Protein AF-A0A8J6HQR5-F1 (afdb_monomer)

Organism: Tenebrio molitor (NCBI:txid7067)

Structure (mmCIF, N/CA/C/O backbone):
data_AF-A0A8J6HQR5-F1
#
_entry.id   AF-A0A8J6HQR5-F1
#
loop_
_atom_site.group_PDB
_atom_site.id
_atom_site.type_symbol
_atom_site.label_atom_id
_atom_site.label_alt_id
_atom_site.label_comp_id
_atom_site.label_asym_id
_atom_site.label_entity_id
_atom_site.label_seq_id
_atom_site.pdbx_PDB_ins_code
_atom_site.Cartn_x
_atom_site.Cartn_y
_atom_site.Cartn_z
_atom_site.occupancy
_atom_site.B_iso_or_equiv
_atom_site.auth_seq_id
_atom_site.auth_comp_id
_atom_site.auth_asym_id
_atom_site.auth_atom_id
_atom_site.pdbx_PDB_model_num
ATOM 1 N N . MET A 1 1 ? -15.797 6.034 18.925 1.00 88.31 1 MET A N 1
ATOM 2 C CA . MET A 1 1 ? -16.412 5.538 17.682 1.00 88.31 1 MET A CA 1
ATOM 3 C C . MET A 1 1 ? -15.690 6.169 16.516 1.00 88.31 1 MET A C 1
ATOM 5 O O . MET A 1 1 ? -15.633 7.389 16.439 1.00 88.31 1 MET A O 1
ATOM 9 N N . CYS A 1 2 ? -15.102 5.346 15.660 1.00 91.94 2 CYS A N 1
ATOM 10 C CA . CYS A 1 2 ? -14.376 5.788 14.474 1.00 91.94 2 CYS A CA 1
ATOM 11 C C . CYS A 1 2 ? -14.936 5.054 13.259 1.00 91.94 2 CYS A C 1
ATOM 13 O O . CYS A 1 2 ? -15.599 4.018 13.400 1.00 91.94 2 CYS A O 1
ATOM 15 N N . ILE A 1 3 ? -14.714 5.616 12.079 1.00 92.88 3 ILE A N 1
ATOM 16 C CA . ILE A 1 3 ? -15.160 5.006 10.833 1.00 92.88 3 ILE A CA 1
ATOM 17 C C . ILE A 1 3 ? -14.017 4.165 10.272 1.00 92.88 3 ILE A C 1
ATOM 19 O O . ILE A 1 3 ? -12.861 4.576 10.282 1.00 92.88 3 ILE A O 1
ATOM 23 N N . VAL A 1 4 ? -14.356 2.969 9.809 1.00 95.12 4 VAL A N 1
ATOM 24 C CA . VAL A 1 4 ? -13.486 2.104 9.027 1.00 95.12 4 VAL A CA 1
ATOM 25 C C . VAL A 1 4 ? -13.939 2.124 7.574 1.00 95.12 4 VAL A C 1
ATOM 27 O O . VAL A 1 4 ? -15.129 2.009 7.265 1.00 95.12 4 VAL A O 1
ATOM 30 N N . VAL A 1 5 ? -12.966 2.266 6.691 1.00 95.50 5 VAL A N 1
ATOM 31 C CA . VAL A 1 5 ? -13.107 2.289 5.239 1.00 95.50 5 VAL A CA 1
ATOM 32 C C . VAL A 1 5 ? -12.277 1.152 4.639 1.00 95.50 5 VAL A C 1
ATOM 34 O O . VAL A 1 5 ? -11.384 0.612 5.308 1.00 95.50 5 VAL A O 1
ATOM 37 N N . PRO A 1 6 ? -12.557 0.733 3.394 1.00 94.56 6 PRO A N 1
ATOM 38 C CA . PRO A 1 6 ? -11.637 -0.147 2.684 1.00 94.56 6 PRO A CA 1
ATOM 39 C C . PRO A 1 6 ? -10.250 0.496 2.608 1.00 94.56 6 PRO A C 1
ATOM 41 O O . PRO A 1 6 ? -10.143 1.682 2.295 1.00 94.56 6 PRO A O 1
ATOM 44 N N . LYS A 1 7 ? -9.186 -0.289 2.822 1.00 92.88 7 LYS A N 1
ATOM 45 C CA . LYS A 1 7 ? -7.819 0.182 2.555 1.00 92.88 7 LYS A CA 1
ATOM 46 C C . LYS A 1 7 ? -7.710 0.629 1.096 1.00 92.88 7 LYS A C 1
ATOM 48 O O . LYS A 1 7 ? -8.357 0.035 0.220 1.00 92.88 7 LYS A O 1
ATOM 53 N N . ALA A 1 8 ? -6.909 1.654 0.814 1.00 91.19 8 ALA A N 1
ATOM 54 C CA . ALA A 1 8 ? -6.643 2.090 -0.548 1.00 91.19 8 ALA A CA 1
ATOM 55 C C . ALA A 1 8 ? -6.171 0.930 -1.442 1.00 91.19 8 ALA A C 1
ATOM 57 O O . ALA A 1 8 ? -5.593 -0.059 -0.988 1.00 91.19 8 ALA A O 1
ATOM 58 N N . ALA A 1 9 ? -6.461 1.007 -2.746 1.00 86.56 9 ALA A N 1
ATOM 59 C CA . ALA A 1 9 ? -6.028 -0.044 -3.666 1.00 86.56 9 ALA A CA 1
ATOM 60 C C . ALA A 1 9 ? -4.493 -0.044 -3.801 1.00 86.56 9 ALA A C 1
ATOM 62 O O . ALA A 1 9 ? -3.847 0.995 -3.653 1.00 86.56 9 ALA A O 1
ATOM 63 N N . LYS A 1 10 ? -3.908 -1.205 -4.112 1.00 84.25 10 LYS A N 1
ATOM 64 C CA . LYS A 1 10 ? -2.493 -1.286 -4.493 1.00 84.25 10 LYS A CA 1
ATOM 65 C C . LYS A 1 10 ? -2.299 -0.526 -5.811 1.00 84.25 10 LYS A C 1
ATOM 67 O O . LYS A 1 10 ? -3.091 -0.697 -6.743 1.00 84.25 10 LYS A O 1
ATOM 72 N N . LEU A 1 11 ? -1.269 0.312 -5.885 1.00 81.25 11 LEU A N 1
ATOM 73 C CA . LEU A 1 11 ? -0.872 0.953 -7.136 1.00 81.25 11 LEU A CA 1
ATOM 74 C C . LEU A 1 11 ? -0.393 -0.130 -8.112 1.00 81.25 11 LEU A C 1
ATOM 76 O O . LEU A 1 11 ? 0.377 -1.009 -7.720 1.00 81.25 11 LEU A O 1
ATOM 80 N N . PRO A 1 12 ? -0.814 -0.097 -9.387 1.00 78.19 12 PRO A N 1
ATOM 81 C CA . PRO A 1 12 ? -0.262 -1.009 -10.375 1.00 78.19 12 PRO A CA 1
ATOM 82 C C . PRO A 1 12 ? 1.232 -0.718 -10.573 1.00 78.19 12 PRO A C 1
ATOM 84 O O . PRO A 1 12 ? 1.649 0.441 -10.657 1.00 78.19 12 PRO A O 1
ATOM 87 N N . ASN A 1 13 ? 2.034 -1.779 -10.689 1.00 74.44 13 ASN A N 1
ATOM 88 C CA . ASN A 1 13 ? 3.500 -1.696 -10.686 1.00 74.44 13 ASN A CA 1
ATOM 89 C C . ASN A 1 13 ? 4.050 -0.729 -11.750 1.00 74.44 13 ASN A C 1
ATOM 91 O O . ASN A 1 13 ? 4.946 0.063 -11.462 1.00 74.44 13 ASN A O 1
ATOM 95 N N . TRP A 1 14 ? 3.456 -0.699 -12.948 1.00 71.12 14 TRP A N 1
ATOM 96 C CA . TRP A 1 14 ? 3.870 0.213 -14.021 1.00 71.12 14 TRP A CA 1
ATOM 97 C C . TRP A 1 14 ? 3.642 1.698 -13.680 1.00 71.12 14 TRP A C 1
ATOM 99 O O . TRP A 1 14 ? 4.472 2.543 -14.021 1.00 71.12 14 TRP A O 1
ATOM 109 N N . VAL A 1 15 ? 2.551 2.031 -12.973 1.00 76.19 15 VAL A N 1
ATOM 110 C CA . VAL A 1 15 ? 2.303 3.404 -12.496 1.00 76.19 15 VAL A CA 1
ATOM 111 C C . VAL A 1 15 ? 3.300 3.741 -11.404 1.00 76.19 15 VAL A C 1
ATOM 113 O O . VAL A 1 15 ? 3.817 4.853 -11.396 1.00 76.19 15 VAL A O 1
ATOM 116 N N . SER A 1 16 ? 3.621 2.787 -10.526 1.00 72.19 16 SER A N 1
ATOM 117 C CA . SER A 1 16 ? 4.627 2.988 -9.481 1.00 72.19 16 SER A CA 1
ATOM 118 C C . SER A 1 16 ? 5.998 3.318 -10.077 1.00 72.19 16 SER A C 1
ATOM 120 O O . SER A 1 16 ? 6.653 4.240 -9.602 1.00 72.19 16 SER A O 1
ATOM 122 N N . VAL A 1 17 ? 6.403 2.650 -11.168 1.00 73.50 17 VAL A N 1
ATOM 123 C CA . VAL A 1 17 ? 7.645 2.966 -11.898 1.00 73.50 17 VAL A CA 1
ATOM 124 C C . VAL A 1 17 ? 7.640 4.407 -12.399 1.00 73.50 17 VAL A C 1
ATOM 126 O O . VAL A 1 17 ? 8.610 5.133 -12.180 1.00 73.50 17 VAL A O 1
ATOM 129 N N . MET A 1 18 ? 6.545 4.859 -13.009 1.00 72.12 18 MET A N 1
ATOM 130 C CA . MET A 1 18 ? 6.444 6.247 -13.461 1.00 72.12 18 MET A CA 1
ATOM 131 C C . MET A 1 18 ? 6.409 7.216 -12.279 1.00 72.12 18 MET A C 1
ATOM 133 O O . MET A 1 18 ? 7.022 8.276 -12.353 1.00 72.12 18 MET A O 1
ATOM 137 N N . ASN A 1 19 ? 5.773 6.839 -11.168 1.00 74.06 19 ASN A N 1
ATOM 138 C CA . ASN A 1 19 ? 5.670 7.637 -9.949 1.00 74.06 19 ASN A CA 1
ATOM 139 C C . ASN A 1 19 ? 6.932 7.620 -9.066 1.00 74.06 19 ASN A C 1
ATOM 141 O O . ASN A 1 19 ? 6.960 8.293 -8.041 1.00 74.06 19 ASN A O 1
ATOM 145 N N . SER A 1 20 ? 7.995 6.921 -9.487 1.00 74.69 20 SER A N 1
ATOM 146 C CA . SER A 1 20 ? 9.307 6.888 -8.814 1.00 74.69 20 SER A CA 1
ATOM 147 C C . SER A 1 20 ? 9.925 8.276 -8.616 1.00 74.69 20 SER A C 1
ATOM 149 O O . SER A 1 20 ? 10.725 8.472 -7.703 1.00 74.69 20 SER A O 1
ATOM 151 N N . PHE A 1 21 ? 9.564 9.227 -9.480 1.00 79.62 21 PHE A N 1
ATOM 152 C CA . PHE A 1 21 ? 9.995 10.619 -9.422 1.00 79.62 21 PHE A CA 1
ATOM 153 C C . PHE A 1 21 ? 8.790 11.538 -9.257 1.00 79.62 21 PHE A C 1
ATOM 155 O O . PHE A 1 21 ? 7.800 11.408 -9.984 1.00 79.62 21 PHE A O 1
ATOM 162 N N . THR A 1 22 ? 8.892 12.509 -8.353 1.00 83.00 22 THR A N 1
ATOM 163 C CA . THR A 1 22 ? 7.920 13.603 -8.236 1.00 83.00 22 THR A CA 1
ATOM 164 C C . THR A 1 22 ? 7.860 14.417 -9.531 1.00 83.00 22 THR A C 1
ATOM 166 O O . THR A 1 22 ? 8.840 14.500 -10.271 1.00 83.00 22 THR A O 1
ATOM 169 N N . GLY A 1 23 ? 6.729 15.068 -9.815 1.00 84.38 23 GLY A N 1
ATOM 170 C CA . GLY A 1 23 ? 6.601 15.908 -11.017 1.00 84.38 23 GLY A CA 1
ATOM 171 C C . GLY A 1 23 ? 7.712 16.963 -11.132 1.00 84.38 23 GLY A C 1
ATOM 172 O O . GLY A 1 23 ? 8.258 17.177 -12.211 1.00 84.38 23 GLY A O 1
ATOM 173 N N . ILE A 1 24 ? 8.124 17.527 -9.993 1.00 88.25 24 ILE A N 1
ATOM 174 C CA . ILE A 1 24 ? 9.214 18.506 -9.898 1.00 88.25 24 ILE A CA 1
ATOM 175 C C . ILE A 1 24 ? 10.557 17.891 -10.311 1.00 88.25 24 ILE A C 1
ATOM 177 O O . ILE A 1 24 ? 11.265 18.463 -11.133 1.00 88.25 24 ILE A O 1
ATOM 181 N N . THR A 1 25 ? 10.910 16.710 -9.794 1.00 87.75 25 THR A N 1
ATOM 182 C CA . THR A 1 25 ? 12.194 16.066 -10.133 1.00 87.75 25 THR A CA 1
ATOM 183 C C . THR A 1 25 ? 12.263 15.678 -11.607 1.00 87.75 25 THR A C 1
ATOM 185 O O . THR A 1 25 ? 13.296 15.889 -12.241 1.00 87.75 25 THR A O 1
ATOM 188 N N . ARG A 1 26 ? 11.153 15.215 -12.198 1.00 87.81 26 ARG A N 1
ATOM 189 C CA . ARG A 1 26 ? 11.074 14.963 -13.649 1.00 87.81 26 ARG A CA 1
ATOM 190 C C . ARG A 1 26 ? 11.310 16.236 -14.457 1.00 87.81 26 ARG A C 1
ATOM 192 O O . ARG A 1 26 ? 12.062 16.210 -15.427 1.00 87.81 26 ARG A O 1
ATOM 199 N N . PHE A 1 27 ? 10.699 17.344 -14.043 1.00 90.50 27 PHE A N 1
ATOM 200 C CA . PHE A 1 27 ? 10.877 18.635 -14.701 1.00 90.50 27 PHE A CA 1
ATOM 201 C C . PHE A 1 27 ? 12.331 19.119 -14.629 1.00 90.50 27 PHE A C 1
ATOM 203 O O . PHE A 1 27 ? 12.886 19.531 -15.644 1.00 90.50 27 PHE A O 1
ATOM 210 N N . VAL A 1 28 ? 12.978 18.992 -13.466 1.00 90.50 28 VAL A N 1
ATOM 211 C CA . VAL A 1 28 ? 14.394 19.352 -13.287 1.00 90.50 28 VAL A CA 1
ATOM 212 C C . VAL A 1 28 ? 15.300 18.500 -14.177 1.00 90.50 28 VAL A C 1
ATOM 214 O O . VAL A 1 28 ? 16.145 19.053 -14.872 1.00 90.50 28 VAL A O 1
ATOM 217 N N . ILE A 1 29 ? 15.098 17.178 -14.233 1.00 89.12 29 ILE A N 1
ATOM 218 C CA . ILE A 1 29 ? 15.901 16.283 -15.086 1.00 89.12 29 ILE A CA 1
ATOM 219 C C . ILE A 1 29 ? 15.758 16.654 -16.570 1.00 89.12 29 ILE A C 1
ATOM 221 O O . ILE A 1 29 ? 16.760 16.725 -17.287 1.00 89.12 29 ILE A O 1
ATOM 225 N N . LEU A 1 30 ? 14.532 16.928 -17.033 1.00 90.31 30 LEU A N 1
ATOM 226 C CA . LEU A 1 30 ? 14.284 17.370 -18.408 1.00 90.31 30 LEU A CA 1
ATOM 227 C C . LEU A 1 30 ? 14.959 18.713 -18.698 1.00 90.31 30 LEU A C 1
ATOM 229 O O . LEU A 1 30 ? 15.624 18.857 -19.723 1.00 90.31 30 LEU A O 1
ATOM 233 N N . LEU A 1 31 ? 14.844 19.675 -17.784 1.00 92.62 31 LEU A N 1
ATOM 234 C CA . LEU A 1 31 ? 15.462 20.988 -17.929 1.00 92.62 31 LEU A CA 1
ATOM 235 C C . LEU A 1 31 ? 16.993 20.884 -17.989 1.00 92.62 31 LEU A C 1
ATOM 237 O O . LEU A 1 31 ? 17.610 21.448 -18.892 1.00 92.62 31 LEU A O 1
ATOM 241 N N . THR A 1 32 ? 17.611 20.114 -17.089 1.00 90.75 32 THR A N 1
ATOM 242 C CA . THR A 1 32 ? 19.060 19.869 -17.093 1.00 90.75 32 THR A CA 1
ATOM 243 C C . THR A 1 32 ? 19.506 19.183 -18.386 1.00 90.75 32 THR A C 1
ATOM 245 O O . THR A 1 32 ? 20.499 19.594 -18.980 1.00 90.75 32 THR A O 1
ATOM 248 N N . SER A 1 33 ? 18.749 18.199 -18.885 1.00 89.00 33 SER A N 1
ATOM 249 C CA . SER A 1 33 ? 19.026 17.537 -20.169 1.00 89.00 33 SER A CA 1
ATOM 250 C C . SER A 1 33 ? 19.016 18.516 -21.352 1.00 89.00 33 SER A C 1
ATOM 252 O O . SER A 1 33 ? 19.916 18.476 -22.202 1.00 89.00 33 SER A O 1
ATOM 254 N N . ILE A 1 34 ? 18.042 19.431 -21.389 1.00 90.88 34 ILE A N 1
ATOM 255 C CA . ILE A 1 34 ? 17.939 20.465 -22.426 1.00 90.88 34 ILE A CA 1
ATOM 256 C C . ILE A 1 34 ? 19.135 21.418 -22.344 1.00 90.88 34 ILE A C 1
ATOM 258 O O . ILE A 1 34 ? 19.785 21.662 -23.362 1.00 90.88 34 ILE A O 1
ATOM 262 N N . ILE A 1 35 ? 19.472 21.904 -21.145 1.00 91.31 35 ILE A N 1
ATOM 263 C CA . ILE A 1 35 ? 20.610 22.810 -20.925 1.00 91.31 35 ILE A CA 1
ATOM 264 C C . ILE A 1 35 ? 21.920 22.147 -21.366 1.00 91.31 35 ILE A C 1
ATOM 266 O O . ILE A 1 35 ? 22.687 22.745 -22.122 1.00 91.31 35 ILE A O 1
ATOM 270 N N . CYS A 1 36 ? 22.156 20.893 -20.971 1.00 89.62 36 CYS A N 1
ATOM 271 C CA . CYS A 1 36 ? 23.346 20.152 -21.377 1.00 89.62 36 CYS A CA 1
ATOM 272 C C . CYS A 1 36 ? 23.424 19.965 -22.900 1.00 89.62 36 CYS A C 1
ATOM 274 O O . CYS A 1 36 ? 24.500 20.084 -23.484 1.00 89.62 36 CYS A O 1
ATOM 276 N N . THR A 1 37 ? 22.289 19.718 -23.560 1.00 88.00 37 THR A N 1
ATOM 277 C CA . THR A 1 37 ? 22.234 19.562 -25.021 1.00 88.00 37 THR A CA 1
ATOM 278 C C . THR A 1 37 ? 22.515 20.879 -25.744 1.00 88.00 37 THR A C 1
ATOM 280 O O . THR A 1 37 ? 23.255 20.888 -26.728 1.00 88.00 37 THR A O 1
ATOM 283 N N . MET A 1 38 ? 21.975 21.996 -25.248 1.00 88.06 38 MET A N 1
ATOM 284 C CA . MET A 1 38 ? 22.228 23.329 -25.805 1.00 88.06 38 MET A CA 1
ATOM 285 C C . MET A 1 38 ? 23.695 23.731 -25.651 1.00 88.06 38 MET A C 1
ATOM 287 O O . MET A 1 38 ? 24.324 24.158 -26.619 1.00 88.06 38 MET A O 1
ATOM 291 N N . PHE A 1 39 ? 24.269 23.507 -24.469 1.00 88.94 39 PHE A N 1
ATOM 292 C CA . PHE A 1 39 ? 25.681 23.773 -24.205 1.00 88.94 39 PHE A CA 1
ATOM 293 C C . PHE A 1 39 ? 26.599 22.921 -25.096 1.00 88.94 39 PHE A C 1
ATOM 295 O O . PHE A 1 39 ? 27.554 23.425 -25.690 1.00 88.94 39 PHE A O 1
ATOM 302 N N . TRP A 1 40 ? 26.267 21.638 -25.278 1.00 87.19 40 TRP A N 1
ATOM 303 C CA . TRP A 1 40 ? 27.001 20.751 -26.180 1.00 87.19 40 TRP A CA 1
ATOM 304 C C . TRP A 1 40 ? 26.881 21.162 -27.654 1.00 87.19 40 TRP A C 1
ATOM 306 O O . TRP A 1 40 ? 27.862 21.095 -28.396 1.00 87.19 40 TRP A O 1
ATOM 316 N N . TYR A 1 41 ? 25.704 21.620 -28.088 1.00 86.75 41 TYR A N 1
ATOM 317 C CA . TYR A 1 41 ? 25.492 22.138 -29.440 1.00 86.75 41 TYR A CA 1
ATOM 318 C C . TYR A 1 41 ? 26.375 23.363 -29.718 1.00 86.75 41 TYR A C 1
ATOM 320 O O . TYR A 1 41 ? 27.062 23.397 -30.742 1.00 86.75 41 TYR A O 1
ATOM 328 N N . TRP A 1 42 ? 26.432 24.308 -28.774 1.00 85.50 42 TRP A N 1
ATOM 329 C CA . TRP A 1 42 ? 27.248 25.522 -28.889 1.00 85.50 42 TRP A CA 1
ATOM 330 C C . TRP A 1 42 ? 28.739 25.201 -29.007 1.00 85.50 42 TRP A C 1
ATOM 332 O O . TRP A 1 42 ? 29.442 25.792 -29.822 1.00 85.50 42 TRP A O 1
ATOM 342 N N . ILE A 1 43 ? 29.216 24.221 -28.239 1.00 83.56 43 ILE A N 1
ATOM 343 C CA . ILE A 1 43 ? 30.635 23.856 -28.189 1.00 83.56 43 ILE A CA 1
ATOM 344 C C . ILE A 1 43 ? 31.057 22.935 -29.340 1.00 83.56 43 ILE A C 1
ATOM 346 O O . ILE A 1 43 ? 32.214 22.956 -29.769 1.00 83.56 43 ILE A O 1
ATOM 350 N N . SER A 1 44 ? 30.162 22.066 -29.812 1.00 75.50 44 SER A N 1
ATOM 351 C CA . SER A 1 44 ? 30.509 21.059 -30.815 1.00 75.50 44 SER A CA 1
ATOM 352 C C . SER A 1 44 ? 30.356 21.568 -32.251 1.00 75.50 44 SER A C 1
ATOM 354 O O . SER A 1 44 ? 30.960 20.964 -33.139 1.00 75.50 44 SER A O 1
ATOM 356 N N . SER A 1 45 ? 29.555 22.619 -32.486 1.00 74.38 45 SER A N 1
ATOM 357 C CA . SER A 1 45 ? 29.209 23.165 -33.817 1.00 74.38 45 SER A CA 1
ATOM 358 C C . SER A 1 45 ? 28.751 22.098 -34.830 1.00 74.38 45 SER A C 1
ATOM 360 O O . SER A 1 45 ? 28.852 22.273 -36.042 1.00 74.38 45 SER A O 1
ATOM 362 N N . LYS A 1 46 ? 28.267 20.954 -34.332 1.00 77.62 46 LYS A N 1
ATOM 363 C CA . LYS A 1 46 ? 27.731 19.841 -35.123 1.00 77.62 46 LYS A CA 1
ATOM 364 C C . LYS A 1 46 ? 26.237 20.052 -35.367 1.00 77.62 46 LYS A C 1
ATOM 366 O O . LYS A 1 46 ? 25.586 20.710 -34.557 1.00 77.62 46 LYS A O 1
ATOM 371 N N . PRO A 1 47 ? 25.661 19.438 -36.417 1.00 84.44 47 PRO A N 1
ATOM 372 C CA . PRO A 1 47 ? 24.220 19.484 -36.635 1.00 84.44 47 PRO A CA 1
ATOM 373 C C . PRO A 1 47 ? 23.464 19.009 -35.387 1.00 84.44 47 PRO A C 1
ATOM 375 O O . PRO A 1 47 ? 23.829 17.995 -34.778 1.00 84.44 47 PRO A O 1
ATOM 378 N N . PHE A 1 48 ? 22.402 19.740 -35.033 1.00 82.81 48 PHE A N 1
ATOM 379 C CA . PHE A 1 48 ? 21.637 19.574 -33.792 1.00 82.81 48 PHE A CA 1
ATOM 380 C C . PHE A 1 48 ? 21.221 18.120 -33.531 1.00 82.81 48 PHE A C 1
ATOM 382 O O . PHE A 1 48 ? 21.408 17.620 -32.427 1.00 82.81 48 PHE A O 1
ATOM 389 N N . ALA A 1 49 ? 20.763 17.398 -34.558 1.00 82.75 49 ALA A N 1
ATOM 390 C CA . ALA A 1 49 ? 20.348 15.999 -34.430 1.00 82.75 49 ALA A CA 1
ATOM 391 C C . ALA A 1 49 ? 21.478 15.078 -33.930 1.00 82.75 49 ALA A C 1
ATOM 393 O O . ALA A 1 49 ? 21.270 14.239 -33.055 1.00 82.75 49 ALA A O 1
ATOM 394 N N . LYS A 1 50 ? 22.704 15.262 -34.436 1.00 84.06 50 LYS A N 1
ATOM 395 C CA . LYS A 1 50 ? 23.860 14.451 -34.032 1.00 84.06 50 LYS A CA 1
ATOM 396 C C . LYS A 1 50 ? 24.353 14.843 -32.639 1.00 84.06 50 LYS A C 1
ATOM 398 O O . LYS A 1 50 ? 24.752 13.972 -31.868 1.00 84.06 50 LYS A O 1
ATOM 403 N N . ALA A 1 51 ? 24.312 16.135 -32.311 1.00 83.75 51 ALA A N 1
ATOM 404 C CA . ALA A 1 51 ? 24.656 16.641 -30.984 1.00 83.75 51 ALA A CA 1
ATOM 405 C C . ALA A 1 51 ? 23.671 16.136 -29.914 1.00 83.75 51 ALA A C 1
ATOM 407 O O . ALA A 1 51 ? 24.104 15.595 -28.899 1.00 83.75 51 ALA A O 1
ATOM 408 N N . SER A 1 52 ? 22.367 16.222 -30.191 1.00 85.00 52 SER A N 1
ATOM 409 C CA . SER A 1 52 ? 21.293 15.738 -29.321 1.00 85.00 52 SER A CA 1
ATOM 410 C C . SER A 1 52 ? 21.377 14.230 -29.099 1.00 85.00 52 SER A C 1
ATOM 412 O O . SER A 1 52 ? 21.374 13.790 -27.953 1.00 85.00 52 SER A O 1
ATOM 414 N N . TRP A 1 53 ? 21.575 13.437 -30.158 1.00 86.81 53 TRP A N 1
ATOM 415 C CA . TRP A 1 53 ? 21.734 11.987 -30.020 1.00 86.81 53 TRP A CA 1
ATOM 416 C C . TRP A 1 53 ? 22.951 11.600 -29.175 1.00 86.81 53 TRP A C 1
ATOM 418 O O . TRP A 1 53 ? 22.872 10.699 -28.342 1.00 86.81 53 TRP A O 1
ATOM 428 N N . THR A 1 54 ? 24.073 12.302 -29.360 1.00 85.25 54 THR A N 1
ATOM 429 C CA . THR A 1 54 ? 25.293 12.053 -28.579 1.00 85.25 54 THR A CA 1
ATOM 430 C C . THR A 1 54 ? 25.055 12.355 -27.099 1.00 85.25 54 THR A C 1
ATOM 432 O O . THR A 1 54 ? 25.396 11.540 -26.249 1.00 85.25 54 THR A O 1
ATOM 435 N N . MET A 1 55 ? 24.416 13.488 -26.788 1.00 87.06 55 MET A N 1
ATOM 436 C CA . MET A 1 55 ? 24.125 13.877 -25.406 1.00 87.06 55 MET A CA 1
ATOM 437 C C . MET A 1 55 ? 23.112 12.936 -24.746 1.00 87.06 55 MET A C 1
ATOM 439 O O . MET A 1 55 ? 23.320 12.501 -23.618 1.00 87.06 55 MET A O 1
ATOM 443 N N . PHE A 1 56 ? 22.052 12.564 -25.464 1.00 88.38 56 PHE A N 1
ATOM 444 C CA . PHE A 1 56 ? 21.071 11.583 -25.006 1.00 88.38 56 PHE A CA 1
ATOM 445 C C . PHE A 1 56 ? 21.725 10.233 -24.690 1.00 88.38 56 PHE A C 1
ATOM 447 O O . PHE A 1 56 ? 21.484 9.659 -23.633 1.00 88.38 56 PHE A O 1
ATOM 454 N N . SER A 1 57 ? 22.617 9.769 -25.566 1.00 86.88 57 SER A N 1
ATOM 455 C CA . SER A 1 57 ? 23.359 8.521 -25.383 1.00 86.88 57 SER A CA 1
ATOM 456 C C . SER A 1 57 ? 24.239 8.553 -24.126 1.00 86.88 57 SER A C 1
ATOM 458 O O . SER A 1 57 ? 24.250 7.587 -23.364 1.00 86.88 57 SER A O 1
ATOM 460 N N . ILE A 1 58 ? 24.927 9.672 -23.871 1.00 87.44 58 ILE A N 1
ATOM 461 C CA . ILE A 1 58 ? 25.762 9.858 -22.674 1.00 87.44 58 ILE A CA 1
ATOM 462 C C . ILE A 1 58 ? 24.904 9.922 -21.407 1.00 87.44 58 ILE A C 1
ATOM 464 O O . ILE A 1 58 ? 25.249 9.280 -20.419 1.00 87.44 58 ILE A O 1
ATOM 468 N N . LEU A 1 59 ? 23.774 10.637 -21.445 1.00 86.50 59 LEU A N 1
ATOM 469 C CA . LEU A 1 59 ? 22.826 10.720 -20.326 1.00 86.50 59 LEU A CA 1
ATOM 470 C C . LEU A 1 59 ? 22.214 9.358 -19.975 1.00 86.50 59 LEU A C 1
ATOM 472 O O . LEU A 1 59 ? 21.974 9.069 -18.806 1.00 86.50 59 LEU A O 1
ATOM 476 N N . LEU A 1 60 ? 22.007 8.501 -20.977 1.00 85.69 60 LEU A N 1
ATOM 477 C CA . LEU A 1 60 ? 21.591 7.112 -20.786 1.00 85.69 60 LEU A CA 1
ATOM 478 C C . LEU A 1 60 ? 22.730 6.177 -20.344 1.00 85.69 60 LEU A C 1
ATOM 480 O O . LEU A 1 60 ? 22.489 4.992 -20.129 1.00 85.69 60 LEU A O 1
ATOM 484 N N . GLY A 1 61 ? 23.965 6.670 -20.225 1.00 84.12 61 GLY A N 1
ATOM 485 C CA . GLY A 1 61 ? 25.129 5.858 -19.869 1.00 84.12 61 GLY A CA 1
ATOM 486 C C . GLY A 1 61 ? 25.604 4.922 -20.985 1.00 84.12 61 GLY A C 1
ATOM 487 O O . GLY A 1 61 ? 26.392 4.013 -20.731 1.00 84.12 61 GLY A O 1
ATOM 488 N N . THR A 1 62 ? 25.146 5.119 -22.226 1.00 84.94 62 THR A N 1
ATOM 489 C CA . THR A 1 62 ? 25.604 4.312 -23.364 1.00 84.94 62 THR A CA 1
ATOM 490 C C . THR A 1 62 ? 26.967 4.807 -23.865 1.00 84.94 62 THR A C 1
ATOM 492 O O . THR A 1 62 ? 27.181 6.016 -24.010 1.00 84.94 62 THR A O 1
ATOM 495 N N . PRO A 1 63 ? 27.921 3.901 -24.143 1.00 81.12 63 PRO A N 1
ATOM 496 C CA . PRO A 1 63 ? 29.259 4.291 -24.563 1.00 81.12 63 PRO A CA 1
ATOM 497 C C . PRO A 1 63 ? 29.237 4.854 -25.989 1.00 81.12 63 PRO A C 1
ATOM 499 O O . PRO A 1 63 ? 28.947 4.148 -26.955 1.00 81.12 63 PRO A O 1
ATOM 502 N N . THR A 1 64 ? 29.598 6.129 -26.141 1.00 82.50 64 THR A N 1
ATOM 503 C CA . THR A 1 64 ? 29.730 6.784 -27.451 1.00 82.50 64 THR A CA 1
ATOM 504 C C . THR A 1 64 ? 31.174 7.142 -27.763 1.00 82.50 64 THR A C 1
ATOM 506 O O . THR A 1 64 ? 31.896 7.650 -26.906 1.00 82.50 64 THR A O 1
ATOM 509 N N . LYS A 1 65 ? 31.585 6.961 -29.021 1.00 76.12 65 LYS A N 1
ATOM 510 C CA . LYS A 1 65 ? 32.905 7.385 -29.504 1.00 7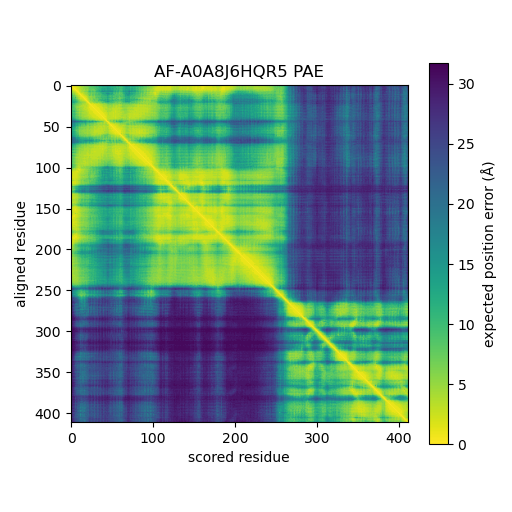6.12 65 LYS A CA 1
ATOM 511 C C . LYS A 1 65 ? 32.924 8.901 -29.715 1.00 76.12 65 LYS A C 1
ATOM 513 O O . LYS A 1 65 ? 32.523 9.395 -30.769 1.00 76.12 65 LYS A O 1
ATOM 518 N N . VAL A 1 66 ? 33.393 9.635 -28.710 1.00 78.44 66 VAL A N 1
ATOM 519 C CA . VAL A 1 66 ? 33.628 11.083 -28.772 1.00 78.44 66 VAL A CA 1
ATOM 520 C C . VAL A 1 66 ? 35.099 11.335 -28.463 1.00 78.44 66 VAL A C 1
ATOM 522 O O . VAL A 1 66 ? 35.611 10.822 -27.477 1.00 78.44 66 VAL A O 1
ATOM 525 N N . VAL A 1 67 ? 35.775 12.114 -29.309 1.00 78.31 67 VAL A N 1
ATOM 526 C CA . VAL A 1 67 ? 37.144 12.590 -29.063 1.00 78.31 67 VAL A CA 1
ATOM 527 C C . VAL A 1 67 ? 37.033 14.037 -28.569 1.00 78.31 67 VAL A C 1
ATOM 529 O O . VAL A 1 67 ? 36.810 14.928 -29.395 1.00 78.31 67 VAL A O 1
ATOM 532 N N . PRO A 1 68 ? 37.067 14.285 -27.246 1.00 74.62 68 PRO A N 1
ATOM 533 C CA . PRO A 1 68 ? 36.886 15.624 -26.700 1.00 74.62 68 PRO A CA 1
ATOM 534 C C . PRO A 1 68 ? 38.144 16.482 -26.883 1.00 74.62 68 PRO A C 1
ATOM 536 O O . PRO A 1 68 ? 39.268 16.004 -26.750 1.00 74.62 68 PRO A O 1
ATOM 539 N N . ARG A 1 69 ? 37.953 17.780 -27.140 1.00 79.44 69 ARG A N 1
ATOM 540 C CA . ARG A 1 69 ? 39.002 18.806 -26.967 1.00 79.44 69 ARG A CA 1
ATOM 541 C C . ARG A 1 69 ? 39.177 19.134 -25.474 1.00 79.44 69 ARG A C 1
ATOM 543 O O . ARG A 1 69 ? 38.258 18.904 -24.691 1.00 79.44 69 ARG A O 1
ATOM 550 N N . THR A 1 70 ? 40.299 19.733 -25.069 1.00 74.88 70 THR A N 1
ATOM 551 C CA . THR A 1 70 ? 40.661 19.974 -23.651 1.00 74.88 70 THR A CA 1
ATOM 552 C C . THR A 1 70 ? 39.562 20.682 -22.836 1.00 74.88 70 THR A C 1
ATOM 554 O O . THR A 1 70 ? 39.300 20.294 -21.703 1.00 74.88 70 THR A O 1
ATOM 557 N N . GLY A 1 71 ? 38.838 21.645 -23.425 1.00 74.19 71 GLY A N 1
ATOM 558 C CA . GLY A 1 71 ? 37.705 22.327 -22.769 1.00 74.19 71 GLY A CA 1
ATOM 559 C C . GLY A 1 71 ? 36.380 21.544 -22.749 1.00 74.19 71 GLY A C 1
ATOM 560 O O . GLY A 1 71 ? 35.526 21.794 -21.906 1.00 74.19 71 GLY A O 1
ATOM 561 N N . GLN A 1 72 ? 36.204 20.565 -23.641 1.00 83.25 72 GLN A N 1
ATOM 562 C CA . GLN A 1 72 ? 35.025 19.683 -23.676 1.00 83.25 72 GLN A CA 1
ATOM 563 C C . GLN A 1 72 ? 35.117 18.561 -22.640 1.00 83.25 72 GLN A C 1
ATOM 565 O O . GLN A 1 72 ? 34.091 18.032 -22.218 1.00 83.25 72 GLN A O 1
ATOM 570 N N . TYR A 1 73 ? 36.337 18.200 -22.235 1.00 85.19 73 TYR A N 1
ATOM 571 C CA . TYR A 1 73 ? 36.595 17.090 -21.324 1.00 85.19 73 TYR A CA 1
ATOM 572 C C . TYR A 1 73 ? 35.955 17.303 -19.947 1.00 85.19 73 TYR A C 1
ATOM 574 O O . TYR A 1 73 ? 35.258 16.420 -19.454 1.00 85.19 73 TYR A O 1
ATOM 582 N N . LEU A 1 74 ? 36.127 18.493 -19.359 1.00 85.88 74 LEU A N 1
ATOM 583 C CA . LEU A 1 74 ? 35.586 18.815 -18.035 1.00 85.88 74 LEU A CA 1
ATOM 584 C C . LEU A 1 74 ? 34.051 18.753 -18.013 1.00 85.88 74 LEU A C 1
ATOM 586 O O . LEU A 1 74 ? 33.463 18.174 -17.102 1.00 85.88 74 LEU A O 1
ATOM 590 N N . PHE A 1 75 ? 33.403 19.293 -19.050 1.00 87.38 75 PHE A N 1
ATOM 591 C CA . PHE A 1 75 ? 31.948 19.232 -19.196 1.00 87.38 75 PHE A CA 1
ATOM 592 C C . PHE A 1 75 ? 31.450 17.793 -19.372 1.00 87.38 75 PHE A C 1
ATOM 594 O O . PHE A 1 75 ? 30.486 17.387 -18.724 1.00 87.38 75 PHE A O 1
ATOM 601 N N . LEU A 1 76 ? 32.124 17.004 -20.214 1.00 87.12 76 LEU A N 1
ATOM 602 C CA . LEU A 1 76 ? 31.769 15.607 -20.457 1.00 87.12 76 LEU A CA 1
ATOM 603 C C . LEU A 1 76 ? 31.893 14.764 -19.181 1.00 87.12 76 LEU A C 1
ATOM 605 O O . LEU A 1 76 ? 30.993 13.985 -18.876 1.00 87.12 76 LEU A O 1
ATOM 609 N N . ALA A 1 77 ? 32.972 14.959 -18.418 1.00 87.81 77 ALA A N 1
ATOM 610 C CA . ALA A 1 77 ? 33.195 14.285 -17.144 1.00 87.81 77 ALA A CA 1
ATOM 611 C C . ALA A 1 77 ? 32.092 14.625 -16.129 1.00 87.81 77 ALA A C 1
ATOM 613 O O . ALA A 1 77 ? 31.522 13.721 -15.519 1.00 87.81 77 ALA A O 1
ATOM 614 N N . ALA A 1 78 ? 31.721 15.905 -16.008 1.00 89.19 78 ALA A N 1
ATOM 615 C CA . ALA A 1 78 ? 30.614 16.327 -15.151 1.00 89.19 78 ALA A CA 1
ATOM 616 C C . ALA A 1 78 ? 29.276 15.693 -15.578 1.00 89.19 78 ALA A C 1
ATOM 618 O O . ALA A 1 78 ? 28.527 15.197 -14.737 1.00 89.19 78 ALA A O 1
ATOM 619 N N . CYS A 1 79 ? 29.000 15.636 -16.885 1.00 88.25 79 CYS A N 1
ATOM 620 C CA . CYS A 1 79 ? 27.793 14.999 -17.416 1.00 88.25 79 CYS A CA 1
ATOM 621 C C . CYS A 1 79 ? 27.767 13.489 -17.157 1.00 88.25 79 CYS A C 1
ATOM 623 O O . CYS A 1 79 ? 26.712 12.947 -16.836 1.00 88.25 79 CYS A O 1
ATOM 625 N N . MET A 1 80 ? 28.908 12.802 -17.254 1.00 89.75 80 MET A N 1
ATOM 626 C CA . MET A 1 80 ? 29.004 11.376 -16.927 1.00 89.75 80 MET A CA 1
ATOM 627 C C . MET A 1 80 ? 28.739 11.117 -15.444 1.00 89.75 80 MET A C 1
ATOM 629 O O . MET A 1 80 ? 27.935 10.247 -15.121 1.00 89.75 80 MET A O 1
ATOM 633 N N . VAL A 1 81 ? 29.347 11.901 -14.547 1.00 91.31 81 VAL A N 1
ATOM 634 C CA . VAL A 1 81 ? 29.101 11.788 -13.099 1.00 91.31 81 VAL A CA 1
ATOM 635 C C . VAL A 1 81 ? 27.623 12.021 -12.785 1.00 91.31 81 VAL A C 1
ATOM 637 O O . VAL A 1 81 ? 27.013 11.218 -12.084 1.00 91.31 81 VAL A O 1
ATOM 640 N N . PHE A 1 82 ? 27.018 13.062 -13.362 1.00 90.69 82 PHE A N 1
ATOM 641 C CA . PHE A 1 82 ? 25.585 13.321 -13.220 1.00 90.69 82 PHE A CA 1
ATOM 642 C C . PHE A 1 82 ? 24.729 12.143 -13.709 1.00 90.69 82 PHE A C 1
ATOM 644 O O . PHE A 1 82 ? 23.806 11.720 -13.016 1.00 90.69 82 PHE A O 1
ATOM 651 N N . SER A 1 83 ? 25.063 11.572 -14.868 1.00 90.38 83 SER A N 1
ATOM 652 C CA . SER A 1 83 ? 24.331 10.438 -15.448 1.00 90.38 83 SER A CA 1
ATOM 653 C C . SER A 1 83 ? 24.408 9.200 -14.555 1.00 90.38 83 SER A C 1
ATOM 655 O O . SER A 1 83 ? 23.391 8.555 -14.319 1.00 90.38 83 SER A O 1
ATOM 657 N N . ILE A 1 84 ? 25.584 8.905 -13.990 1.00 91.94 84 ILE A N 1
ATOM 658 C CA . ILE A 1 84 ? 25.771 7.803 -13.033 1.00 91.94 84 ILE A CA 1
ATOM 659 C C . ILE A 1 84 ? 24.903 8.014 -11.789 1.00 91.94 84 ILE A C 1
ATOM 661 O O . ILE A 1 84 ? 24.234 7.080 -11.349 1.00 91.94 84 ILE A O 1
ATOM 665 N N . ILE A 1 85 ? 24.866 9.235 -11.245 1.00 91.75 85 ILE A N 1
ATOM 666 C CA . ILE A 1 85 ? 24.044 9.558 -10.071 1.00 91.75 85 ILE A CA 1
ATOM 667 C C . ILE A 1 85 ? 22.556 9.365 -10.386 1.00 91.75 85 ILE A C 1
ATOM 669 O O . ILE A 1 85 ? 21.858 8.683 -9.637 1.00 91.75 85 ILE A O 1
ATOM 673 N N . ILE A 1 86 ? 22.062 9.914 -11.500 1.00 89.25 86 ILE A N 1
ATOM 674 C CA . ILE A 1 86 ? 20.647 9.800 -11.883 1.00 89.25 86 ILE A CA 1
ATOM 675 C C . ILE A 1 86 ? 20.253 8.346 -12.157 1.00 89.25 86 ILE A C 1
ATOM 677 O O . ILE A 1 86 ? 19.209 7.903 -11.676 1.00 89.25 86 ILE A O 1
ATOM 681 N N . LEU A 1 87 ? 21.084 7.586 -12.876 1.00 89.44 87 LEU A N 1
ATOM 682 C CA . LEU A 1 87 ? 20.842 6.164 -13.127 1.00 89.44 87 LEU A CA 1
ATOM 683 C C . LEU A 1 87 ? 20.846 5.357 -11.824 1.00 89.44 87 LEU A C 1
ATOM 685 O O . LEU A 1 87 ? 19.968 4.517 -11.639 1.00 89.44 87 LEU A O 1
ATOM 689 N N . GLY A 1 88 ? 21.767 5.644 -10.900 1.00 90.25 88 GLY A N 1
ATOM 690 C CA . GLY A 1 88 ? 21.815 4.999 -9.587 1.00 90.25 88 GLY A CA 1
ATOM 691 C C . GLY A 1 88 ? 20.571 5.286 -8.743 1.00 90.25 88 GLY A C 1
ATOM 692 O O . GLY A 1 88 ? 19.966 4.364 -8.195 1.00 90.25 88 GLY A O 1
ATOM 693 N N . VAL A 1 89 ? 20.124 6.545 -8.693 1.00 89.56 89 VAL A N 1
ATOM 694 C CA . VAL A 1 89 ? 18.884 6.932 -7.996 1.00 89.56 89 VAL A CA 1
ATOM 695 C C . VAL A 1 89 ? 17.664 6.272 -8.639 1.00 89.56 89 VAL A C 1
ATOM 697 O O . VAL A 1 89 ? 16.794 5.767 -7.930 1.00 89.56 89 VAL A O 1
ATOM 700 N N . PHE A 1 90 ? 17.600 6.232 -9.972 1.00 86.44 90 PHE A N 1
ATOM 701 C CA . PHE A 1 90 ? 16.513 5.573 -10.689 1.00 86.44 90 PHE A CA 1
ATOM 702 C C . PHE A 1 90 ? 16.457 4.074 -10.386 1.00 86.44 90 PHE A C 1
ATOM 704 O O . PHE A 1 90 ? 15.399 3.568 -10.018 1.00 86.44 90 PHE A O 1
ATOM 711 N N . GLN A 1 91 ? 17.592 3.375 -10.473 1.00 87.06 91 GLN A N 1
ATOM 712 C CA . GLN A 1 91 ? 17.693 1.951 -10.143 1.00 87.06 91 GLN A CA 1
ATOM 713 C C . GLN A 1 91 ? 17.308 1.675 -8.684 1.00 87.06 91 GLN A C 1
ATOM 715 O O . GLN A 1 91 ? 16.557 0.737 -8.418 1.00 87.06 91 GLN A O 1
ATOM 720 N N . GLY A 1 92 ? 17.753 2.514 -7.743 1.00 87.62 92 GLY A N 1
ATOM 721 C CA . GLY A 1 92 ? 17.378 2.400 -6.332 1.00 87.62 92 GLY A CA 1
ATOM 722 C C . GLY A 1 92 ? 15.878 2.601 -6.097 1.00 87.62 92 GLY A C 1
ATOM 723 O O . GLY A 1 92 ? 15.256 1.835 -5.361 1.00 87.62 92 GLY A O 1
ATOM 724 N N . SER A 1 93 ? 15.272 3.587 -6.762 1.00 85.19 93 SER A N 1
ATOM 725 C CA . SER A 1 93 ? 13.830 3.845 -6.670 1.00 85.19 93 SER A CA 1
ATOM 726 C C . SER A 1 93 ? 13.005 2.713 -7.290 1.00 85.19 93 SER A C 1
ATOM 728 O O . SER A 1 93 ? 12.036 2.253 -6.687 1.00 85.19 93 SER A O 1
ATOM 730 N N . LEU A 1 94 ? 13.438 2.177 -8.437 1.00 82.69 94 LEU A N 1
ATOM 731 C CA . LEU A 1 94 ? 12.848 0.979 -9.036 1.00 82.69 94 LEU A CA 1
ATOM 732 C C . LEU A 1 94 ? 12.901 -0.209 -8.076 1.00 82.69 94 LEU A C 1
ATOM 734 O O . LEU A 1 94 ? 11.879 -0.849 -7.837 1.00 82.69 94 LEU A O 1
ATOM 738 N N . PHE A 1 95 ? 14.068 -0.488 -7.492 1.00 84.12 95 PHE A N 1
ATOM 739 C CA . PHE A 1 95 ? 14.223 -1.585 -6.541 1.00 84.12 95 PHE A CA 1
ATOM 740 C C . PHE A 1 95 ? 13.300 -1.418 -5.329 1.00 84.12 95 PHE A C 1
ATOM 742 O O . PHE A 1 95 ? 12.622 -2.364 -4.925 1.00 84.12 95 PHE A O 1
ATOM 749 N N . LYS A 1 96 ? 13.197 -0.199 -4.788 1.00 82.88 96 LYS A N 1
ATOM 750 C CA . LYS A 1 96 ? 12.263 0.114 -3.702 1.00 82.88 96 LYS A CA 1
ATOM 751 C C . LYS A 1 96 ? 10.814 -0.139 -4.118 1.00 82.88 96 LYS A C 1
ATOM 753 O O . LYS A 1 96 ? 10.082 -0.788 -3.380 1.00 82.88 96 LYS A O 1
ATOM 758 N N . ASN A 1 97 ? 10.403 0.315 -5.296 1.00 79.75 97 ASN A N 1
ATOM 759 C CA . ASN A 1 97 ? 9.031 0.150 -5.779 1.00 79.75 97 ASN A CA 1
ATOM 760 C C . ASN A 1 97 ? 8.660 -1.308 -6.068 1.00 79.75 97 ASN A C 1
ATOM 762 O O . ASN A 1 97 ? 7.501 -1.679 -5.930 1.00 79.75 97 ASN A O 1
ATOM 766 N N . TYR A 1 98 ? 9.625 -2.147 -6.440 1.00 76.12 98 TYR A N 1
ATOM 767 C CA . TYR A 1 98 ? 9.377 -3.577 -6.613 1.00 76.12 98 TYR A CA 1
ATOM 768 C C . TYR A 1 98 ? 9.373 -4.363 -5.302 1.00 76.12 98 TYR A C 1
ATOM 770 O O . TYR A 1 98 ? 8.676 -5.369 -5.187 1.00 76.12 98 TYR A O 1
ATOM 778 N N . THR A 1 99 ? 10.157 -3.929 -4.317 1.00 77.25 99 THR A N 1
ATOM 779 C CA . THR A 1 99 ? 10.239 -4.597 -3.009 1.00 77.25 99 THR A CA 1
ATOM 780 C C . THR A 1 99 ? 9.142 -4.148 -2.049 1.00 77.25 99 THR A C 1
ATOM 782 O O . THR A 1 99 ? 8.727 -4.924 -1.191 1.00 77.25 99 THR A O 1
ATOM 785 N N . THR A 1 100 ? 8.648 -2.917 -2.196 1.00 76.69 100 THR A N 1
ATOM 786 C CA . THR A 1 100 ? 7.607 -2.333 -1.345 1.00 76.69 100 THR A CA 1
ATOM 787 C C . THR A 1 100 ? 6.320 -2.104 -2.130 1.00 76.69 100 THR A C 1
ATOM 789 O O . THR A 1 100 ? 6.305 -1.447 -3.165 1.00 76.69 100 THR A O 1
ATOM 792 N N . THR A 1 101 ? 5.213 -2.641 -1.621 1.00 73.44 101 THR A N 1
ATOM 793 C CA . THR A 1 101 ? 3.877 -2.405 -2.175 1.00 73.44 101 THR A CA 1
ATOM 794 C C . THR A 1 101 ? 3.429 -0.984 -1.869 1.00 73.44 101 THR A C 1
ATOM 796 O O . THR A 1 101 ? 3.242 -0.630 -0.703 1.00 73.44 101 THR A O 1
ATOM 799 N N . THR A 1 102 ? 3.226 -0.182 -2.905 1.00 79.19 102 THR A N 1
ATOM 800 C CA . THR A 1 102 ? 2.680 1.168 -2.783 1.00 79.19 102 THR A CA 1
ATOM 801 C C . THR A 1 102 ? 1.154 1.138 -2.907 1.00 79.19 102 THR A C 1
ATOM 803 O O . THR A 1 102 ? 0.583 0.348 -3.663 1.00 79.19 102 THR A O 1
ATOM 806 N N . TYR A 1 103 ? 0.478 1.989 -2.139 1.00 84.25 103 TYR A N 1
ATOM 807 C CA . TYR A 1 103 ? -0.981 2.113 -2.118 1.00 84.25 103 TYR A CA 1
ATOM 808 C C . TYR A 1 103 ? -1.385 3.519 -2.574 1.00 84.25 103 TYR A C 1
ATOM 810 O O . TYR A 1 103 ? -0.582 4.451 -2.490 1.00 84.25 103 TYR A O 1
ATOM 818 N N . TYR A 1 104 ? -2.611 3.673 -3.078 1.00 87.12 104 TYR A N 1
ATOM 819 C CA . TYR A 1 104 ? -3.196 5.007 -3.248 1.00 87.12 104 TYR A CA 1
ATOM 820 C C . TYR A 1 104 ? -3.357 5.705 -1.888 1.00 87.12 104 TYR A C 1
ATOM 822 O O . TYR A 1 104 ? -3.231 5.066 -0.845 1.00 87.12 104 TYR A O 1
ATOM 830 N N . ALA A 1 105 ? -3.619 7.014 -1.909 1.00 88.31 105 ALA A N 1
ATOM 831 C CA . ALA A 1 105 ? -3.957 7.742 -0.692 1.00 88.31 105 ALA A CA 1
ATOM 832 C C . ALA A 1 105 ? -5.191 7.107 -0.033 1.00 88.31 105 ALA A C 1
ATOM 834 O O . ALA A 1 105 ? -6.160 6.765 -0.721 1.00 88.31 105 ALA A O 1
ATOM 835 N N . ASP A 1 106 ? -5.108 6.904 1.277 1.00 92.31 106 ASP A N 1
ATOM 836 C CA . ASP A 1 106 ? -6.237 6.457 2.077 1.00 92.31 106 ASP A CA 1
ATOM 837 C C . ASP A 1 106 ? -7.200 7.624 2.340 1.00 92.31 106 ASP A C 1
ATOM 839 O O . ASP A 1 106 ? -6.885 8.781 2.074 1.00 92.31 106 ASP A O 1
ATOM 843 N N . ILE A 1 107 ? -8.403 7.296 2.812 1.00 93.62 107 ILE A N 1
ATOM 844 C CA . ILE A 1 107 ? -9.389 8.286 3.254 1.00 93.62 107 ILE A CA 1
ATOM 845 C C . ILE A 1 107 ? -9.116 8.539 4.737 1.00 93.62 107 ILE A C 1
ATOM 847 O O . ILE A 1 107 ? -9.469 7.701 5.572 1.00 93.62 107 ILE A O 1
ATOM 851 N N . ASP A 1 108 ? -8.485 9.667 5.051 1.00 93.25 108 ASP A N 1
ATOM 852 C CA . ASP A 1 108 ? -8.021 9.979 6.408 1.00 93.25 108 ASP A CA 1
ATOM 853 C C . ASP A 1 108 ? -8.956 10.954 7.133 1.00 93.25 108 ASP A C 1
ATOM 855 O O . ASP A 1 108 ? -9.033 10.937 8.365 1.00 93.25 108 ASP A O 1
ATOM 859 N N . THR A 1 109 ? -9.735 11.743 6.386 1.00 93.50 109 THR A N 1
ATOM 860 C CA . THR A 1 109 ? -10.663 12.743 6.946 1.00 93.50 109 THR A CA 1
ATOM 861 C C . THR A 1 109 ? -12.135 12.400 6.707 1.00 93.50 109 THR A C 1
ATOM 863 O O . THR A 1 109 ? -12.501 11.682 5.770 1.00 93.50 109 THR A O 1
ATOM 866 N N . LEU A 1 110 ? -13.025 12.942 7.547 1.00 92.06 110 LEU A N 1
ATOM 867 C CA . LEU A 1 110 ? -14.474 12.787 7.365 1.00 92.06 110 LEU A CA 1
ATOM 868 C C . LEU A 1 110 ? -14.986 13.522 6.115 1.00 92.06 110 LEU A C 1
ATOM 870 O O . LEU A 1 110 ? -15.981 13.101 5.521 1.00 92.06 110 LEU A O 1
ATOM 874 N N . GLU A 1 111 ? -14.308 14.593 5.700 1.00 92.62 111 GLU A N 1
ATOM 875 C CA . GLU A 1 111 ? -14.629 15.342 4.479 1.00 92.62 111 GLU A CA 1
ATOM 876 C C . GLU A 1 111 ? -14.326 14.502 3.227 1.00 92.62 111 GLU A C 1
ATOM 878 O O . GLU A 1 111 ? -15.173 14.375 2.341 1.00 92.62 111 GLU A O 1
ATOM 883 N N . GLU A 1 112 ? -13.160 13.848 3.179 1.00 93.88 112 GLU A N 1
ATOM 884 C CA . GLU A 1 112 ? -12.805 12.909 2.106 1.00 93.88 112 GLU A CA 1
ATOM 885 C C . GLU A 1 112 ? -13.768 11.719 2.055 1.00 93.88 112 GLU A C 1
ATOM 887 O O . GLU A 1 112 ? -14.145 11.264 0.972 1.00 93.88 112 GLU A O 1
ATOM 892 N N . LEU A 1 113 ? -14.226 11.235 3.215 1.00 93.75 113 LEU A N 1
ATOM 893 C CA . LEU A 1 113 ? -15.237 10.184 3.274 1.00 93.75 113 LEU A CA 1
ATOM 894 C C . LEU A 1 113 ? -16.560 10.640 2.647 1.00 93.75 113 LEU A C 1
ATOM 896 O O . LEU A 1 113 ? -17.151 9.896 1.861 1.00 93.75 113 LEU A O 1
ATOM 900 N N . ASP A 1 114 ? -17.024 11.851 2.948 1.00 93.12 114 ASP A N 1
ATOM 901 C CA . ASP A 1 114 ? -18.248 12.394 2.354 1.00 93.12 114 ASP A CA 1
ATOM 902 C C . ASP A 1 114 ? -18.123 12.533 0.825 1.00 93.12 114 ASP A C 1
ATOM 904 O O . ASP A 1 114 ? -19.052 12.169 0.091 1.00 93.12 114 ASP A O 1
ATOM 908 N N . GLN A 1 115 ? -16.954 12.974 0.344 1.00 93.44 115 GLN A N 1
ATOM 909 C CA . GLN A 1 115 ? -16.622 13.093 -1.081 1.00 93.44 115 GLN A CA 1
ATOM 910 C C . GLN A 1 115 ? -16.504 11.737 -1.787 1.00 93.44 115 GLN A C 1
ATOM 912 O O . GLN A 1 115 ? -16.888 11.620 -2.950 1.00 93.44 115 GLN A O 1
ATOM 917 N N . SER A 1 116 ? -16.039 10.697 -1.087 1.00 91.38 116 SER A N 1
ATOM 918 C CA . SER A 1 116 ? -15.939 9.336 -1.633 1.00 91.38 116 SER A CA 1
ATOM 919 C C . SER A 1 116 ? -17.300 8.734 -2.008 1.00 91.38 116 SER A C 1
ATOM 921 O O . SER A 1 116 ? -17.369 7.797 -2.802 1.00 91.38 116 SER A O 1
ATOM 923 N N . GLY A 1 117 ? -18.390 9.258 -1.433 1.00 91.56 117 GLY A N 1
ATOM 924 C CA . GLY A 1 117 ? -19.751 8.780 -1.677 1.00 91.56 117 GLY A CA 1
ATOM 925 C C . GLY A 1 117 ? -20.070 7.425 -1.039 1.00 91.56 117 GLY A C 1
ATOM 926 O O . GLY A 1 117 ? -21.138 6.875 -1.304 1.00 91.56 117 GLY A O 1
ATOM 927 N N . LEU A 1 118 ? -19.182 6.887 -0.196 1.00 93.06 118 LEU A N 1
ATOM 928 C CA . LEU A 1 118 ? -19.406 5.618 0.489 1.00 93.06 118 LEU A CA 1
ATOM 929 C C . LEU A 1 118 ? -20.519 5.754 1.544 1.00 93.06 118 LEU A C 1
ATOM 931 O O . LEU A 1 118 ? -20.425 6.609 2.430 1.00 93.06 118 LEU A O 1
ATOM 935 N N . PRO A 1 119 ? -21.561 4.904 1.510 1.00 93.19 119 PRO A N 1
ATOM 936 C CA . PRO A 1 119 ? -22.562 4.884 2.563 1.00 93.19 119 PRO A CA 1
ATOM 937 C C . PRO A 1 119 ? -21.966 4.326 3.861 1.00 93.19 119 PRO A C 1
ATOM 939 O O . PRO A 1 119 ? -21.209 3.352 3.847 1.00 93.19 119 PRO A O 1
ATOM 942 N N . VAL A 1 120 ? -22.330 4.923 4.997 1.00 93.44 120 VAL A N 1
ATOM 943 C CA . VAL A 1 120 ? -21.790 4.548 6.313 1.00 93.44 120 VAL A CA 1
ATOM 944 C C . VAL A 1 120 ? -22.757 3.606 7.025 1.00 93.44 120 VAL A C 1
ATOM 946 O O . VAL A 1 120 ? -23.879 3.976 7.358 1.00 93.44 120 VAL A O 1
ATOM 949 N N . ALA A 1 121 ? -22.331 2.377 7.298 1.00 92.25 121 ALA A N 1
ATOM 950 C CA . ALA A 1 121 ? -23.080 1.407 8.080 1.00 92.25 121 ALA A CA 1
ATOM 951 C C . ALA A 1 121 ? -22.952 1.693 9.580 1.00 92.25 121 ALA A C 1
ATOM 953 O O . ALA A 1 121 ? -21.889 1.503 10.181 1.00 92.25 121 ALA A O 1
ATOM 954 N N . MET A 1 122 ? -24.054 2.111 10.204 1.00 87.94 122 MET A N 1
ATOM 955 C CA . MET A 1 122 ? -24.102 2.400 11.637 1.00 87.94 122 MET A CA 1
ATOM 956 C C . MET A 1 122 ? -25.475 2.057 12.238 1.00 87.94 122 MET A C 1
ATOM 958 O O . MET A 1 122 ? -26.511 2.204 11.598 1.00 87.94 122 MET A O 1
ATOM 962 N N . THR A 1 123 ? -25.494 1.607 13.497 1.00 81.19 123 THR A N 1
ATOM 963 C CA . THR A 1 123 ? -26.739 1.366 14.260 1.00 81.19 123 THR A CA 1
ATOM 964 C C . THR A 1 123 ? -27.155 2.570 15.116 1.00 81.19 123 THR A C 1
ATOM 966 O O . THR A 1 123 ? -28.334 2.763 15.391 1.00 81.19 123 THR A O 1
ATOM 969 N N . VAL A 1 124 ? -26.192 3.378 15.563 1.00 76.19 124 VAL A N 1
ATOM 970 C CA . VAL A 1 124 ? -26.329 4.265 16.735 1.00 76.19 124 VAL A CA 1
ATOM 971 C C . VAL A 1 124 ? -26.377 5.750 16.344 1.00 76.19 124 VAL A C 1
ATOM 973 O O . VAL A 1 124 ? -26.225 6.622 17.192 1.00 76.19 124 VAL A O 1
ATOM 976 N N . TRP A 1 125 ? -26.637 6.066 15.070 1.00 74.94 125 TRP A N 1
ATOM 977 C CA . TRP A 1 125 ? -26.585 7.451 14.586 1.00 74.94 125 TRP A CA 1
ATOM 978 C C . TRP A 1 125 ? -27.507 8.397 15.365 1.00 74.94 125 TRP A C 1
ATOM 980 O O . TRP A 1 125 ? -27.166 9.542 15.634 1.00 74.94 125 TRP A O 1
ATOM 990 N N . ARG A 1 126 ? -28.657 7.880 15.812 1.00 68.25 126 ARG A N 1
ATOM 991 C CA . ARG A 1 126 ? -29.668 8.612 16.587 1.00 68.25 126 ARG A CA 1
ATOM 992 C C . ARG A 1 126 ? -29.158 9.167 17.929 1.00 68.25 126 ARG A C 1
ATOM 994 O O . ARG A 1 126 ? -29.803 10.045 18.488 1.00 68.25 126 ARG A O 1
ATOM 1001 N N . PHE A 1 127 ? -28.035 8.667 18.443 1.00 68.25 127 PHE A N 1
ATOM 1002 C CA . PHE A 1 127 ? -27.430 9.146 19.689 1.00 68.25 127 PHE A CA 1
ATOM 1003 C C . PHE A 1 127 ? -26.299 10.157 19.465 1.00 68.25 127 PHE A C 1
ATOM 1005 O O . PHE A 1 127 ? -25.783 10.708 20.434 1.00 68.25 127 PHE A O 1
ATOM 1012 N N . MET A 1 128 ? -25.910 10.412 18.212 1.00 74.19 128 MET A N 1
ATOM 1013 C CA . MET A 1 128 ? -24.917 11.430 17.884 1.00 74.19 128 MET A CA 1
ATOM 1014 C C . MET A 1 128 ? -25.614 12.749 17.557 1.00 74.19 128 MET A C 1
ATOM 1016 O O . MET A 1 128 ? -26.578 12.780 16.790 1.00 74.19 128 MET A O 1
ATOM 1020 N N . LYS A 1 129 ? -25.128 13.850 18.134 1.00 70.31 129 LYS A N 1
ATOM 1021 C CA . LYS A 1 129 ? -25.587 15.185 17.749 1.00 70.31 129 LYS A CA 1
ATOM 1022 C C . LYS A 1 129 ? -24.972 15.558 16.403 1.00 70.31 129 LYS A C 1
ATOM 1024 O O . LYS A 1 129 ? -23.762 15.461 16.218 1.00 70.31 129 LYS A O 1
ATOM 1029 N N . ALA A 1 130 ? -25.813 15.963 15.457 1.00 70.75 130 ALA A N 1
ATOM 1030 C CA . ALA A 1 130 ? -25.376 16.455 14.157 1.00 70.75 130 ALA A CA 1
ATOM 1031 C C . ALA A 1 130 ? -25.072 17.957 14.256 1.00 70.75 130 ALA A C 1
ATOM 1033 O O . ALA A 1 130 ? -25.836 18.783 13.764 1.00 70.75 130 ALA A O 1
ATOM 1034 N N . ASP A 1 131 ? -23.981 18.294 14.946 1.00 75.69 131 ASP A N 1
ATOM 1035 C CA . ASP A 1 131 ? -23.618 19.688 15.237 1.00 75.69 131 ASP A CA 1
ATOM 1036 C C . ASP A 1 131 ? -22.990 20.409 14.025 1.00 75.69 131 ASP A C 1
ATOM 1038 O O . ASP A 1 131 ? -22.926 21.635 14.008 1.00 75.69 131 ASP A O 1
ATOM 1042 N N . SER A 1 132 ? -22.565 19.675 12.987 1.00 84.12 132 SER A N 1
ATOM 1043 C CA . SER A 1 132 ? -21.988 20.232 11.755 1.00 84.12 132 SER A CA 1
ATOM 1044 C C . SER A 1 132 ? -22.747 19.808 10.494 1.00 84.12 132 SER A C 1
ATOM 1046 O O . SER A 1 132 ? -23.352 18.731 10.432 1.00 84.12 132 SER A O 1
ATOM 1048 N N . ASP A 1 133 ? -22.676 20.634 9.446 1.00 89.19 133 ASP A N 1
ATOM 1049 C CA . ASP A 1 133 ? -23.283 20.319 8.146 1.00 89.19 133 ASP A CA 1
ATOM 1050 C C . ASP A 1 133 ? -22.694 19.047 7.526 1.00 89.19 133 ASP A C 1
ATOM 1052 O O . ASP A 1 133 ? -23.434 18.248 6.950 1.00 89.19 133 ASP A O 1
ATOM 1056 N N . LEU A 1 134 ? -21.390 18.809 7.708 1.00 88.38 134 LEU A N 1
ATOM 1057 C CA . LEU A 1 134 ? -20.727 17.564 7.309 1.00 88.38 134 LEU A CA 1
ATOM 1058 C C . LEU A 1 134 ? -21.389 16.351 7.974 1.00 88.38 134 LEU A C 1
ATOM 1060 O O . LEU A 1 134 ? -21.737 15.380 7.301 1.00 88.38 134 LEU A O 1
ATOM 1064 N N . MET A 1 135 ? -21.655 16.430 9.281 1.00 86.88 135 MET A N 1
ATOM 1065 C CA . MET A 1 135 ? -22.317 15.345 9.997 1.00 86.88 135 MET A CA 1
ATOM 1066 C C . MET A 1 135 ? -23.744 15.100 9.500 1.00 86.88 135 MET A C 1
ATOM 1068 O O . MET A 1 135 ? -24.162 13.948 9.401 1.00 86.88 135 MET A O 1
ATOM 1072 N N . ARG A 1 136 ? -24.483 16.148 9.116 1.00 87.69 136 ARG A N 1
ATOM 1073 C CA . ARG A 1 136 ? -25.818 16.000 8.506 1.00 87.69 136 ARG A CA 1
ATOM 1074 C C . ARG A 1 136 ? -25.749 15.332 7.130 1.00 87.69 136 ARG A C 1
ATOM 1076 O O . ARG A 1 136 ? -26.601 14.501 6.817 1.00 87.69 136 ARG A O 1
ATOM 1083 N N . ARG A 1 137 ? -24.734 15.640 6.314 1.00 89.62 137 ARG A N 1
ATOM 1084 C CA . ARG A 1 137 ? -24.528 14.979 5.010 1.00 89.62 137 ARG A CA 1
ATOM 1085 C C . ARG A 1 137 ? -24.190 13.497 5.172 1.00 89.62 137 ARG A C 1
ATOM 1087 O O . ARG A 1 137 ? -24.815 12.662 4.518 1.00 89.62 137 ARG A O 1
ATOM 1094 N N . LEU A 1 138 ? -23.298 13.162 6.103 1.00 88.44 138 LEU A N 1
ATOM 1095 C CA . LEU A 1 138 ? -22.957 11.773 6.427 1.00 88.44 138 LEU A CA 1
ATOM 1096 C C . LEU A 1 138 ? -24.160 11.001 6.998 1.00 88.44 138 LEU A C 1
ATOM 1098 O O . LEU A 1 138 ? -24.386 9.844 6.640 1.00 88.44 138 LEU A O 1
ATOM 1102 N N . GLN A 1 139 ? -24.993 11.658 7.810 1.00 87.19 139 GLN A N 1
ATOM 1103 C CA . GLN A 1 139 ? -26.235 11.080 8.329 1.00 87.19 139 GLN A CA 1
ATOM 1104 C C . GLN A 1 139 ? -27.185 10.657 7.209 1.00 87.19 139 GLN A C 1
ATOM 1106 O O . GLN A 1 139 ? -27.737 9.558 7.242 1.00 87.19 139 GLN A O 1
ATOM 1111 N N . ASN A 1 140 ? -27.348 11.508 6.197 1.00 87.62 140 ASN A N 1
ATOM 1112 C CA . ASN A 1 140 ? -28.220 11.223 5.059 1.00 87.62 140 ASN A CA 1
ATOM 1113 C C . ASN A 1 140 ? -27.705 10.054 4.201 1.00 87.62 140 ASN A C 1
ATOM 1115 O O . ASN A 1 140 ? -28.492 9.410 3.515 1.00 87.62 140 ASN A O 1
ATOM 1119 N N . LYS A 1 141 ? -26.403 9.749 4.267 1.00 88.06 141 LYS A N 1
ATOM 1120 C CA . LYS A 1 141 ? -25.752 8.620 3.581 1.00 88.06 141 LYS A CA 1
ATOM 1121 C C . LYS A 1 141 ? -25.622 7.367 4.465 1.00 88.06 141 LYS A C 1
ATOM 1123 O O . LYS A 1 141 ? -24.896 6.435 4.120 1.00 88.06 141 LYS A O 1
ATOM 1128 N N . THR A 1 142 ? -26.287 7.327 5.621 1.00 89.06 142 THR A N 1
ATOM 1129 C CA . THR A 1 142 ? -26.157 6.215 6.573 1.00 89.06 142 THR A CA 1
ATOM 1130 C C . THR A 1 142 ? -27.070 5.048 6.194 1.00 89.06 142 THR A C 1
ATOM 1132 O O . THR A 1 142 ? -28.240 5.228 5.863 1.00 89.06 142 THR A O 1
ATOM 1135 N N . ILE A 1 143 ? -26.548 3.827 6.307 1.00 90.44 143 ILE A N 1
ATOM 1136 C CA . ILE A 1 143 ? -27.296 2.575 6.157 1.00 90.44 143 ILE A CA 1
ATOM 1137 C C . ILE A 1 143 ? -27.304 1.807 7.479 1.00 90.44 143 ILE A C 1
ATOM 1139 O O . ILE A 1 143 ? -26.405 1.936 8.314 1.00 90.44 143 ILE A O 1
ATOM 1143 N N . ARG A 1 144 ? -28.322 0.967 7.684 1.00 88.38 144 ARG A N 1
ATOM 1144 C CA . ARG A 1 144 ? -28.399 0.124 8.880 1.00 88.38 144 ARG A CA 1
ATOM 1145 C C . ARG A 1 144 ? -27.286 -0.924 8.847 1.00 88.38 144 ARG A C 1
ATOM 1147 O O . ARG A 1 144 ? -27.155 -1.670 7.879 1.00 88.38 144 ARG A O 1
ATOM 1154 N N . LYS A 1 145 ? -26.514 -1.012 9.932 1.00 87.38 145 LYS A N 1
ATOM 1155 C CA . LYS A 1 145 ? -25.494 -2.055 10.107 1.00 87.38 145 LYS A CA 1
ATOM 1156 C C . LYS A 1 145 ? -26.130 -3.456 10.095 1.00 87.38 145 LYS A C 1
ATOM 1158 O O . LYS A 1 145 ? -27.164 -3.671 10.728 1.00 87.38 145 LYS A O 1
ATOM 1163 N N . TYR A 1 146 ? -25.485 -4.402 9.414 1.00 88.94 146 TYR A N 1
ATOM 1164 C CA . TYR A 1 146 ? -25.872 -5.817 9.324 1.00 88.94 146 TYR A CA 1
ATOM 1165 C C . TYR A 1 146 ? -24.712 -6.739 9.743 1.00 88.94 146 TYR A C 1
ATOM 1167 O O . TYR A 1 146 ? -23.575 -6.283 9.861 1.00 88.94 146 TYR A O 1
ATOM 1175 N N . GLN A 1 147 ? -24.996 -8.028 9.977 1.00 80.75 147 GLN A N 1
ATOM 1176 C CA . GLN A 1 147 ? -24.091 -8.992 10.639 1.00 80.75 147 GLN A CA 1
ATOM 1177 C C . GLN A 1 147 ? -22.677 -9.078 10.013 1.00 80.75 147 GLN A C 1
ATOM 1179 O O . GLN A 1 147 ? -21.709 -9.261 10.742 1.00 80.75 147 GLN A O 1
ATOM 1184 N N . ASN A 1 148 ? -22.550 -8.862 8.695 1.00 86.38 148 ASN A N 1
ATOM 1185 C CA . ASN A 1 148 ? -21.295 -8.974 7.930 1.00 86.38 148 ASN A CA 1
ATOM 1186 C C . ASN A 1 148 ? -20.888 -7.654 7.248 1.00 86.38 148 ASN A C 1
ATOM 1188 O O . ASN A 1 148 ? -20.267 -7.651 6.181 1.00 86.38 148 ASN A O 1
ATOM 1192 N N . SER A 1 149 ? -21.255 -6.508 7.829 1.00 89.06 149 SER A N 1
ATOM 1193 C CA . SER A 1 149 ? -20.919 -5.201 7.250 1.00 89.06 149 SER A CA 1
ATOM 1194 C C . SER A 1 149 ? -19.409 -5.021 7.086 1.00 89.06 149 SER A C 1
ATOM 1196 O O . SER A 1 149 ? -18.955 -4.536 6.059 1.00 89.06 149 SER A O 1
ATOM 1198 N N . ILE A 1 150 ? -18.610 -5.494 8.041 1.00 91.50 150 ILE A N 1
ATOM 1199 C CA . ILE A 1 150 ? -17.150 -5.365 7.985 1.00 91.50 150 ILE A CA 1
ATOM 1200 C C . ILE A 1 150 ? -16.500 -6.210 6.876 1.00 91.50 150 ILE A C 1
ATOM 1202 O O . ILE A 1 150 ? -15.550 -5.750 6.248 1.00 91.50 150 ILE A O 1
ATOM 1206 N N . ASP A 1 151 ? -17.055 -7.384 6.558 1.00 92.50 151 ASP A N 1
ATOM 1207 C CA . ASP A 1 151 ? -16.601 -8.187 5.414 1.00 92.50 151 ASP A CA 1
ATOM 1208 C C . ASP A 1 151 ? -16.910 -7.453 4.098 1.00 92.50 151 ASP A C 1
ATOM 1210 O O . ASP A 1 151 ? -16.155 -7.531 3.131 1.00 92.50 151 ASP A O 1
ATOM 1214 N N . SER A 1 152 ? -18.002 -6.684 4.067 1.00 92.88 152 SER A N 1
ATOM 1215 C CA . SER A 1 152 ? -18.358 -5.869 2.902 1.00 92.88 152 SER A CA 1
ATOM 1216 C C . SER A 1 152 ? -17.415 -4.673 2.751 1.00 92.88 152 SER A C 1
ATOM 1218 O O . SER A 1 152 ? -16.971 -4.400 1.640 1.00 92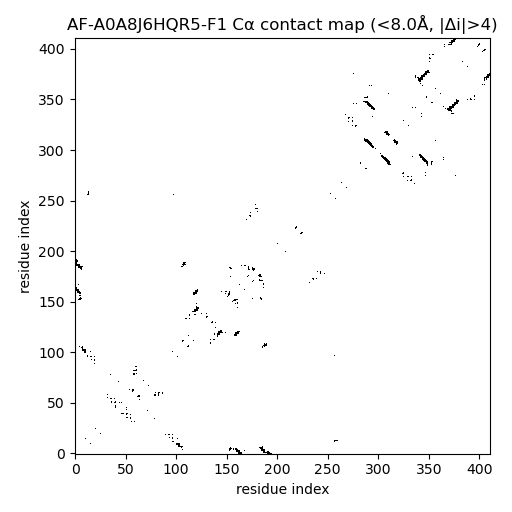.88 152 SER A O 1
ATOM 1220 N N . VAL A 1 153 ? -16.996 -4.035 3.852 1.00 94.19 153 VAL A N 1
ATOM 1221 C CA . VAL A 1 153 ? -15.928 -3.016 3.824 1.00 94.19 153 VAL A CA 1
ATOM 1222 C C . VAL A 1 153 ? -14.626 -3.620 3.277 1.00 94.19 153 VAL A C 1
ATOM 1224 O O . VAL A 1 153 ? -14.033 -3.055 2.363 1.00 94.19 153 VAL A O 1
ATOM 1227 N N . ALA A 1 154 ? -14.202 -4.783 3.785 1.00 92.81 154 ALA A N 1
ATOM 1228 C CA . ALA A 1 154 ? -12.922 -5.394 3.421 1.00 92.81 154 ALA A CA 1
ATOM 1229 C C . ALA A 1 154 ? -12.880 -5.917 1.973 1.00 92.81 154 ALA A C 1
ATOM 1231 O O . ALA A 1 154 ? -11.919 -5.660 1.250 1.00 92.81 154 ALA A O 1
ATOM 1232 N N . TYR A 1 155 ? -13.905 -6.662 1.546 1.00 91.25 155 TYR A N 1
ATOM 1233 C CA . TYR A 1 155 ? -13.877 -7.405 0.280 1.00 91.25 155 TYR A CA 1
ATOM 1234 C C . TYR A 1 155 ? -14.715 -6.764 -0.826 1.00 91.25 155 TYR A C 1
ATOM 1236 O O . TYR A 1 155 ? -14.295 -6.756 -1.980 1.00 91.25 155 TYR A O 1
ATOM 1244 N N . GLN A 1 156 ? -15.892 -6.222 -0.496 1.00 91.12 156 GLN A N 1
ATOM 1245 C CA . GLN A 1 156 ? -16.775 -5.589 -1.487 1.00 91.12 156 GLN A CA 1
ATOM 1246 C C . GLN A 1 156 ? -16.416 -4.116 -1.719 1.00 91.12 156 GLN A C 1
ATOM 1248 O O . GLN A 1 156 ? -16.676 -3.594 -2.801 1.00 91.12 156 GLN A O 1
ATOM 1253 N N . ARG A 1 157 ? -15.793 -3.462 -0.726 1.00 92.12 157 ARG A N 1
ATOM 1254 C CA . ARG A 1 157 ? -15.294 -2.076 -0.777 1.00 92.12 157 ARG A CA 1
ATOM 1255 C C . ARG A 1 157 ? -16.372 -1.058 -1.177 1.00 92.12 157 ARG A C 1
ATOM 1257 O O . ARG A 1 157 ? -16.066 -0.030 -1.770 1.00 92.12 157 ARG A O 1
ATOM 1264 N N . ASN A 1 158 ? -17.631 -1.364 -0.871 1.00 92.56 158 ASN A N 1
ATOM 1265 C CA . ASN A 1 158 ? -18.814 -0.605 -1.287 1.00 92.56 158 ASN A CA 1
ATOM 1266 C C . ASN A 1 158 ? -19.440 0.220 -0.159 1.00 92.56 158 ASN A C 1
ATOM 1268 O O . ASN A 1 158 ? -20.315 1.038 -0.424 1.00 92.56 158 ASN A O 1
ATOM 1272 N N . ILE A 1 159 ? -19.027 -0.010 1.086 1.00 94.75 159 ILE A N 1
ATOM 1273 C CA . ILE A 1 159 ? -19.554 0.670 2.265 1.00 94.75 159 ILE A CA 1
ATOM 1274 C C . ILE A 1 159 ? -18.407 1.063 3.198 1.00 94.75 159 ILE A C 1
ATOM 1276 O O . ILE A 1 159 ? -17.346 0.437 3.195 1.00 94.75 159 ILE A O 1
ATOM 1280 N N . ALA A 1 160 ? -18.651 2.068 4.030 1.00 94.56 160 ALA A N 1
ATOM 1281 C CA . ALA A 1 160 ? -17.888 2.332 5.241 1.00 94.56 160 ALA A CA 1
ATOM 1282 C C . ALA A 1 160 ? -18.669 1.799 6.450 1.00 94.56 160 ALA A C 1
ATOM 1284 O O . ALA A 1 160 ? -19.874 1.567 6.371 1.00 94.56 160 ALA A O 1
ATOM 1285 N N . MET A 1 161 ? -18.019 1.595 7.590 1.00 94.12 161 MET A N 1
ATOM 1286 C CA . MET A 1 161 ? -18.683 1.140 8.817 1.00 94.12 161 MET A CA 1
ATOM 1287 C C . MET A 1 161 ? -18.180 1.938 10.009 1.00 94.12 161 MET A C 1
ATOM 1289 O O . MET A 1 161 ? -17.022 2.325 10.042 1.00 94.12 161 MET A O 1
ATOM 1293 N N . CYS A 1 162 ? -19.017 2.146 11.023 1.00 91.25 162 CYS A N 1
ATOM 1294 C CA . CYS A 1 162 ? -18.550 2.700 12.289 1.00 91.25 162 CYS A CA 1
ATOM 1295 C C . CYS A 1 162 ? -18.490 1.649 13.398 1.00 91.25 162 CYS A C 1
ATOM 1297 O O . CYS A 1 162 ? -19.405 0.837 13.546 1.00 91.25 162 CYS A O 1
ATOM 1299 N N . GLU A 1 163 ? -17.412 1.695 14.181 1.00 91.00 163 GLU A N 1
ATOM 1300 C CA . GLU A 1 163 ? -17.219 0.855 15.357 1.00 91.00 163 GLU A CA 1
ATOM 1301 C C . GLU A 1 163 ? -16.226 1.491 16.346 1.00 91.00 163 GLU A C 1
ATOM 1303 O O . GLU A 1 163 ? -15.699 2.592 16.141 1.00 91.00 163 GLU A O 1
ATOM 1308 N N . THR A 1 164 ? -15.970 0.817 17.461 1.00 90.12 164 THR A N 1
ATOM 1309 C CA . THR A 1 164 ? -14.966 1.249 18.438 1.00 90.12 164 THR A CA 1
ATOM 1310 C C . THR A 1 164 ? -13.544 1.085 17.888 1.00 90.12 164 THR A C 1
ATOM 1312 O O . THR A 1 164 ? -13.209 0.053 17.308 1.00 90.12 164 THR A O 1
ATOM 1315 N N . LYS A 1 165 ? -12.683 2.094 18.103 1.00 90.69 165 LYS A N 1
ATOM 1316 C CA . LYS A 1 165 ? -11.305 2.134 17.576 1.00 90.69 165 LYS A CA 1
ATOM 1317 C C . LYS A 1 165 ? -10.484 0.904 17.970 1.00 90.69 165 LYS A C 1
ATOM 1319 O O . LYS A 1 165 ? -9.849 0.313 17.106 1.00 90.69 165 LYS A O 1
ATOM 1324 N N . SER A 1 166 ? -10.543 0.503 19.240 1.00 88.00 166 SER A N 1
ATOM 1325 C CA . SER A 1 166 ? -9.823 -0.666 19.762 1.00 88.00 166 SER A CA 1
ATOM 1326 C C . SER A 1 166 ? -10.223 -1.954 19.039 1.00 88.00 166 SER A C 1
ATOM 1328 O O . SER A 1 166 ? -9.366 -2.698 18.571 1.00 88.00 166 SER A O 1
ATOM 1330 N N . TYR A 1 167 ? -11.525 -2.173 18.847 1.00 89.56 167 TYR A N 1
ATOM 1331 C CA . TYR A 1 167 ? -12.034 -3.341 18.129 1.00 89.56 167 TYR A CA 1
ATOM 1332 C C . TYR A 1 167 ? -11.607 -3.356 16.654 1.00 89.56 167 TYR A C 1
ATOM 1334 O O . TYR A 1 167 ? -11.203 -4.395 16.135 1.00 89.56 167 TYR A O 1
ATOM 1342 N N . LEU A 1 168 ? -11.636 -2.200 15.980 1.00 91.75 168 LEU A N 1
ATOM 1343 C CA . LEU A 1 168 ? -11.166 -2.078 14.596 1.00 91.75 168 LEU A CA 1
ATOM 1344 C C . LEU A 1 168 ? -9.667 -2.370 14.475 1.00 91.75 168 LEU A C 1
ATOM 1346 O O . LEU A 1 168 ? -9.264 -3.145 13.610 1.00 91.75 168 LEU A O 1
ATOM 1350 N N . GLN A 1 169 ? -8.851 -1.811 15.371 1.00 90.56 169 GLN A N 1
ATOM 1351 C CA . GLN A 1 169 ? -7.407 -2.052 15.408 1.00 90.56 169 GLN A CA 1
ATOM 1352 C C . GLN A 1 169 ? -7.079 -3.530 15.649 1.00 90.56 169 GLN A C 1
ATOM 1354 O O . GLN A 1 169 ? -6.202 -4.079 14.982 1.00 90.56 169 GLN A O 1
ATOM 1359 N N . PHE A 1 170 ? -7.808 -4.190 16.549 1.00 90.19 170 PHE A N 1
ATOM 1360 C CA . PHE A 1 170 ? -7.678 -5.626 16.780 1.00 90.19 170 PHE A CA 1
ATOM 1361 C C . PHE A 1 170 ? -8.004 -6.441 15.520 1.00 90.19 170 PHE A C 1
ATOM 1363 O O . PHE A 1 170 ? -7.220 -7.294 15.096 1.00 90.19 170 PHE A O 1
ATOM 1370 N N . LEU A 1 171 ? -9.137 -6.157 14.873 1.00 90.94 171 LEU A N 1
ATOM 1371 C CA . LEU A 1 171 ? -9.576 -6.880 13.680 1.00 90.94 171 LEU A CA 1
ATOM 1372 C C . LEU A 1 171 ? -8.648 -6.685 12.477 1.00 90.94 171 LEU A C 1
ATOM 1374 O O . LEU A 1 171 ? -8.445 -7.625 11.706 1.00 90.94 171 LEU A O 1
ATOM 1378 N N . MET A 1 172 ? -8.072 -5.491 12.328 1.00 91.44 172 MET A N 1
ATOM 1379 C CA . MET A 1 172 ? -7.0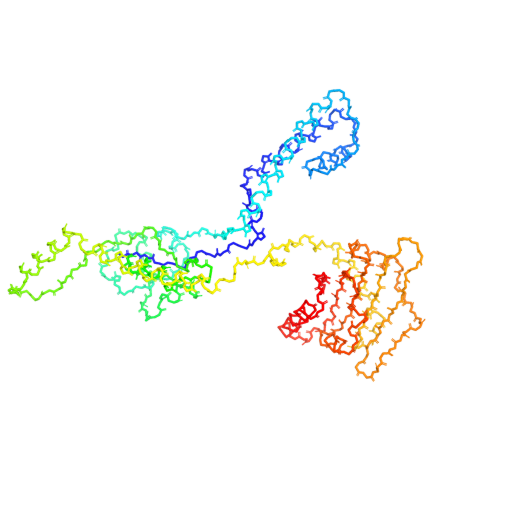79 -5.180 11.298 1.00 91.44 172 MET A CA 1
ATOM 1380 C C . MET A 1 172 ? -5.792 -5.987 11.443 1.00 91.44 172 MET A C 1
ATOM 1382 O O . MET A 1 172 ? -5.168 -6.294 10.435 1.00 91.44 172 MET A O 1
ATOM 1386 N N . LYS A 1 173 ? -5.391 -6.326 12.673 1.00 87.75 173 LYS A N 1
ATOM 1387 C CA . LYS A 1 173 ? -4.168 -7.097 12.947 1.00 87.75 173 LYS A CA 1
ATOM 1388 C C . LYS A 1 173 ? -4.374 -8.612 12.875 1.00 87.75 173 LYS A C 1
ATOM 1390 O O . LYS A 1 173 ? -3.421 -9.343 12.628 1.00 87.75 173 LYS A O 1
ATOM 1395 N N . THR A 1 174 ? -5.600 -9.089 13.088 1.00 87.31 174 THR A N 1
ATOM 1396 C CA . THR A 1 174 ? -5.881 -10.524 13.272 1.00 87.31 174 THR A CA 1
ATOM 1397 C C . THR A 1 174 ? -6.683 -11.143 12.128 1.00 87.31 174 THR A C 1
ATOM 1399 O O . THR A 1 174 ? -6.284 -12.169 11.571 1.00 87.31 174 THR A O 1
ATOM 1402 N N . LYS A 1 175 ? -7.817 -10.538 11.750 1.00 88.19 175 LYS A N 1
ATOM 1403 C CA . LYS A 1 175 ? -8.779 -11.135 10.811 1.00 88.19 175 LYS A CA 1
ATOM 1404 C C . LYS A 1 175 ? -8.632 -10.593 9.392 1.00 88.19 175 LYS A C 1
ATOM 1406 O O . LYS A 1 175 ? -8.543 -11.383 8.456 1.00 88.19 175 LYS A O 1
ATOM 1411 N N . TYR A 1 176 ? -8.588 -9.272 9.224 1.00 89.69 176 TYR A N 1
ATOM 1412 C CA . TYR A 1 176 ? -8.615 -8.616 7.908 1.00 89.69 176 TYR A CA 1
ATOM 1413 C C . TYR A 1 176 ? -7.217 -8.267 7.415 1.00 89.69 176 TYR A C 1
ATOM 1415 O O . TYR A 1 176 ? -6.902 -7.108 7.143 1.00 89.69 176 TYR A O 1
ATOM 1423 N N . VAL A 1 177 ? -6.390 -9.301 7.311 1.00 86.56 177 VAL A N 1
ATOM 1424 C CA . VAL A 1 177 ? -5.017 -9.221 6.825 1.00 86.56 177 VAL A CA 1
ATOM 1425 C C . VAL A 1 177 ? -4.936 -9.979 5.505 1.00 86.56 177 VAL A C 1
ATOM 1427 O O . VAL A 1 177 ? -5.384 -11.122 5.415 1.00 86.56 177 VAL A O 1
ATOM 1430 N N . ASP A 1 178 ? -4.389 -9.330 4.483 1.00 83.31 178 ASP A N 1
ATOM 1431 C CA . ASP A 1 178 ? -4.098 -9.924 3.182 1.00 83.31 178 ASP A CA 1
ATOM 1432 C C . ASP A 1 178 ? -3.000 -10.998 3.304 1.00 83.31 178 ASP A C 1
ATOM 1434 O O . ASP A 1 178 ? -2.254 -11.044 4.284 1.00 83.31 178 ASP A O 1
ATOM 1438 N N . ASN A 1 179 ? -2.831 -11.832 2.280 1.00 79.00 179 ASN A N 1
ATOM 1439 C CA . ASN A 1 179 ? -1.776 -12.854 2.238 1.00 79.00 179 ASN A CA 1
ATOM 1440 C C . ASN A 1 179 ? -0.365 -12.256 2.398 1.00 79.00 179 ASN A C 1
ATOM 1442 O O . ASN A 1 179 ? 0.548 -12.909 2.900 1.00 79.00 179 ASN A O 1
ATOM 1446 N N . ASP A 1 180 ? -0.197 -10.988 2.014 1.00 73.12 180 ASP A N 1
ATOM 1447 C CA . ASP A 1 180 ? 1.049 -10.237 2.156 1.00 73.12 180 ASP A CA 1
ATOM 1448 C C . ASP A 1 180 ? 1.283 -9.687 3.580 1.00 73.12 180 ASP A C 1
ATOM 1450 O O . ASP A 1 180 ? 2.298 -9.030 3.827 1.00 73.12 180 ASP A O 1
ATOM 1454 N N . GLY A 1 181 ? 0.363 -9.907 4.523 1.00 76.94 181 GLY A N 1
ATOM 1455 C CA . GLY A 1 181 ? 0.423 -9.316 5.863 1.00 76.94 181 GLY A CA 1
ATOM 1456 C C . GLY A 1 181 ? -0.075 -7.866 5.934 1.00 76.94 181 GLY A C 1
ATOM 1457 O O . GLY A 1 181 ? 0.008 -7.246 6.989 1.00 76.94 181 GLY A O 1
ATOM 1458 N N . SER A 1 182 ? -0.581 -7.309 4.829 1.00 83.88 182 SER A N 1
ATOM 1459 C CA . SER A 1 182 ? -1.107 -5.936 4.780 1.00 83.88 182 SER A CA 1
ATOM 1460 C C . SER A 1 182 ? -2.573 -5.883 5.228 1.00 83.88 182 SER A C 1
ATOM 1462 O O . SER A 1 182 ? -3.331 -6.786 4.877 1.00 83.88 182 SER A O 1
ATOM 1464 N N . PRO A 1 183 ? -3.015 -4.852 5.965 1.00 89.56 183 PRO A N 1
ATOM 1465 C CA . PRO A 1 183 ? -4.409 -4.746 6.389 1.00 89.56 183 PRO A CA 1
ATOM 1466 C C . PRO A 1 183 ? -5.332 -4.428 5.202 1.00 89.56 183 PRO A C 1
ATOM 1468 O O . PRO A 1 183 ? -5.002 -3.606 4.350 1.00 89.56 183 PRO A O 1
ATOM 1471 N N . LEU A 1 184 ? -6.513 -5.052 5.163 1.00 91.50 184 LEU A N 1
ATOM 1472 C CA . LEU A 1 184 ? -7.554 -4.800 4.148 1.00 91.50 184 LEU A CA 1
ATOM 1473 C C . LEU A 1 184 ? -8.460 -3.609 4.494 1.00 91.50 184 LEU A C 1
ATOM 1475 O O . LEU A 1 184 ? -9.255 -3.151 3.673 1.00 91.50 184 LEU A O 1
ATOM 1479 N N . LEU A 1 185 ? -8.352 -3.121 5.723 1.00 94.50 185 LEU A N 1
ATOM 1480 C CA . LEU A 1 185 ? -9.163 -2.049 6.279 1.00 94.50 185 LEU A CA 1
ATOM 1481 C C . LEU A 1 185 ? -8.270 -0.870 6.663 1.00 94.50 185 LEU A C 1
ATOM 1483 O O . LEU A 1 185 ? -7.086 -1.046 6.952 1.00 94.50 185 LEU A O 1
ATOM 1487 N N . HIS A 1 186 ? -8.859 0.317 6.702 1.00 94.94 186 HIS A N 1
ATOM 1488 C CA . HIS A 1 186 ? -8.227 1.538 7.185 1.00 94.94 186 HIS A CA 1
ATOM 1489 C C . HIS A 1 186 ? -9.183 2.278 8.113 1.00 94.94 186 HIS A C 1
ATOM 1491 O O . HIS A 1 186 ? -10.379 2.347 7.837 1.00 94.94 186 HIS A O 1
ATOM 1497 N N . VAL A 1 187 ? -8.679 2.786 9.235 1.00 95.06 187 VAL A N 1
ATOM 1498 C CA . VAL A 1 187 ? -9.481 3.589 10.166 1.00 95.06 187 VAL A CA 1
ATOM 1499 C C . VAL A 1 187 ? -9.210 5.047 9.849 1.00 95.06 187 VAL A C 1
ATOM 1501 O O . VAL A 1 187 ? -8.057 5.455 9.889 1.00 95.06 187 VAL A O 1
ATOM 1504 N N . VAL A 1 188 ? -10.272 5.799 9.571 1.00 94.56 188 VAL A N 1
ATOM 1505 C CA . VAL A 1 188 ? -10.219 7.252 9.366 1.00 94.56 188 VAL A CA 1
ATOM 1506 C C . VAL A 1 188 ? -9.639 7.901 10.628 1.00 94.56 188 VAL A C 1
ATOM 1508 O O . VAL A 1 188 ? -10.058 7.554 11.742 1.00 94.56 188 VAL A O 1
ATOM 1511 N N . ASP A 1 189 ? -8.687 8.820 10.473 1.00 92.19 189 ASP A N 1
ATOM 1512 C CA . ASP A 1 189 ? -7.988 9.450 11.600 1.00 92.19 189 ASP A CA 1
ATOM 1513 C C . ASP A 1 189 ? -8.946 10.296 12.451 1.00 92.19 189 ASP A C 1
ATOM 1515 O O . ASP A 1 189 ? -8.878 10.298 13.688 1.00 92.19 189 ASP A O 1
ATOM 1519 N N . GLU A 1 190 ? -9.900 10.949 11.789 1.00 90.00 190 GLU A N 1
ATOM 1520 C CA . GLU A 1 190 ? -10.984 11.693 12.419 1.00 90.00 190 GLU A CA 1
ATOM 1521 C C . GLU A 1 190 ? -12.100 10.761 12.921 1.00 90.00 190 GLU A C 1
ATOM 1523 O O . GLU A 1 190 ? -12.901 10.194 12.171 1.00 90.00 190 GLU A O 1
ATOM 1528 N N . CYS A 1 191 ? -12.183 10.616 14.244 1.00 89.44 191 CYS A N 1
ATOM 1529 C CA . CYS A 1 191 ? -13.237 9.849 14.896 1.00 89.44 191 CYS A CA 1
ATOM 1530 C C . CYS A 1 191 ? -14.475 10.709 15.169 1.00 89.44 191 CYS A C 1
ATOM 1532 O O . CYS A 1 191 ? -14.378 11.852 15.604 1.00 89.44 191 CYS A O 1
ATOM 1534 N N . LEU A 1 192 ? -15.652 10.104 15.015 1.00 87.06 192 LEU A N 1
ATOM 1535 C CA . LEU A 1 192 ? -16.940 10.774 15.195 1.00 87.06 192 LEU A CA 1
ATOM 1536 C C . LEU A 1 192 ? -17.161 11.278 16.624 1.00 87.06 192 LEU A C 1
ATOM 1538 O O . LEU A 1 192 ? -17.708 12.352 16.836 1.00 87.06 192 LEU A O 1
ATOM 1542 N N . THR A 1 193 ? -16.794 10.464 17.613 1.00 85.56 193 THR A N 1
ATOM 1543 C CA . THR A 1 193 ? -16.975 10.797 19.030 1.00 85.56 193 THR A CA 1
ATOM 1544 C C . THR A 1 193 ? -16.226 9.809 19.922 1.00 85.56 193 THR A C 1
ATOM 1546 O O . THR A 1 193 ? -15.898 8.689 19.506 1.00 85.56 193 THR A O 1
ATOM 1549 N N . THR A 1 194 ? -15.972 10.189 21.167 1.00 84.56 194 THR A N 1
ATOM 1550 C CA . THR A 1 194 ? -15.393 9.338 22.206 1.00 84.56 194 THR A CA 1
ATOM 1551 C C . THR A 1 194 ? -16.472 8.962 23.218 1.00 84.56 194 THR A C 1
ATOM 1553 O O . THR A 1 194 ? -17.227 9.802 23.693 1.00 84.56 194 THR A O 1
ATOM 1556 N N . PHE A 1 195 ? -16.553 7.674 23.552 1.00 81.38 195 PHE A N 1
ATOM 1557 C CA . PHE A 1 195 ? -17.434 7.181 24.609 1.00 81.38 195 PHE A CA 1
ATOM 1558 C C . PHE A 1 195 ? -16.610 6.411 25.627 1.00 81.38 195 PHE A C 1
ATOM 1560 O O . PHE A 1 195 ? -15.659 5.716 25.265 1.00 81.38 195 PHE A O 1
ATOM 1567 N N . LEU A 1 196 ? -17.015 6.515 26.887 1.00 81.75 196 LEU A N 1
ATOM 1568 C CA . LEU A 1 196 ? -16.504 5.674 27.956 1.00 81.75 196 LEU A CA 1
ATOM 1569 C C . LEU A 1 196 ? -17.343 4.402 28.009 1.00 81.75 196 LEU A C 1
ATOM 1571 O O . LEU A 1 196 ? -18.572 4.458 28.068 1.00 81.75 196 LEU A O 1
ATOM 1575 N N . MET A 1 197 ? -16.673 3.255 27.973 1.00 80.81 197 MET A N 1
ATOM 1576 C CA . MET A 1 197 ? -17.331 1.970 28.156 1.00 80.81 197 MET A CA 1
ATOM 1577 C C . MET A 1 197 ? -17.421 1.691 29.654 1.00 80.81 197 MET A C 1
ATOM 1579 O O . MET A 1 197 ? -16.411 1.692 30.353 1.00 80.81 197 MET A O 1
ATOM 1583 N N . GLY A 1 198 ? -18.641 1.504 30.149 1.00 85.06 198 GLY A N 1
ATOM 1584 C CA . GLY A 1 198 ? -18.915 1.271 31.561 1.00 85.06 198 GLY A CA 1
ATOM 1585 C C . GLY A 1 198 ? -19.836 0.077 31.748 1.00 85.06 198 GLY A C 1
ATOM 1586 O O . GLY A 1 198 ? -20.677 -0.215 30.896 1.00 85.06 198 GLY A O 1
ATOM 1587 N N . ASN A 1 199 ? -19.682 -0.606 32.878 1.00 87.56 199 ASN A N 1
ATOM 1588 C CA . ASN A 1 199 ? -20.593 -1.673 33.263 1.00 87.56 199 ASN A CA 1
ATOM 1589 C C . ASN A 1 199 ? -21.896 -1.067 33.785 1.00 87.56 199 ASN A C 1
ATOM 1591 O O . ASN A 1 199 ? -21.889 -0.188 34.647 1.00 87.56 199 ASN A O 1
ATOM 1595 N N . LEU A 1 200 ? -23.021 -1.540 33.255 1.00 90.06 200 LEU A N 1
ATOM 1596 C CA . LEU A 1 200 ? -24.340 -1.102 33.692 1.00 90.06 200 LEU A CA 1
ATOM 1597 C C . LEU A 1 200 ? -24.739 -1.865 34.956 1.00 90.06 200 LEU A C 1
ATOM 1599 O O . LEU A 1 200 ? -24.648 -3.090 35.005 1.00 90.06 200 LEU A O 1
ATOM 1603 N N . MET A 1 201 ? -25.220 -1.137 35.963 1.00 89.06 201 MET A N 1
ATOM 1604 C CA . MET A 1 201 ? -25.778 -1.714 37.183 1.00 89.06 201 MET A CA 1
ATOM 1605 C C . MET A 1 201 ? -27.162 -1.138 37.487 1.00 89.06 201 MET A C 1
ATOM 1607 O O . MET A 1 201 ? -27.405 0.041 37.211 1.00 89.06 201 MET A O 1
ATOM 1611 N N . PRO A 1 202 ? -28.067 -1.931 38.093 1.00 93.12 202 PRO A N 1
ATOM 1612 C CA . PRO A 1 202 ? -29.338 -1.422 38.583 1.00 93.12 202 PRO A CA 1
ATOM 1613 C C . PRO A 1 202 ? -29.132 -0.288 39.588 1.00 93.12 202 PRO A C 1
ATOM 1615 O O . PRO A 1 202 ? -28.261 -0.348 40.463 1.00 93.12 202 PRO A O 1
ATOM 1618 N N . LYS A 1 203 ? -29.969 0.745 39.481 1.00 92.31 203 LYS A N 1
ATOM 1619 C CA . LYS A 1 203 ? -29.959 1.866 40.420 1.00 92.31 203 LYS A CA 1
ATOM 1620 C C . LYS A 1 203 ? -30.236 1.349 41.838 1.00 92.31 203 LYS A C 1
ATOM 1622 O O . LYS A 1 203 ? -31.197 0.618 42.045 1.00 92.31 203 LYS A O 1
ATOM 1627 N N . GLY A 1 204 ? -29.401 1.743 42.800 1.00 92.62 204 GLY A N 1
ATOM 1628 C CA . GLY A 1 204 ? -29.508 1.297 44.196 1.00 92.62 204 GLY A CA 1
ATOM 1629 C C . GLY A 1 204 ? -28.847 -0.053 44.495 1.00 92.62 204 GLY A C 1
ATOM 1630 O O . GLY A 1 204 ? -28.965 -0.541 45.614 1.00 92.62 204 GLY A O 1
ATOM 1631 N N . SER A 1 205 ? -28.134 -0.655 43.536 1.00 93.62 205 SER A N 1
ATOM 1632 C CA . SER A 1 205 ? -27.353 -1.868 43.788 1.00 93.62 205 SER A CA 1
ATOM 1633 C C . SER A 1 205 ? -26.295 -1.630 44.872 1.00 93.62 205 SER A C 1
ATOM 1635 O O . SER A 1 205 ? -25.418 -0.777 44.713 1.00 93.62 205 SER A O 1
ATOM 1637 N N . ALA A 1 206 ? -26.325 -2.438 45.936 1.00 93.19 206 ALA A N 1
ATOM 1638 C CA . ALA A 1 206 ? -25.307 -2.431 46.992 1.00 93.19 206 ALA A CA 1
ATOM 1639 C C . ALA A 1 206 ? -23.901 -2.777 46.463 1.00 93.19 206 ALA A C 1
ATOM 1641 O O . ALA A 1 206 ? -22.895 -2.435 47.080 1.00 93.19 206 ALA A O 1
ATOM 1642 N N . PHE A 1 207 ? -23.824 -3.423 45.297 1.00 92.69 207 PHE A N 1
ATOM 1643 C CA . PHE A 1 207 ? -22.567 -3.817 44.672 1.00 92.69 207 PHE A CA 1
ATOM 1644 C C . PHE A 1 207 ? -21.864 -2.674 43.932 1.00 92.69 207 PHE A C 1
ATOM 1646 O O . PHE A 1 207 ? -20.678 -2.795 43.643 1.00 92.69 207 PHE A O 1
ATOM 1653 N N . LEU A 1 208 ? -22.543 -1.558 43.644 1.00 93.69 208 LEU A N 1
ATOM 1654 C CA . LEU A 1 208 ? -21.976 -0.480 42.826 1.00 93.69 208 LEU A CA 1
ATOM 1655 C C . LEU A 1 208 ? -20.659 0.064 43.402 1.00 93.69 208 LEU A C 1
ATOM 1657 O O . LEU A 1 208 ? -19.688 0.250 42.673 1.00 93.69 208 LEU A O 1
ATOM 1661 N N . THR A 1 209 ? -20.612 0.288 44.715 1.00 92.50 209 THR A N 1
ATOM 1662 C CA . THR A 1 209 ? -19.422 0.806 45.407 1.00 92.50 209 THR A CA 1
ATOM 1663 C C . THR A 1 209 ? -18.276 -0.198 45.388 1.00 92.50 209 THR A C 1
ATOM 1665 O O . THR A 1 209 ? -17.131 0.174 45.132 1.00 92.50 209 THR A O 1
ATOM 1668 N N . VAL A 1 210 ? -18.588 -1.478 45.604 1.00 94.06 210 VAL A N 1
ATOM 1669 C CA . VAL A 1 210 ? -17.611 -2.570 45.590 1.00 94.06 210 VAL A CA 1
ATOM 1670 C C . VAL A 1 210 ? -17.004 -2.722 44.196 1.00 94.06 210 VAL A C 1
ATOM 1672 O O . VAL A 1 210 ? -15.782 -2.712 44.064 1.00 94.06 210 VAL A O 1
ATOM 1675 N N . PHE A 1 211 ? -17.833 -2.791 43.151 1.00 93.38 211 PHE A N 1
ATOM 1676 C CA . PHE A 1 211 ? -17.353 -2.923 41.774 1.00 93.38 211 PHE A CA 1
ATOM 1677 C C . PHE A 1 211 ? -16.568 -1.701 41.317 1.00 93.38 211 PHE A C 1
ATOM 1679 O O . PHE A 1 211 ? -15.505 -1.880 40.732 1.00 93.38 211 PHE A O 1
ATOM 1686 N N . ASN A 1 212 ? -17.026 -0.482 41.616 1.00 92.94 212 ASN A N 1
ATOM 1687 C CA . ASN A 1 212 ? -16.262 0.719 41.278 1.00 92.94 212 ASN A CA 1
ATOM 1688 C C . ASN A 1 212 ? -14.881 0.698 41.938 1.00 92.94 212 ASN A C 1
ATOM 1690 O O . ASN A 1 212 ? -13.892 0.922 41.256 1.00 92.94 212 ASN A O 1
ATOM 1694 N N . ASN A 1 213 ? -14.786 0.346 43.224 1.00 95.44 213 ASN A N 1
ATOM 1695 C CA . ASN A 1 213 ? -13.497 0.269 43.916 1.00 95.44 213 ASN A CA 1
ATOM 1696 C C . ASN A 1 213 ? -12.563 -0.784 43.292 1.00 95.44 213 ASN A C 1
ATOM 1698 O O . ASN A 1 213 ? -11.377 -0.528 43.096 1.00 95.44 213 ASN A O 1
ATOM 1702 N N . VAL A 1 214 ? -13.091 -1.962 42.943 1.00 95.25 214 VAL A N 1
ATOM 1703 C CA . VAL A 1 214 ? -12.305 -3.013 42.277 1.00 95.25 214 VAL A CA 1
ATOM 1704 C C . VAL A 1 214 ? -11.853 -2.562 40.889 1.00 95.25 214 VAL A C 1
ATOM 1706 O O . VAL A 1 214 ? -10.667 -2.649 40.587 1.00 95.25 214 VAL A O 1
ATOM 1709 N N . ILE A 1 215 ? -12.764 -2.048 40.059 1.00 93.81 215 ILE A N 1
ATOM 1710 C CA . ILE A 1 215 ? -12.454 -1.581 38.701 1.00 93.81 215 ILE A CA 1
ATOM 1711 C C . ILE A 1 215 ? -11.414 -0.461 38.749 1.00 93.81 215 ILE A C 1
ATOM 1713 O O . ILE A 1 215 ? -10.454 -0.507 37.980 1.00 93.81 215 ILE A O 1
ATOM 1717 N N . THR A 1 216 ? -11.557 0.498 39.668 1.00 93.94 216 THR A N 1
ATOM 1718 C CA . THR A 1 216 ? -10.583 1.575 39.870 1.00 93.94 216 THR A CA 1
ATOM 1719 C C . THR A 1 216 ? -9.215 1.004 40.213 1.00 93.94 216 THR A C 1
ATOM 1721 O O . THR A 1 216 ? -8.270 1.272 39.484 1.00 93.94 216 THR A O 1
ATOM 1724 N N . LYS A 1 217 ? -9.104 0.129 41.222 1.00 96.50 217 LYS A N 1
ATOM 1725 C CA . LYS A 1 217 ? -7.816 -0.480 41.598 1.00 96.50 217 LYS A CA 1
ATOM 1726 C C . LYS A 1 217 ? -7.173 -1.270 40.459 1.00 96.50 217 LYS A C 1
ATOM 1728 O O . LYS A 1 217 ? -5.974 -1.158 40.239 1.00 96.50 217 LYS A O 1
ATOM 1733 N N . VAL A 1 218 ? -7.956 -2.066 39.728 1.00 95.62 218 VAL A N 1
ATOM 1734 C CA . VAL A 1 218 ? -7.461 -2.872 38.596 1.00 95.62 218 VAL A CA 1
ATOM 1735 C C . VAL A 1 218 ? -6.996 -1.972 37.443 1.00 95.62 218 VAL A C 1
ATOM 1737 O O . VAL A 1 218 ? -5.990 -2.269 36.799 1.00 95.62 218 VAL A O 1
ATOM 1740 N N . THR A 1 219 ? -7.697 -0.862 37.202 1.00 94.00 219 THR A N 1
ATOM 1741 C CA . THR A 1 219 ? -7.354 0.108 36.152 1.00 94.00 219 THR A CA 1
ATOM 1742 C C . THR A 1 219 ? -6.138 0.950 36.538 1.00 94.00 219 THR A C 1
ATOM 1744 O O . THR A 1 219 ? -5.222 1.083 35.732 1.00 94.00 219 THR A O 1
ATOM 1747 N N . GLU A 1 220 ? -6.081 1.464 37.769 1.00 95.50 220 GLU A N 1
ATOM 1748 C CA . GLU A 1 220 ? -4.955 2.249 38.302 1.00 95.50 220 GLU A CA 1
ATOM 1749 C C . GLU A 1 220 ? -3.670 1.424 38.395 1.00 95.50 220 GLU A C 1
ATOM 1751 O O . GLU A 1 220 ? -2.587 1.930 38.120 1.00 95.50 220 GLU A O 1
ATOM 1756 N N . ALA A 1 221 ? -3.782 0.131 38.708 1.00 96.75 221 ALA A N 1
ATOM 1757 C CA . ALA A 1 221 ? -2.654 -0.792 38.668 1.00 96.75 221 ALA A CA 1
ATOM 1758 C C . ALA A 1 221 ? -2.250 -1.203 37.232 1.00 96.75 221 ALA A C 1
ATOM 1760 O O . ALA A 1 221 ? -1.298 -1.961 37.056 1.00 96.75 221 ALA A O 1
ATOM 1761 N N . GLY A 1 222 ? -2.967 -0.738 36.201 1.00 95.62 222 GLY A N 1
ATOM 1762 C CA . GLY A 1 222 ? -2.653 -0.984 34.791 1.00 95.62 222 GLY A CA 1
ATOM 1763 C C . GLY A 1 222 ? -2.937 -2.407 34.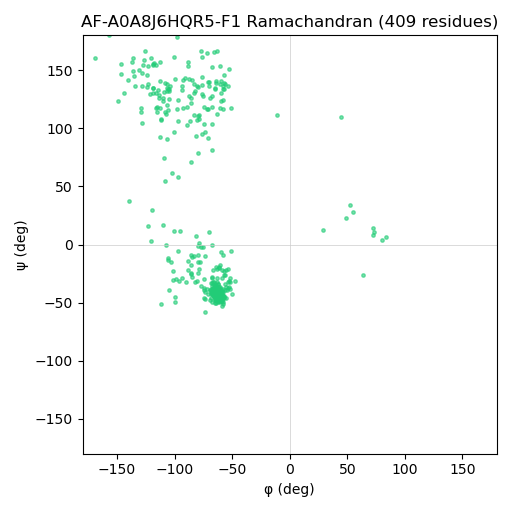301 1.00 95.62 222 GLY A C 1
ATOM 1764 O O . GLY A 1 222 ? -2.535 -2.757 33.189 1.00 95.62 222 GLY A O 1
ATOM 1765 N N . LEU A 1 223 ? -3.635 -3.240 35.086 1.00 95.69 223 LEU A N 1
ATOM 1766 C CA . LEU A 1 223 ? -3.896 -4.636 34.716 1.00 95.69 223 LEU A CA 1
ATOM 1767 C C . LEU A 1 223 ? -4.781 -4.745 33.471 1.00 95.69 223 LEU A C 1
ATOM 1769 O O . LEU A 1 223 ? -4.590 -5.664 32.683 1.00 95.69 223 LEU A O 1
ATOM 1773 N N . THR A 1 224 ? -5.725 -3.820 33.276 1.00 91.50 224 THR A N 1
ATOM 1774 C CA . THR A 1 224 ? -6.596 -3.808 32.089 1.00 91.50 224 THR A CA 1
ATOM 1775 C C . THR A 1 224 ? -5.803 -3.589 30.805 1.00 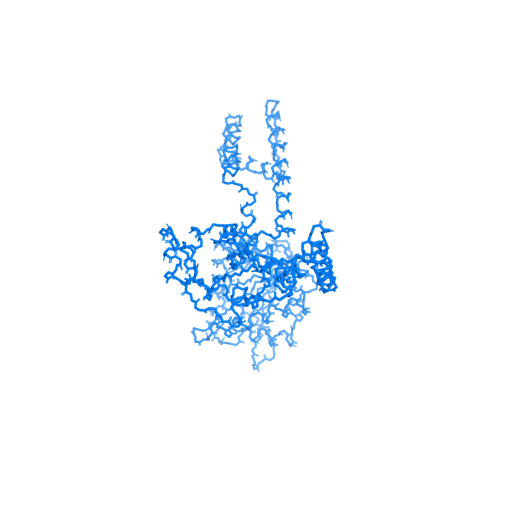91.50 224 THR A C 1
ATOM 1777 O O . THR A 1 224 ? -5.984 -4.332 29.846 1.00 91.50 224 THR A O 1
ATOM 1780 N N . VAL A 1 225 ? -4.884 -2.620 30.805 1.00 91.44 225 VAL A N 1
ATOM 1781 C CA . VAL A 1 225 ? -4.012 -2.319 29.659 1.00 91.44 225 VAL A CA 1
ATOM 1782 C C . VAL A 1 225 ? -3.059 -3.477 29.390 1.00 91.44 225 VAL A C 1
ATOM 1784 O O . VAL A 1 225 ? -2.898 -3.885 28.244 1.00 91.44 225 VAL A O 1
ATOM 1787 N N . LYS A 1 226 ? -2.452 -4.039 30.444 1.00 94.75 226 LYS A N 1
ATOM 1788 C CA . LYS A 1 226 ? -1.576 -5.204 30.305 1.00 94.75 226 LYS A CA 1
ATOM 1789 C C . LYS A 1 226 ? -2.325 -6.386 29.691 1.00 94.75 226 LYS A C 1
ATOM 1791 O O . LYS A 1 226 ? -1.830 -6.988 28.748 1.00 94.75 226 LYS A O 1
ATOM 1796 N N . TRP A 1 227 ? -3.509 -6.703 30.211 1.00 93.62 227 TRP A N 1
ATOM 1797 C CA . TRP A 1 227 ? -4.293 -7.832 29.727 1.00 93.62 227 TRP A CA 1
ATOM 1798 C C . TRP A 1 227 ? -4.722 -7.639 28.265 1.00 93.62 227 TRP A C 1
ATOM 1800 O O . TRP A 1 227 ? -4.582 -8.565 27.469 1.00 93.62 227 TRP A O 1
ATOM 1810 N N . ASP A 1 228 ? -5.177 -6.441 27.889 1.00 90.12 228 ASP A N 1
ATOM 1811 C CA . ASP A 1 228 ? -5.521 -6.138 26.495 1.00 90.12 228 ASP A CA 1
ATOM 1812 C C . ASP A 1 228 ? -4.315 -6.341 25.568 1.00 90.12 228 ASP A C 1
ATOM 1814 O O . ASP A 1 228 ? -4.411 -7.073 24.584 1.00 90.12 228 ASP A O 1
ATOM 1818 N N . ASN A 1 229 ? -3.149 -5.800 25.935 1.00 91.56 229 ASN A N 1
ATOM 1819 C CA . ASN A 1 229 ? -1.921 -5.978 25.161 1.00 91.56 229 ASN A CA 1
ATOM 1820 C C . ASN A 1 229 ? -1.514 -7.455 25.056 1.00 91.56 229 ASN A C 1
ATOM 1822 O O . ASN A 1 229 ? -1.298 -7.934 23.949 1.00 91.56 229 ASN A O 1
ATOM 1826 N N . ASP A 1 230 ? -1.488 -8.207 26.163 1.00 93.88 230 ASP A N 1
ATOM 1827 C CA . ASP A 1 230 ? -1.095 -9.625 26.168 1.00 93.88 230 ASP A CA 1
ATOM 1828 C C . ASP A 1 230 ? -1.997 -10.471 25.240 1.00 93.88 230 ASP A C 1
ATOM 1830 O O . ASP A 1 230 ? -1.525 -11.349 24.508 1.00 93.88 230 ASP A O 1
ATOM 1834 N N . ILE A 1 231 ? -3.308 -10.201 25.225 1.00 90.06 231 ILE A N 1
ATOM 1835 C CA . ILE A 1 231 ? -4.267 -10.913 24.366 1.00 90.06 231 ILE A CA 1
ATOM 1836 C C . ILE A 1 231 ? -4.138 -10.478 22.905 1.00 90.06 231 ILE A C 1
ATOM 1838 O O . ILE A 1 231 ? -4.083 -11.324 22.012 1.00 90.06 231 ILE A O 1
ATOM 1842 N N . VAL A 1 232 ? -4.079 -9.173 22.636 1.00 88.75 232 VAL A N 1
ATOM 1843 C CA . VAL A 1 232 ? -3.941 -8.658 21.268 1.00 88.75 232 VAL A CA 1
ATOM 1844 C C . VAL A 1 232 ? -2.620 -9.118 20.654 1.00 88.75 232 VAL A C 1
ATOM 1846 O O . VAL A 1 232 ? -2.607 -9.546 19.497 1.00 88.75 232 VAL A O 1
ATOM 1849 N N . ASP A 1 233 ? -1.529 -9.078 21.412 1.00 91.38 233 ASP A N 1
ATOM 1850 C CA . ASP A 1 233 ? -0.196 -9.447 20.946 1.00 91.38 233 ASP A CA 1
ATOM 1851 C C . ASP A 1 233 ? -0.075 -10.952 20.724 1.00 91.38 233 ASP A C 1
ATOM 1853 O O . ASP A 1 233 ? 0.433 -11.361 19.681 1.00 91.38 233 ASP A O 1
ATOM 1857 N N . SER A 1 234 ? -0.600 -11.788 21.628 1.00 92.94 234 SER A N 1
ATOM 1858 C CA . SER A 1 234 ? -0.592 -13.248 21.438 1.00 92.94 234 SER A CA 1
ATOM 1859 C C . SER A 1 234 ? -1.368 -13.673 20.187 1.00 92.94 234 SER A C 1
ATOM 1861 O O . SER A 1 234 ? -0.849 -14.442 19.374 1.00 92.94 234 SER A O 1
ATOM 1863 N N . LEU A 1 235 ? -2.559 -13.109 19.965 1.00 90.19 235 LEU A N 1
ATOM 1864 C CA . LEU A 1 235 ? -3.373 -13.391 18.777 1.00 90.19 235 LEU A CA 1
ATOM 1865 C C . LEU A 1 235 ? -2.742 -12.842 17.490 1.00 90.19 235 LEU A C 1
ATOM 1867 O O . LEU A 1 235 ? -2.779 -13.489 16.439 1.00 90.19 235 LEU A O 1
ATOM 1871 N N . THR A 1 236 ? -2.143 -11.652 17.556 1.00 88.19 236 THR A N 1
ATOM 1872 C CA . THR A 1 236 ? -1.430 -11.058 16.416 1.00 88.19 236 THR A CA 1
ATOM 1873 C C . THR A 1 236 ? -0.203 -11.894 16.052 1.00 88.19 236 THR A C 1
ATOM 1875 O O . THR A 1 236 ? 0.019 -12.179 14.874 1.00 88.19 236 THR A O 1
ATOM 1878 N N . LEU A 1 237 ? 0.566 -12.338 17.048 1.00 89.62 237 LEU A N 1
ATOM 1879 C CA . LEU A 1 237 ? 1.747 -13.173 16.861 1.00 89.62 237 LEU A CA 1
ATOM 1880 C C . LEU A 1 237 ? 1.383 -14.521 16.237 1.00 89.62 237 LEU A C 1
ATOM 1882 O O . LEU A 1 237 ? 2.004 -14.923 15.255 1.00 89.62 237 LEU A O 1
ATOM 1886 N N . GLU A 1 238 ? 0.346 -15.191 16.744 1.00 90.00 238 GLU A N 1
ATOM 1887 C CA . GLU A 1 238 ? -0.151 -16.445 16.171 1.00 90.00 238 GLU A CA 1
ATOM 1888 C C . GLU A 1 238 ? -0.533 -16.266 14.694 1.00 90.00 238 GLU A C 1
ATOM 1890 O O . GLU A 1 238 ? -0.132 -17.053 13.827 1.00 90.00 238 GLU A O 1
ATOM 1895 N N . LYS A 1 239 ? -1.248 -15.180 14.372 1.00 86.31 239 LYS A N 1
ATOM 1896 C CA . LYS A 1 239 ? -1.612 -14.864 12.989 1.00 86.31 239 LYS A CA 1
ATOM 1897 C C . LYS A 1 239 ? -0.381 -14.620 12.114 1.00 86.31 239 LYS A C 1
ATOM 1899 O O . LYS A 1 239 ? -0.324 -15.148 11.002 1.00 86.31 239 LYS A O 1
ATOM 1904 N N . MET A 1 240 ? 0.599 -13.858 12.597 1.00 84.31 240 MET A N 1
ATOM 1905 C CA . MET A 1 240 ? 1.842 -13.580 11.872 1.00 84.31 240 MET A CA 1
ATOM 1906 C C . MET A 1 240 ? 2.670 -14.847 11.632 1.00 84.31 240 MET A C 1
ATOM 1908 O O . MET A 1 240 ? 3.191 -15.024 10.532 1.00 84.31 240 MET A O 1
ATOM 1912 N N . ILE A 1 241 ? 2.751 -15.755 12.610 1.00 87.25 241 ILE A N 1
ATOM 1913 C CA . ILE A 1 241 ? 3.424 -17.054 12.460 1.00 87.25 241 ILE A CA 1
ATOM 1914 C C . ILE A 1 241 ? 2.735 -17.886 11.375 1.00 87.25 241 ILE A C 1
ATOM 1916 O O . ILE A 1 241 ? 3.407 -18.422 10.494 1.00 87.25 241 ILE A O 1
ATOM 1920 N N . ASN A 1 242 ? 1.401 -17.946 11.384 1.00 86.44 242 ASN A N 1
ATOM 1921 C CA . ASN A 1 242 ? 0.630 -18.674 10.374 1.00 86.44 242 ASN A CA 1
ATOM 1922 C C . ASN A 1 242 ? 0.800 -18.081 8.965 1.00 86.44 242 ASN A C 1
ATOM 1924 O O . ASN A 1 242 ? 0.960 -18.824 7.996 1.00 86.44 242 ASN A O 1
ATOM 1928 N N . LEU A 1 243 ? 0.821 -16.750 8.843 1.00 83.31 243 LEU A N 1
ATOM 1929 C CA . LEU A 1 243 ? 1.105 -16.070 7.576 1.00 83.31 243 LEU A CA 1
ATOM 1930 C C . LEU A 1 243 ? 2.536 -16.339 7.099 1.00 83.31 243 LEU A C 1
ATOM 1932 O O . LEU A 1 243 ? 2.734 -16.654 5.931 1.00 83.31 243 LEU A O 1
ATOM 1936 N N . SER A 1 244 ? 3.520 -16.265 7.999 1.00 80.62 244 SER A N 1
ATOM 1937 C CA . SER A 1 244 ? 4.930 -16.546 7.705 1.00 80.62 244 SER A CA 1
ATOM 1938 C C . SER A 1 244 ? 5.133 -17.984 7.226 1.00 80.62 244 SER A C 1
ATOM 1940 O O . SER A 1 244 ? 5.789 -18.212 6.214 1.00 80.62 244 SER A O 1
ATOM 1942 N N . ARG A 1 245 ? 4.487 -18.956 7.883 1.00 80.81 245 ARG A N 1
ATOM 1943 C CA . ARG A 1 245 ? 4.541 -20.376 7.505 1.00 80.81 245 ARG A CA 1
ATOM 1944 C C . ARG A 1 245 ? 3.973 -20.641 6.108 1.00 80.81 245 ARG A C 1
ATOM 1946 O O . ARG A 1 245 ? 4.477 -21.515 5.410 1.00 80.81 245 ARG A O 1
ATOM 1953 N N . ASN A 1 246 ? 2.955 -19.884 5.701 1.00 70.44 246 ASN A N 1
ATOM 1954 C CA . ASN A 1 246 ? 2.354 -19.971 4.367 1.00 70.44 246 ASN A CA 1
ATOM 1955 C C . ASN A 1 246 ? 3.074 -19.112 3.316 1.00 70.44 246 ASN A C 1
ATOM 1957 O O . ASN A 1 246 ? 2.774 -19.221 2.125 1.00 70.44 246 ASN A O 1
ATOM 1961 N N . ARG A 1 247 ? 4.014 -18.252 3.724 1.00 66.31 247 ARG A N 1
ATOM 1962 C CA . ARG A 1 247 ? 4.758 -17.389 2.812 1.00 66.31 247 ARG A CA 1
ATOM 1963 C C . ARG A 1 247 ? 5.859 -18.209 2.149 1.00 66.31 247 ARG A C 1
ATOM 1965 O O . ARG A 1 247 ? 6.843 -18.582 2.782 1.00 66.31 247 ARG A O 1
ATOM 1972 N N . THR A 1 248 ? 5.727 -18.465 0.850 1.00 57.91 248 THR A N 1
ATOM 1973 C CA . THR A 1 248 ? 6.872 -18.899 0.042 1.00 57.91 248 THR A CA 1
ATOM 1974 C C . THR A 1 248 ? 7.947 -17.820 0.148 1.00 57.91 248 THR A C 1
ATOM 1976 O O . THR A 1 248 ? 7.677 -16.646 -0.103 1.00 57.91 248 THR A O 1
ATOM 1979 N N . THR A 1 249 ? 9.144 -18.215 0.572 1.00 55.75 249 THR A N 1
ATOM 1980 C CA . THR A 1 249 ? 10.248 -17.362 1.049 1.00 55.75 249 THR A CA 1
ATOM 1981 C C . THR A 1 249 ? 10.749 -16.314 0.053 1.00 55.75 249 THR A C 1
ATOM 1983 O O . THR A 1 249 ? 11.509 -15.426 0.430 1.00 55.75 249 THR A O 1
ATOM 1986 N N . THR A 1 250 ? 10.297 -16.357 -1.198 1.00 57.81 250 THR A N 1
ATOM 1987 C CA . THR A 1 250 ? 10.564 -15.353 -2.221 1.00 57.81 250 THR A CA 1
ATOM 1988 C C . THR A 1 250 ? 9.328 -15.184 -3.105 1.00 57.81 250 THR A C 1
ATOM 1990 O O . THR A 1 250 ? 8.763 -16.161 -3.595 1.00 57.81 250 THR A O 1
ATOM 1993 N N . LYS A 1 251 ? 8.886 -13.939 -3.326 1.00 61.97 251 LYS A N 1
ATOM 1994 C CA . LYS A 1 251 ? 7.980 -13.631 -4.439 1.00 61.97 251 LYS A CA 1
ATOM 1995 C C . LYS A 1 251 ? 8.861 -13.521 -5.688 1.00 61.97 251 LYS A C 1
ATOM 1997 O O . LYS A 1 251 ? 9.633 -12.565 -5.768 1.00 61.97 251 LYS A O 1
ATOM 2002 N N . PRO A 1 252 ? 8.836 -14.489 -6.622 1.00 63.97 252 PRO A N 1
ATOM 2003 C CA . PRO A 1 252 ? 9.607 -14.361 -7.849 1.00 63.97 252 PRO A CA 1
ATOM 2004 C C . PRO A 1 252 ? 9.073 -13.169 -8.646 1.00 63.97 252 PRO A C 1
ATOM 2006 O O . PRO A 1 252 ? 7.862 -12.952 -8.701 1.00 63.97 252 PRO A O 1
ATOM 2009 N N . PHE A 1 253 ? 9.972 -12.405 -9.266 1.00 60.31 253 PHE A N 1
ATOM 2010 C CA . PHE A 1 253 ? 9.582 -11.373 -10.222 1.00 60.31 253 PHE A CA 1
ATOM 2011 C C . PHE A 1 253 ? 8.785 -12.023 -11.351 1.00 60.31 253 PHE A C 1
ATOM 2013 O O . PHE A 1 253 ? 9.303 -12.881 -12.069 1.00 60.31 253 PHE A O 1
ATOM 2020 N N . THR A 1 254 ? 7.518 -11.644 -11.489 1.00 62.34 254 THR A N 1
ATOM 2021 C CA . THR A 1 254 ? 6.678 -12.148 -12.571 1.00 62.34 254 THR A CA 1
ATOM 2022 C C . THR A 1 254 ? 6.835 -11.261 -13.797 1.00 62.34 254 THR A C 1
ATOM 2024 O O . THR A 1 254 ? 7.138 -10.072 -13.698 1.00 62.34 254 THR A O 1
ATOM 2027 N N . LEU A 1 255 ? 6.603 -11.822 -14.983 1.00 56.19 255 LEU A N 1
ATOM 2028 C CA . LEU A 1 255 ? 6.662 -11.052 -16.227 1.00 56.19 255 LEU A CA 1
ATOM 2029 C C . LEU A 1 255 ? 5.662 -9.880 -16.221 1.00 56.19 255 LEU A C 1
ATOM 2031 O O . LEU A 1 255 ? 5.944 -8.845 -16.811 1.00 56.19 255 LEU A O 1
ATOM 2035 N N . TYR A 1 256 ? 4.544 -10.007 -15.496 1.00 60.47 256 TYR A N 1
ATOM 2036 C CA . TYR A 1 256 ? 3.569 -8.932 -15.283 1.00 60.47 256 TYR A CA 1
ATOM 2037 C C . TYR A 1 256 ? 4.141 -7.733 -14.519 1.00 60.47 256 TYR A C 1
ATOM 2039 O O . TYR A 1 256 ? 3.696 -6.608 -14.732 1.00 60.47 256 TYR A O 1
ATOM 2047 N N . ASP A 1 257 ? 5.136 -7.956 -13.658 1.00 59.81 257 ASP A N 1
ATOM 2048 C CA . ASP A 1 257 ? 5.806 -6.884 -12.923 1.00 59.81 257 ASP A CA 1
ATOM 2049 C C . ASP A 1 257 ? 6.748 -6.087 -13.841 1.00 59.81 257 ASP A C 1
ATOM 2051 O O . ASP A 1 257 ? 6.936 -4.892 -13.635 1.00 59.81 257 ASP A O 1
ATOM 2055 N N . VAL A 1 258 ? 7.301 -6.733 -14.878 1.00 59.62 258 VAL A N 1
ATOM 2056 C CA . VAL A 1 258 ? 8.324 -6.171 -15.783 1.00 59.62 258 VAL A CA 1
ATOM 2057 C C . VAL A 1 258 ? 7.768 -5.795 -17.163 1.00 59.62 258 VAL A C 1
ATOM 2059 O O . VAL A 1 258 ? 8.432 -5.080 -17.913 1.00 59.62 258 VAL A O 1
ATOM 2062 N N . GLN A 1 259 ? 6.553 -6.227 -17.519 1.00 53.66 259 GLN A N 1
ATOM 2063 C CA . GLN A 1 259 ? 5.889 -5.868 -18.774 1.00 53.66 259 GLN A CA 1
ATOM 2064 C C . GLN A 1 259 ? 5.530 -4.379 -18.786 1.00 53.66 259 GLN A C 1
ATOM 2066 O O . GLN A 1 259 ? 4.398 -3.950 -18.574 1.00 53.66 259 GLN A O 1
ATOM 2071 N N . ILE A 1 260 ? 6.524 -3.564 -19.113 1.00 49.62 260 ILE A N 1
ATOM 2072 C CA . ILE A 1 260 ? 6.311 -2.240 -19.652 1.00 49.62 260 ILE A CA 1
ATOM 2073 C C . ILE A 1 260 ? 5.701 -2.464 -21.045 1.00 49.62 260 ILE A C 1
ATOM 2075 O O . ILE A 1 260 ? 6.344 -3.034 -21.927 1.00 49.62 260 ILE A O 1
ATOM 2079 N N . GLN A 1 261 ? 4.473 -1.986 -21.268 1.00 43.47 261 GLN A N 1
ATOM 2080 C CA . GLN A 1 261 ? 3.777 -1.961 -22.572 1.00 43.47 261 GLN A CA 1
ATOM 2081 C C . GLN A 1 261 ? 4.596 -1.339 -23.729 1.00 43.47 261 GLN A C 1
ATOM 2083 O O . GLN A 1 261 ? 4.177 -1.385 -24.883 1.00 43.47 261 GLN A O 1
ATOM 2088 N N . VAL A 1 262 ? 5.783 -0.794 -23.449 1.00 41.22 262 VAL A N 1
ATOM 2089 C CA . VAL A 1 262 ? 6.749 -0.246 -24.411 1.00 41.22 262 VAL A CA 1
ATOM 2090 C C . VAL A 1 262 ? 7.186 -1.269 -25.474 1.00 41.22 262 VAL A C 1
ATOM 2092 O O . VAL A 1 262 ? 7.536 -0.856 -26.577 1.00 41.22 262 VAL A O 1
ATOM 2095 N N . LEU A 1 263 ? 7.087 -2.583 -25.225 1.00 45.12 263 LEU A N 1
ATOM 2096 C CA . LEU A 1 263 ? 7.370 -3.603 -26.252 1.00 45.12 263 LEU A CA 1
ATOM 2097 C C . LEU A 1 263 ? 6.287 -3.729 -27.343 1.00 45.12 263 LEU A C 1
ATOM 2099 O O . LEU A 1 263 ? 6.530 -4.370 -28.361 1.00 45.12 263 LEU A O 1
ATOM 2103 N N . GLN A 1 264 ? 5.121 -3.090 -27.202 1.00 47.78 264 GLN A N 1
ATOM 2104 C CA . GLN A 1 264 ? 4.120 -2.987 -28.271 1.00 47.78 264 GLN A CA 1
ATOM 2105 C C . GLN A 1 264 ? 4.170 -1.603 -28.931 1.00 47.78 264 GLN A C 1
ATOM 2107 O O . GLN A 1 264 ? 3.207 -0.839 -28.909 1.00 47.78 264 GLN A O 1
ATOM 2112 N N . THR A 1 265 ? 5.300 -1.245 -29.546 1.00 55.97 265 THR A N 1
ATOM 2113 C CA . THR A 1 265 ? 5.320 -0.061 -30.417 1.00 55.97 265 THR A CA 1
ATOM 2114 C C . THR A 1 265 ? 4.309 -0.240 -31.561 1.00 55.97 265 THR A C 1
ATOM 2116 O O . THR A 1 265 ? 4.179 -1.328 -32.127 1.00 55.97 265 THR A O 1
ATOM 2119 N N . GLY A 1 266 ? 3.594 0.824 -31.953 1.00 56.50 266 GLY A N 1
ATOM 2120 C CA . GLY A 1 266 ? 2.621 0.774 -33.062 1.00 56.50 266 GLY A CA 1
ATOM 2121 C C . GLY A 1 266 ? 3.214 0.260 -34.386 1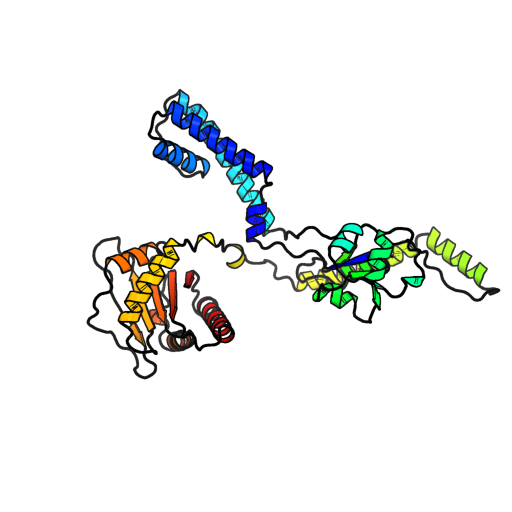.00 56.50 266 GLY A C 1
ATOM 2122 O O . GLY A 1 266 ? 2.501 -0.291 -35.225 1.00 56.50 266 GLY A O 1
ATOM 2123 N N . LYS A 1 267 ? 4.543 0.348 -34.533 1.00 59.97 267 LYS A N 1
ATOM 2124 C CA . LYS A 1 267 ? 5.313 -0.229 -35.639 1.00 59.97 267 LYS A CA 1
ATOM 2125 C C . LYS A 1 267 ? 5.303 -1.766 -35.636 1.00 59.97 267 LYS A C 1
ATOM 2127 O O . LYS A 1 267 ? 5.184 -2.349 -36.712 1.00 59.97 267 LYS A O 1
ATOM 2132 N N . HIS A 1 268 ? 5.372 -2.419 -34.469 1.00 61.69 268 HIS A N 1
ATOM 2133 C CA . HIS A 1 268 ? 5.261 -3.882 -34.362 1.00 61.69 268 HIS A CA 1
ATOM 2134 C C . HIS A 1 268 ? 3.879 -4.369 -34.794 1.00 61.69 268 HIS A C 1
ATOM 2136 O O . HIS A 1 268 ? 3.778 -5.308 -35.578 1.00 61.69 268 HIS A O 1
ATOM 2142 N N . ARG A 1 269 ? 2.820 -3.678 -34.355 1.00 60.97 269 ARG A N 1
ATOM 2143 C CA . ARG A 1 269 ? 1.435 -4.033 -34.691 1.00 60.97 269 ARG A CA 1
ATOM 2144 C C . ARG A 1 269 ? 1.138 -3.877 -36.183 1.00 60.97 269 ARG A C 1
ATOM 2146 O O . ARG A 1 269 ? 0.514 -4.747 -36.774 1.00 60.97 269 ARG A O 1
ATOM 2153 N N . SER A 1 270 ? 1.616 -2.797 -36.803 1.00 67.06 270 SER A N 1
ATOM 2154 C CA . SER A 1 270 ? 1.428 -2.557 -38.241 1.00 67.06 270 SER A CA 1
ATOM 2155 C C . SER A 1 270 ? 2.110 -3.628 -39.106 1.00 67.06 270 SER A C 1
ATOM 2157 O O . SER A 1 270 ? 1.479 -4.209 -39.987 1.00 67.06 270 SER A O 1
ATOM 2159 N N . ALA A 1 271 ? 3.369 -3.958 -38.802 1.00 67.19 271 ALA A N 1
ATOM 2160 C CA . ALA A 1 271 ? 4.119 -4.976 -39.536 1.00 67.19 271 ALA A CA 1
ATOM 2161 C C . ALA A 1 271 ? 3.531 -6.389 -39.364 1.00 67.19 271 ALA A C 1
ATOM 2163 O O . ALA A 1 271 ? 3.435 -7.137 -40.336 1.00 67.19 271 ALA A O 1
ATOM 2164 N N . LEU A 1 272 ? 3.092 -6.735 -38.148 1.00 66.69 272 LEU A N 1
ATOM 2165 C CA . LEU A 1 272 ? 2.425 -8.006 -37.864 1.00 66.69 272 LEU A CA 1
ATOM 2166 C C . LEU A 1 272 ? 1.086 -8.119 -38.610 1.00 66.69 272 LEU A C 1
ATOM 2168 O O . LEU A 1 272 ? 0.801 -9.150 -39.217 1.00 66.69 272 LEU A O 1
ATOM 2172 N N . ASN A 1 273 ? 0.295 -7.043 -38.643 1.00 68.75 273 ASN A N 1
ATOM 2173 C CA . ASN A 1 273 ? -0.971 -7.005 -39.375 1.00 68.75 273 ASN A CA 1
ATOM 2174 C C . ASN A 1 273 ? -0.774 -7.168 -40.888 1.00 68.75 273 ASN A C 1
ATOM 2176 O O . ASN A 1 273 ? -1.516 -7.921 -41.517 1.00 68.75 273 ASN A O 1
ATOM 2180 N N . GLN A 1 274 ? 0.226 -6.500 -41.472 1.00 75.62 274 GLN A N 1
ATOM 2181 C CA . GLN A 1 274 ? 0.541 -6.634 -42.897 1.00 75.62 274 GLN A CA 1
ATOM 2182 C C . GLN A 1 274 ? 0.930 -8.078 -43.243 1.00 75.62 274 GLN A C 1
ATOM 2184 O O . GLN A 1 274 ? 0.362 -8.669 -44.160 1.00 75.62 274 GLN A O 1
ATOM 2189 N N . PHE A 1 275 ? 1.819 -8.679 -42.445 1.00 70.94 275 PHE A N 1
ATOM 2190 C CA . PHE A 1 275 ? 2.204 -10.082 -42.595 1.00 70.94 275 PHE A CA 1
ATOM 2191 C C . PHE A 1 275 ? 0.997 -11.029 -42.482 1.00 70.94 275 PHE A C 1
ATOM 2193 O O . PHE A 1 275 ? 0.845 -11.963 -43.269 1.00 70.94 275 PHE A O 1
ATOM 2200 N N . THR A 1 276 ? 0.099 -10.758 -41.535 1.00 68.06 276 THR A N 1
ATOM 2201 C CA . THR A 1 276 ? -1.120 -11.547 -41.322 1.00 68.06 276 THR A CA 1
ATOM 2202 C C . THR A 1 276 ? -2.055 -11.472 -42.524 1.00 68.06 276 THR A C 1
ATOM 2204 O O . THR A 1 276 ? -2.592 -12.494 -42.936 1.00 68.06 276 THR A O 1
ATOM 2207 N N . GLN A 1 277 ? -2.222 -10.300 -43.141 1.00 72.50 277 GLN A N 1
ATOM 2208 C CA . GLN A 1 277 ? -3.025 -10.167 -44.360 1.00 72.50 277 GLN A CA 1
ATOM 2209 C C . GLN A 1 277 ? -2.429 -10.954 -45.533 1.00 72.50 277 GLN A C 1
ATOM 2211 O O . GLN A 1 277 ? -3.176 -11.607 -46.265 1.00 72.50 277 GLN A O 1
ATOM 2216 N N . SER A 1 278 ? -1.102 -10.940 -45.692 1.00 70.94 278 SER A N 1
ATOM 2217 C CA . SER A 1 278 ? -0.405 -11.770 -46.681 1.00 70.94 278 SER A CA 1
ATOM 2218 C C . SER A 1 278 ? -0.614 -13.265 -46.409 1.00 70.94 278 SER A C 1
ATOM 2220 O O . SER A 1 278 ? -0.892 -14.018 -47.338 1.00 70.94 278 SER A O 1
ATOM 2222 N N . ALA A 1 279 ? -0.565 -13.695 -45.143 1.00 66.62 279 ALA A N 1
ATOM 2223 C CA . ALA A 1 279 ? -0.817 -15.082 -44.750 1.00 66.62 279 ALA A CA 1
ATOM 2224 C C . ALA A 1 279 ? -2.286 -15.507 -44.958 1.00 66.62 279 ALA A C 1
ATOM 2226 O O . ALA A 1 279 ? -2.540 -16.598 -45.463 1.00 66.62 279 ALA A O 1
ATOM 2227 N N . ILE A 1 280 ? -3.255 -14.643 -44.630 1.00 67.31 280 ILE A N 1
ATOM 2228 C CA . ILE A 1 280 ? -4.696 -14.896 -44.820 1.00 67.31 280 ILE A CA 1
ATOM 2229 C C . ILE A 1 280 ? -5.027 -15.121 -46.294 1.00 67.31 280 ILE A C 1
ATOM 2231 O O . ILE A 1 280 ? -5.765 -16.047 -46.606 1.00 67.31 280 ILE A O 1
ATOM 2235 N N . LYS A 1 281 ? -4.452 -14.327 -47.210 1.00 70.12 281 LYS A N 1
ATOM 2236 C CA . LYS A 1 281 ? -4.660 -14.504 -48.661 1.00 70.12 281 LYS A CA 1
ATOM 2237 C C . LYS A 1 281 ? -4.237 -15.883 -49.170 1.00 70.12 281 LYS A C 1
ATOM 2239 O O . LYS A 1 281 ? -4.689 -16.294 -50.232 1.00 70.12 281 LYS A O 1
ATOM 2244 N N . ILE A 1 282 ? -3.357 -16.569 -48.443 1.00 65.06 282 ILE A N 1
ATOM 2245 C CA . ILE A 1 282 ? -2.853 -17.890 -48.815 1.00 65.06 282 ILE A CA 1
ATOM 2246 C C . ILE A 1 282 ? -3.648 -19.001 -48.112 1.00 65.06 282 ILE A C 1
ATOM 2248 O O . ILE A 1 282 ? -3.854 -20.079 -48.668 1.00 65.06 282 ILE A O 1
ATOM 2252 N N . MET A 1 283 ? -4.154 -18.734 -46.906 1.00 61.06 283 MET A N 1
ATOM 2253 C CA . MET A 1 283 ? -5.019 -19.646 -46.160 1.00 61.06 283 MET A CA 1
ATOM 2254 C C . MET A 1 283 ? -6.464 -19.571 -46.672 1.00 61.06 283 MET A C 1
ATOM 2256 O O . MET A 1 283 ? -7.328 -18.969 -46.046 1.00 61.06 283 MET A O 1
ATOM 2260 N N . ASN A 1 284 ? -6.750 -20.232 -47.794 1.00 57.00 284 ASN A N 1
ATOM 2261 C CA . ASN A 1 284 ? -8.102 -20.314 -48.368 1.00 57.00 284 ASN A CA 1
ATOM 2262 C C . ASN A 1 284 ? -9.119 -21.128 -47.525 1.00 57.00 284 ASN A C 1
ATOM 2264 O O . ASN A 1 284 ? -10.262 -21.262 -47.948 1.00 57.00 284 ASN A O 1
ATOM 2268 N N . ASN A 1 285 ? -8.740 -21.702 -46.372 1.00 56.97 285 ASN A N 1
ATOM 2269 C CA . ASN A 1 285 ? -9.623 -22.546 -45.551 1.00 56.97 285 ASN A CA 1
ATOM 2270 C C . ASN A 1 285 ? -9.332 -22.412 -44.038 1.00 56.97 285 ASN A C 1
ATOM 2272 O O . ASN A 1 285 ? -8.218 -22.074 -43.637 1.00 56.97 285 ASN A O 1
ATOM 2276 N N . TYR A 1 286 ? -10.341 -22.693 -43.207 1.00 52.69 286 TYR A N 1
ATOM 2277 C CA . TYR A 1 286 ? -10.431 -22.295 -41.789 1.00 52.69 286 TYR A CA 1
ATOM 2278 C C . TYR A 1 286 ? -9.678 -23.163 -40.756 1.00 52.69 286 TYR A C 1
ATOM 2280 O O . TYR A 1 286 ? -9.798 -22.900 -39.564 1.00 52.69 286 TYR A O 1
ATOM 2288 N N . ASP A 1 287 ? -8.859 -24.137 -41.167 1.00 56.66 287 ASP A N 1
ATOM 2289 C CA . ASP A 1 287 ? -8.264 -25.122 -40.238 1.00 56.66 287 ASP A CA 1
ATOM 2290 C C . ASP A 1 287 ? -6.730 -25.185 -40.257 1.00 56.66 287 ASP A C 1
ATOM 2292 O O . ASP A 1 287 ? -6.139 -26.137 -39.749 1.00 56.66 287 ASP A O 1
ATOM 2296 N N . TYR A 1 288 ? -6.062 -24.179 -40.828 1.00 63.16 288 TYR A N 1
ATOM 2297 C CA . TYR A 1 288 ? -4.605 -24.199 -40.971 1.00 63.16 288 TYR A CA 1
ATOM 2298 C C . TYR A 1 288 ? -3.857 -23.530 -39.816 1.00 63.16 288 TYR A C 1
ATOM 2300 O O . TYR A 1 288 ? -4.233 -22.463 -39.325 1.00 63.16 288 TYR A O 1
ATOM 2308 N N . ILE A 1 289 ? -2.732 -24.138 -39.441 1.00 62.06 289 ILE A N 1
ATOM 2309 C CA . ILE A 1 289 ? -1.633 -23.461 -38.746 1.00 62.06 289 ILE A CA 1
ATOM 2310 C C . ILE A 1 289 ? -0.516 -23.241 -39.749 1.00 62.06 289 ILE A C 1
ATOM 2312 O O . ILE A 1 289 ? -0.144 -24.173 -40.453 1.00 62.06 289 ILE A O 1
ATOM 2316 N N . ILE A 1 290 ? 0.048 -22.038 -39.774 1.00 65.62 290 ILE A N 1
ATOM 2317 C CA . ILE A 1 290 ? 1.307 -21.759 -40.458 1.00 65.62 290 ILE A CA 1
ATOM 2318 C C . ILE A 1 290 ? 2.366 -21.529 -39.390 1.00 65.62 290 ILE A C 1
ATOM 2320 O O . ILE A 1 290 ? 2.292 -20.544 -38.661 1.00 65.62 290 ILE A O 1
ATOM 2324 N N . SER A 1 291 ? 3.355 -22.419 -39.312 1.00 66.06 291 SER A N 1
ATOM 2325 C CA . SER A 1 291 ? 4.580 -22.179 -38.544 1.00 66.06 291 SER A CA 1
ATOM 2326 C C . SER A 1 291 ? 5.731 -21.873 -39.492 1.00 66.06 291 SER A C 1
ATOM 2328 O O . SER A 1 291 ? 6.016 -22.659 -40.396 1.00 66.06 291 SER A O 1
ATOM 2330 N N . ILE A 1 292 ? 6.394 -20.736 -39.284 1.00 66.31 292 ILE A N 1
ATOM 2331 C CA . ILE A 1 292 ? 7.604 -20.350 -40.008 1.00 66.31 292 ILE A CA 1
ATOM 2332 C C . ILE A 1 292 ? 8.753 -20.289 -39.017 1.00 66.31 292 ILE A C 1
ATOM 2334 O O . ILE A 1 292 ? 8.789 -19.430 -38.132 1.00 66.31 292 ILE A O 1
ATOM 2338 N N . LYS A 1 293 ? 9.718 -21.189 -39.202 1.00 67.19 293 LYS A N 1
ATOM 2339 C CA . LYS A 1 293 ? 10.973 -21.182 -38.458 1.00 67.19 293 LYS A CA 1
ATOM 2340 C C . LYS A 1 293 ? 11.979 -20.254 -39.133 1.00 67.19 293 LYS A C 1
ATOM 2342 O O . LYS A 1 293 ? 12.312 -20.418 -40.301 1.00 67.19 293 LYS A O 1
ATOM 2347 N N . THR A 1 294 ? 12.520 -19.310 -38.373 1.00 61.44 294 THR A N 1
ATOM 2348 C CA . THR A 1 294 ? 13.609 -18.426 -38.802 1.00 61.44 294 THR A CA 1
ATOM 2349 C C . THR A 1 294 ? 14.865 -18.740 -37.992 1.00 61.44 294 THR A C 1
ATOM 2351 O O . THR A 1 294 ? 14.876 -18.593 -36.769 1.00 61.44 294 THR A O 1
ATOM 2354 N N . LYS A 1 295 ? 15.931 -19.188 -38.659 1.00 58.06 295 LYS A N 1
ATOM 2355 C CA . LYS A 1 295 ? 17.239 -19.432 -38.030 1.00 58.06 295 LYS A CA 1
ATOM 2356 C C . LYS A 1 295 ? 18.179 -18.263 -38.289 1.00 58.06 295 LYS A C 1
ATOM 2358 O O . LYS A 1 295 ? 18.187 -17.697 -39.379 1.00 58.06 295 LYS A O 1
ATOM 2363 N N . GLU A 1 296 ? 18.987 -17.929 -37.295 1.00 56.06 296 GLU A N 1
ATOM 2364 C CA . GLU A 1 296 ? 20.048 -16.939 -37.415 1.00 56.06 296 GLU A CA 1
ATOM 2365 C C . GLU A 1 296 ? 21.294 -17.568 -38.064 1.00 56.06 296 GLU A C 1
ATOM 2367 O O . GLU A 1 296 ? 22.146 -18.161 -37.410 1.00 56.06 296 GLU A O 1
ATOM 2372 N N . LYS A 1 297 ? 21.410 -17.456 -39.388 1.00 44.41 297 LYS A N 1
ATOM 2373 C CA . LYS A 1 297 ? 22.725 -17.323 -40.024 1.00 44.41 297 LYS A CA 1
ATOM 2374 C C . LYS A 1 297 ? 22.759 -15.908 -40.579 1.00 44.41 297 LYS A C 1
ATOM 2376 O O . LYS A 1 297 ? 21.980 -15.608 -41.477 1.00 44.41 297 LYS A O 1
ATOM 2381 N N . PHE A 1 298 ? 23.554 -15.048 -39.934 1.00 38.06 298 PHE A N 1
ATOM 2382 C CA . PHE A 1 298 ? 23.904 -13.677 -40.329 1.00 38.06 298 PHE A CA 1
ATOM 2383 C C . PHE A 1 298 ? 23.475 -13.337 -41.751 1.00 38.06 298 PHE A C 1
ATOM 2385 O O . PHE A 1 298 ? 24.066 -13.926 -42.632 1.00 38.06 298 PHE A O 1
ATOM 2392 N N . LEU A 1 299 ? 22.490 -12.441 -41.931 1.00 47.25 299 LEU A N 1
ATOM 2393 C CA . LEU A 1 299 ? 22.166 -11.573 -43.092 1.00 47.25 299 LEU A CA 1
ATOM 2394 C C . LEU A 1 299 ? 22.524 -11.994 -44.549 1.00 47.25 299 LEU A C 1
ATOM 2396 O O . LEU A 1 299 ? 22.364 -11.187 -45.462 1.00 47.25 299 LEU A O 1
ATOM 2400 N N . THR A 1 300 ? 22.900 -13.240 -44.818 1.00 42.44 300 THR A N 1
ATOM 2401 C CA . THR A 1 300 ? 23.284 -13.800 -46.110 1.00 42.44 300 THR A CA 1
ATOM 2402 C C . THR A 1 300 ? 22.469 -15.069 -46.376 1.00 42.44 300 THR A C 1
ATOM 2404 O O . THR A 1 300 ? 22.646 -16.144 -45.806 1.00 42.44 300 THR A O 1
ATOM 2407 N N . GLU A 1 301 ? 21.512 -14.859 -47.276 1.00 45.06 301 GLU A N 1
ATOM 2408 C CA . GLU A 1 301 ? 20.897 -15.775 -48.243 1.00 45.06 301 GLU A CA 1
ATOM 2409 C C . GLU A 1 301 ? 20.092 -17.009 -47.815 1.00 45.06 301 GLU A C 1
ATOM 2411 O O . GLU A 1 301 ? 19.153 -17.327 -48.544 1.00 45.06 301 GLU A O 1
ATOM 2416 N N . ASN A 1 302 ? 20.293 -17.638 -46.655 1.00 43.34 302 ASN A N 1
ATOM 2417 C CA . ASN A 1 302 ? 19.602 -18.903 -46.344 1.00 43.34 302 ASN A CA 1
ATOM 2418 C C . ASN A 1 302 ? 18.519 -18.783 -45.256 1.00 43.34 302 ASN A C 1
ATOM 2420 O O . ASN A 1 302 ? 18.679 -19.261 -44.133 1.00 43.34 302 ASN A O 1
ATOM 2424 N N . ILE A 1 303 ? 17.369 -18.191 -45.610 1.00 50.34 303 ILE A N 1
ATOM 2425 C CA . ILE A 1 303 ? 16.120 -18.399 -44.854 1.00 50.34 303 ILE A CA 1
ATOM 2426 C C . ILE A 1 303 ? 15.614 -19.803 -45.203 1.00 50.34 303 ILE A C 1
ATOM 2428 O O . ILE A 1 303 ? 15.070 -20.014 -46.285 1.00 50.34 303 ILE A O 1
ATOM 2432 N N . GLU A 1 304 ? 15.788 -20.764 -44.296 1.00 48.59 304 GLU A N 1
ATOM 2433 C CA . GLU A 1 304 ? 15.223 -22.107 -44.448 1.00 48.59 304 GLU A CA 1
ATOM 2434 C C . GLU A 1 304 ? 13.695 -22.027 -44.274 1.00 48.59 304 GLU A C 1
ATOM 2436 O O . GLU A 1 304 ? 13.172 -22.070 -43.161 1.00 48.59 304 GLU A O 1
ATOM 2441 N N . ARG A 1 305 ? 12.970 -21.840 -45.384 1.00 52.31 305 ARG A N 1
ATOM 2442 C CA . ARG A 1 305 ? 11.503 -21.804 -45.405 1.00 52.31 305 ARG A CA 1
ATOM 2443 C C . ARG A 1 305 ? 10.971 -23.221 -45.214 1.00 52.31 305 ARG A C 1
ATOM 2445 O O . ARG A 1 305 ? 10.879 -23.981 -46.170 1.00 52.31 305 ARG A O 1
ATOM 2452 N N . ARG A 1 306 ? 10.610 -23.583 -43.986 1.00 52.44 306 ARG A N 1
ATOM 2453 C CA . ARG A 1 306 ? 9.778 -24.764 -43.734 1.00 52.44 306 ARG A CA 1
ATOM 2454 C C . ARG A 1 306 ? 8.433 -24.290 -43.233 1.00 52.44 306 ARG A C 1
ATOM 2456 O O . ARG A 1 306 ? 8.340 -23.769 -42.125 1.00 52.44 306 ARG A O 1
ATOM 2463 N N . LEU A 1 307 ? 7.436 -24.410 -44.101 1.00 49.12 307 LEU A N 1
ATOM 2464 C CA . LEU A 1 307 ? 6.057 -24.083 -43.798 1.00 49.12 307 LEU A CA 1
ATOM 2465 C C . LEU A 1 307 ? 5.368 -25.389 -43.428 1.00 49.12 307 LEU A C 1
ATOM 2467 O O . LEU A 1 307 ? 5.154 -26.261 -44.270 1.00 49.12 307 LEU A O 1
ATOM 2471 N N . HIS A 1 308 ? 5.112 -25.542 -42.137 1.00 54.06 308 HIS A N 1
ATOM 2472 C CA . HIS A 1 308 ? 4.354 -26.670 -41.625 1.00 54.06 308 HIS A CA 1
ATOM 2473 C C . HIS A 1 308 ? 2.890 -26.264 -41.634 1.00 54.06 308 HIS A C 1
ATOM 2475 O O . HIS A 1 308 ? 2.545 -25.283 -40.972 1.00 54.06 308 HIS A O 1
ATOM 2481 N N . TYR A 1 309 ? 2.071 -26.986 -42.402 1.00 49.31 309 TYR A N 1
ATOM 2482 C CA . TYR A 1 309 ? 0.625 -26.862 -42.314 1.00 49.31 309 TYR A CA 1
ATOM 2483 C C . TYR A 1 309 ? 0.053 -28.053 -41.560 1.00 49.31 309 TYR A C 1
ATOM 2485 O O . TYR A 1 309 ? 0.443 -29.205 -41.768 1.00 49.31 309 TYR A O 1
ATOM 2493 N N . TYR A 1 310 ? -0.884 -27.749 -40.676 1.00 44.56 310 TYR A N 1
ATOM 2494 C CA . TYR A 1 310 ? -1.695 -28.736 -39.989 1.00 44.56 310 TYR A CA 1
ATOM 2495 C C . TYR A 1 310 ? -3.135 -28.557 -40.455 1.00 44.56 310 TYR A C 1
ATOM 2497 O O . TYR A 1 310 ? -3.603 -27.427 -40.522 1.00 44.56 310 TYR A O 1
ATOM 2505 N N . ASN A 1 311 ? -3.801 -29.651 -40.813 1.00 47.19 311 ASN A N 1
ATOM 2506 C CA . ASN A 1 311 ? -5.236 -29.693 -41.067 1.00 47.19 311 ASN A CA 1
ATOM 2507 C C . ASN A 1 311 ? -5.809 -30.773 -40.145 1.00 47.19 311 ASN A C 1
ATOM 2509 O O . ASN A 1 311 ? -5.239 -31.862 -40.064 1.00 47.19 311 ASN A O 1
ATOM 2513 N N . ALA A 1 312 ? -6.935 -30.501 -39.484 1.00 45.28 312 ALA A N 1
ATOM 2514 C CA . ALA A 1 312 ? -7.608 -31.459 -38.609 1.00 45.28 312 ALA A CA 1
ATOM 2515 C C . ALA A 1 312 ? -7.905 -32.816 -39.290 1.00 45.28 312 ALA A C 1
ATOM 2517 O O . ALA A 1 312 ? -8.050 -33.823 -38.598 1.00 45.28 312 ALA A O 1
ATOM 2518 N N . THR A 1 313 ? -7.953 -32.870 -40.628 1.00 40.56 313 THR A N 1
ATOM 2519 C CA . THR A 1 313 ? -8.210 -34.093 -41.410 1.00 40.56 313 THR A CA 1
ATOM 2520 C C . THR A 1 313 ? -6.978 -34.732 -42.071 1.00 40.56 313 THR A C 1
ATOM 2522 O O . THR A 1 313 ? -7.058 -35.892 -42.472 1.00 40.56 313 THR A O 1
ATOM 2525 N N . VAL A 1 314 ? -5.830 -34.045 -42.176 1.00 43.78 314 VAL A N 1
ATOM 2526 C CA . VAL A 1 314 ? -4.625 -34.552 -42.870 1.00 43.78 314 VAL A CA 1
ATOM 2527 C C . VAL A 1 314 ? -3.400 -34.415 -41.966 1.00 43.78 314 VAL A C 1
ATOM 2529 O O . VAL A 1 314 ? -2.954 -33.307 -41.668 1.00 43.78 314 VAL A O 1
ATOM 2532 N N . ARG A 1 315 ? -2.826 -35.557 -41.558 1.00 50.38 315 ARG A N 1
ATOM 2533 C CA . ARG A 1 315 ? -1.562 -35.614 -40.809 1.00 50.38 315 ARG A CA 1
ATOM 2534 C C . ARG A 1 315 ? -0.431 -35.057 -41.675 1.00 50.38 315 ARG A C 1
ATOM 2536 O O . ARG A 1 315 ? -0.075 -35.689 -42.660 1.00 50.38 315 ARG A O 1
ATOM 2543 N N . HIS A 1 316 ? 0.108 -33.909 -41.264 1.00 47.66 316 HIS A N 1
ATOM 2544 C CA . HIS A 1 316 ? 1.394 -33.320 -41.657 1.00 47.66 316 HIS A CA 1
ATOM 2545 C C . HIS A 1 316 ? 1.750 -33.338 -43.154 1.00 47.66 316 HIS A C 1
ATOM 2547 O O . HIS A 1 316 ? 2.162 -34.356 -43.702 1.00 47.66 316 HIS A O 1
ATOM 2553 N N . GLY A 1 317 ? 1.742 -32.162 -43.789 1.00 50.53 317 GLY A N 1
ATOM 2554 C CA . GLY A 1 317 ? 2.369 -31.968 -45.098 1.00 50.53 317 GLY A CA 1
ATOM 2555 C C . GLY A 1 317 ? 3.334 -30.783 -45.119 1.00 50.53 317 GLY A C 1
ATOM 2556 O O . GLY A 1 317 ? 3.227 -29.843 -44.330 1.00 50.53 317 GLY A O 1
ATOM 2557 N N . VAL A 1 318 ? 4.300 -30.839 -46.036 1.00 52.97 318 VAL A N 1
ATOM 2558 C CA . VAL A 1 318 ? 5.183 -29.720 -46.388 1.00 52.97 318 VAL A CA 1
ATOM 2559 C C . VAL A 1 318 ? 4.712 -29.217 -47.749 1.00 52.97 318 VAL A C 1
ATOM 2561 O O . VAL A 1 318 ? 4.749 -29.973 -48.715 1.00 52.97 318 VAL A O 1
ATOM 2564 N N . LEU A 1 319 ? 4.227 -27.975 -47.827 1.00 52.53 319 LEU A N 1
ATOM 2565 C CA . LEU A 1 319 ? 3.805 -27.365 -49.095 1.00 52.53 319 LEU A CA 1
ATOM 2566 C C . LEU A 1 319 ? 5.057 -26.995 -49.917 1.00 52.53 319 LEU A C 1
ATOM 2568 O O . LEU A 1 319 ? 5.862 -26.200 -49.428 1.00 52.53 319 LEU A O 1
ATOM 2572 N N . PRO A 1 320 ? 5.257 -27.567 -51.122 1.00 43.47 320 PRO A N 1
ATOM 2573 C CA . PRO A 1 320 ? 6.522 -27.448 -51.844 1.00 43.47 320 PRO A CA 1
ATOM 2574 C C . PRO A 1 320 ? 6.670 -26.158 -52.661 1.00 43.47 320 PRO A C 1
ATOM 2576 O O . PRO A 1 320 ? 7.779 -25.878 -53.100 1.00 43.47 320 PRO A O 1
ATOM 2579 N N . ASP A 1 321 ? 5.620 -25.348 -52.834 1.00 47.28 321 ASP A N 1
ATOM 2580 C CA . ASP A 1 321 ? 5.752 -24.073 -53.543 1.00 47.28 321 ASP A CA 1
ATOM 2581 C C . ASP A 1 321 ? 4.774 -23.015 -53.013 1.00 47.28 321 ASP A C 1
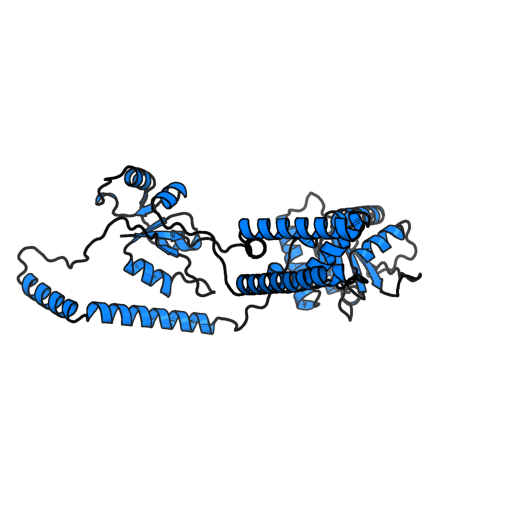ATOM 2583 O O . ASP A 1 321 ? 3.565 -23.233 -52.942 1.00 47.28 321 ASP A O 1
ATOM 2587 N N . PHE A 1 322 ? 5.313 -21.873 -52.589 1.00 48.78 322 PHE A N 1
ATOM 2588 C CA . PHE A 1 322 ? 4.571 -20.754 -52.001 1.00 48.78 322 PHE A CA 1
ATOM 2589 C C . PHE A 1 322 ? 4.973 -19.462 -52.729 1.00 48.78 322 PHE A C 1
ATOM 2591 O O . PHE A 1 322 ? 6.120 -19.024 -52.625 1.00 48.78 322 PHE A O 1
ATOM 2598 N N . GLY A 1 323 ? 4.021 -18.800 -53.392 1.00 52.84 323 GLY A N 1
ATOM 2599 C CA . GLY A 1 323 ? 4.053 -17.343 -53.614 1.00 52.84 323 GLY A CA 1
ATOM 2600 C C . GLY A 1 323 ? 3.183 -16.618 -52.568 1.00 52.84 323 GLY A C 1
ATOM 2601 O O . GLY A 1 323 ? 2.527 -17.285 -51.773 1.00 52.84 323 GLY A O 1
ATOM 2602 N N . PRO A 1 324 ? 3.081 -15.274 -52.540 1.00 55.72 324 PRO A N 1
ATOM 2603 C CA . PRO A 1 324 ? 4.069 -14.223 -52.710 1.00 55.72 324 PRO A CA 1
ATOM 2604 C C . PRO A 1 324 ? 4.336 -13.549 -51.339 1.00 55.72 324 PRO A C 1
ATOM 2606 O O . PRO A 1 324 ? 4.159 -12.342 -51.209 1.00 55.72 324 PRO A O 1
ATOM 2609 N N . ILE A 1 325 ? 4.698 -14.284 -50.275 1.00 60.69 325 ILE A N 1
ATOM 2610 C CA . ILE A 1 325 ? 5.186 -13.597 -49.060 1.00 60.69 325 ILE A CA 1
ATOM 2611 C C . ILE A 1 325 ? 6.530 -12.972 -49.428 1.00 60.69 325 ILE A C 1
ATOM 2613 O O . ILE A 1 325 ? 7.540 -13.673 -49.583 1.00 60.69 325 ILE A O 1
ATOM 2617 N N . GLU A 1 326 ? 6.527 -11.655 -49.636 1.00 64.12 326 GLU A N 1
ATOM 2618 C CA . GLU A 1 326 ? 7.716 -10.939 -50.064 1.00 64.12 326 GLU A CA 1
ATOM 2619 C C . GLU A 1 326 ? 8.838 -11.155 -49.049 1.00 64.12 326 GLU A C 1
ATOM 2621 O O . GLU A 1 326 ? 8.660 -11.065 -47.833 1.00 64.12 326 GLU A O 1
ATOM 2626 N N . ARG A 1 327 ? 10.052 -11.399 -49.553 1.00 64.88 327 ARG A N 1
ATOM 2627 C CA . ARG A 1 327 ? 11.254 -11.563 -48.719 1.00 64.88 327 ARG A CA 1
ATOM 2628 C C . ARG A 1 327 ? 11.420 -10.399 -47.733 1.00 64.88 327 ARG A C 1
ATOM 2630 O O . ARG A 1 327 ? 11.901 -10.605 -46.623 1.00 64.88 327 ARG A O 1
ATOM 2637 N N . LYS A 1 328 ? 10.994 -9.199 -48.136 1.00 67.88 328 LYS A N 1
ATOM 2638 C CA . LYS A 1 328 ? 11.001 -7.980 -47.323 1.00 67.88 328 LYS A CA 1
ATOM 2639 C C . LYS A 1 328 ? 10.112 -8.094 -46.082 1.00 67.88 328 LYS A C 1
ATOM 2641 O O . LYS A 1 328 ? 10.567 -7.707 -45.012 1.00 67.88 328 LYS A O 1
ATOM 2646 N N . GLU A 1 329 ? 8.921 -8.685 -46.188 1.00 68.50 329 GLU A N 1
ATOM 2647 C CA . GLU A 1 329 ? 8.000 -8.871 -45.055 1.00 68.50 329 GLU A CA 1
ATOM 2648 C C . GLU A 1 329 ? 8.578 -9.850 -44.025 1.00 68.50 329 GLU A C 1
ATOM 2650 O O . GLU A 1 329 ? 8.557 -9.579 -42.827 1.00 68.50 329 GLU A O 1
ATOM 2655 N N . LEU A 1 330 ? 9.200 -10.942 -44.482 1.00 66.81 330 LEU A N 1
ATOM 2656 C CA . LEU A 1 330 ? 9.886 -11.907 -43.612 1.00 66.81 330 LEU A CA 1
ATOM 2657 C C . LEU A 1 330 ? 11.115 -11.309 -42.914 1.00 66.81 330 LEU A C 1
ATOM 2659 O O . LEU A 1 330 ? 11.339 -11.570 -41.733 1.00 66.81 330 LEU A O 1
ATOM 2663 N N . ILE A 1 331 ? 11.910 -10.500 -43.624 1.00 67.81 331 ILE A N 1
ATOM 2664 C CA . ILE A 1 331 ? 13.067 -9.797 -43.046 1.00 67.81 331 ILE A CA 1
ATOM 2665 C C . ILE A 1 331 ? 12.600 -8.767 -42.014 1.00 67.81 331 ILE A C 1
ATOM 2667 O O . ILE A 1 331 ? 13.160 -8.694 -40.921 1.00 67.81 331 ILE A O 1
ATOM 2671 N N . GLN A 1 332 ? 11.550 -8.008 -42.332 1.00 71.19 332 GLN A N 1
ATOM 2672 C CA . GLN A 1 332 ? 10.954 -7.047 -41.414 1.00 71.19 332 GLN A CA 1
ATOM 2673 C C . GLN A 1 332 ? 10.437 -7.760 -40.165 1.00 71.19 332 GLN A C 1
ATOM 2675 O O . GLN A 1 332 ? 10.799 -7.367 -39.063 1.00 71.19 332 GLN A O 1
ATOM 2680 N N . MET A 1 333 ? 9.704 -8.860 -40.316 1.00 67.56 333 MET A N 1
ATOM 2681 C CA . MET A 1 333 ? 9.209 -9.668 -39.206 1.00 67.56 333 MET A CA 1
ATOM 2682 C C . MET A 1 333 ? 10.349 -10.248 -38.352 1.00 67.56 333 MET A C 1
ATOM 2684 O O . MET A 1 333 ? 10.318 -10.139 -37.130 1.00 67.56 333 MET A O 1
ATOM 2688 N N . LYS A 1 334 ? 11.416 -10.777 -38.971 1.00 67.25 334 LYS A N 1
ATOM 2689 C CA . LYS A 1 334 ? 12.608 -11.260 -38.248 1.00 67.25 334 LYS A CA 1
ATOM 2690 C C . LYS A 1 334 ? 13.301 -10.143 -37.467 1.00 67.25 334 LYS A C 1
ATOM 2692 O O . LYS A 1 334 ? 13.726 -10.384 -36.341 1.00 67.25 334 LYS A O 1
ATOM 2697 N N . SER A 1 335 ? 13.367 -8.928 -38.017 1.00 67.25 335 SER A N 1
ATOM 2698 C CA . SER A 1 335 ? 13.917 -7.764 -37.307 1.00 67.25 335 SER A CA 1
ATOM 2699 C C . SER A 1 335 ? 13.103 -7.364 -36.069 1.00 67.25 335 SER A C 1
ATOM 2701 O O . SER A 1 335 ? 13.635 -6.700 -35.190 1.00 67.25 335 SER A O 1
ATOM 2703 N N . LEU A 1 336 ? 11.837 -7.788 -35.961 1.00 64.12 336 LEU A N 1
ATOM 2704 C CA . LEU A 1 336 ? 11.014 -7.576 -34.761 1.00 64.12 336 LEU A CA 1
ATOM 2705 C C . LEU A 1 336 ? 11.213 -8.665 -33.699 1.00 64.12 336 LEU A C 1
ATOM 2707 O O . LEU A 1 336 ? 10.864 -8.461 -32.543 1.00 64.12 336 LEU A O 1
ATOM 2711 N N . ILE A 1 337 ? 11.769 -9.814 -34.085 1.00 64.12 337 ILE A N 1
ATOM 2712 C CA . ILE A 1 337 ? 11.979 -11.005 -33.244 1.00 64.12 337 ILE A CA 1
ATOM 2713 C C . ILE A 1 337 ? 13.458 -11.053 -32.762 1.00 64.12 337 ILE A C 1
ATOM 2715 O O . ILE A 1 337 ? 13.923 -12.063 -32.237 1.00 64.12 337 ILE A O 1
ATOM 2719 N N . SER A 1 338 ? 14.215 -9.958 -32.949 1.00 55.34 338 SER A N 1
ATOM 2720 C CA . SER A 1 338 ? 15.674 -9.911 -33.178 1.00 55.34 338 SER A CA 1
ATOM 2721 C C . SER A 1 338 ? 16.631 -10.268 -32.036 1.00 55.34 338 SER A C 1
ATOM 2723 O O . SER A 1 338 ? 17.823 -10.053 -32.208 1.00 55.34 338 SER A O 1
ATOM 2725 N N . ASP A 1 339 ? 16.174 -10.825 -30.919 1.00 56.09 339 ASP A N 1
ATOM 2726 C CA . ASP A 1 339 ? 17.071 -11.210 -29.811 1.00 56.09 339 ASP A CA 1
ATOM 2727 C C . ASP A 1 339 ? 17.271 -12.727 -29.665 1.00 56.09 339 ASP A C 1
ATOM 2729 O O . ASP A 1 339 ? 18.007 -13.175 -28.787 1.00 56.09 339 ASP A O 1
ATOM 2733 N N . ALA A 1 340 ? 16.633 -13.546 -30.509 1.00 58.22 340 ALA A N 1
ATOM 2734 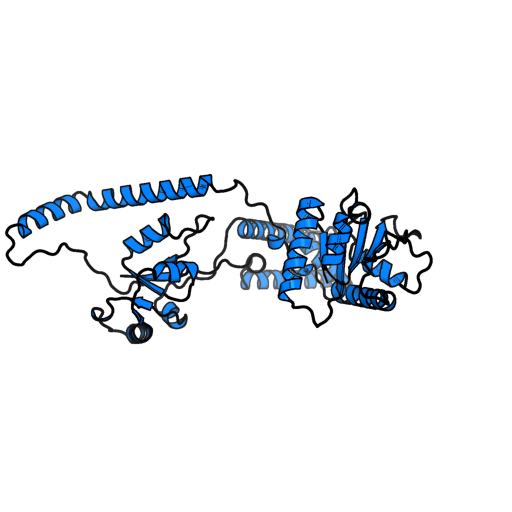C CA . ALA A 1 340 ? 16.713 -15.001 -30.401 1.00 58.22 340 ALA A CA 1
ATOM 2735 C C . ALA A 1 340 ? 17.334 -15.685 -31.632 1.00 58.22 340 ALA A C 1
ATOM 2737 O O . ALA A 1 340 ? 16.924 -15.450 -32.778 1.00 58.22 340 ALA A O 1
ATOM 2738 N N . ALA A 1 341 ? 18.250 -16.625 -31.351 1.00 62.12 341 ALA A N 1
ATOM 2739 C CA . ALA A 1 341 ? 18.916 -17.491 -32.331 1.00 62.12 341 ALA A CA 1
ATOM 2740 C C . ALA A 1 341 ? 17.917 -18.247 -33.225 1.00 62.12 341 ALA A C 1
ATOM 2742 O O . ALA A 1 341 ? 18.158 -18.482 -34.415 1.00 62.12 341 ALA A O 1
ATOM 2743 N N . GLU A 1 342 ? 16.751 -18.580 -32.666 1.00 67.69 342 GLU A N 1
ATOM 2744 C CA . GLU A 1 342 ? 15.600 -19.089 -33.402 1.00 67.69 342 GLU A CA 1
ATOM 2745 C C . GLU A 1 342 ? 14.377 -18.196 -33.153 1.00 67.69 342 GLU A C 1
ATOM 2747 O O . GLU A 1 342 ? 14.123 -17.751 -32.037 1.00 67.69 342 GLU A O 1
ATOM 2752 N N . GLY A 1 343 ? 13.609 -17.920 -34.205 1.00 69.38 343 GLY A N 1
ATOM 2753 C CA . GLY A 1 343 ? 12.332 -17.217 -34.102 1.00 69.38 343 GLY A CA 1
ATOM 2754 C C . GLY A 1 343 ? 11.235 -17.991 -34.817 1.00 69.38 343 GLY A C 1
ATOM 2755 O O . GLY A 1 343 ? 11.469 -18.457 -35.934 1.00 69.38 343 GLY A O 1
ATOM 2756 N N . TYR A 1 344 ? 10.059 -18.109 -34.207 1.00 72.44 344 TYR A N 1
ATOM 2757 C CA . TYR A 1 344 ? 8.908 -18.792 -34.798 1.00 72.44 344 TYR A CA 1
ATOM 2758 C C . TYR A 1 344 ? 7.775 -17.802 -35.013 1.00 72.44 344 TYR A C 1
ATOM 2760 O O . TYR A 1 344 ? 7.402 -17.079 -34.094 1.00 72.44 344 TYR A O 1
ATOM 2768 N N . VAL A 1 345 ? 7.208 -17.783 -36.214 1.00 72.50 345 VAL A N 1
ATOM 2769 C CA . VAL A 1 345 ? 5.948 -17.079 -36.473 1.00 72.50 345 VAL A CA 1
ATOM 2770 C C . VAL A 1 345 ? 4.865 -18.129 -36.630 1.00 72.50 345 VAL A C 1
ATOM 2772 O O . VAL A 1 345 ? 4.988 -18.995 -37.494 1.00 72.50 345 VAL A O 1
ATOM 2775 N N . ILE A 1 346 ? 3.846 -18.075 -35.776 1.00 76.69 346 ILE A N 1
ATOM 2776 C CA . ILE A 1 346 ? 2.705 -18.985 -35.800 1.00 76.69 346 ILE A CA 1
ATOM 2777 C C . ILE A 1 346 ? 1.461 -18.171 -36.118 1.00 76.69 346 ILE A C 1
ATOM 2779 O O . ILE A 1 346 ? 1.086 -17.282 -35.358 1.00 76.69 346 ILE A O 1
ATOM 2783 N N . VAL A 1 347 ? 0.811 -18.484 -37.229 1.00 73.94 347 VAL A N 1
ATOM 2784 C CA . VAL A 1 347 ? -0.506 -17.938 -37.556 1.00 73.94 347 VAL A CA 1
ATOM 2785 C C . VAL A 1 347 ? -1.510 -19.073 -37.439 1.00 73.94 347 VAL A C 1
ATOM 2787 O O . VAL A 1 347 ? -1.329 -20.115 -38.069 1.00 73.94 347 VAL A O 1
ATOM 2790 N N . ALA A 1 348 ? -2.531 -18.893 -36.605 1.00 76.44 348 ALA A N 1
ATOM 2791 C CA . ALA A 1 348 ? -3.558 -19.898 -36.356 1.00 76.44 348 ALA A CA 1
ATOM 2792 C C . ALA A 1 348 ? -4.955 -19.271 -36.374 1.00 76.44 348 ALA A C 1
ATOM 2794 O O . ALA A 1 348 ? -5.153 -18.152 -35.912 1.00 76.44 348 ALA A O 1
ATOM 2795 N N . TRP A 1 349 ? -5.951 -20.003 -36.867 1.00 73.00 349 TRP A N 1
ATOM 2796 C CA . TRP A 1 349 ? -7.341 -19.533 -36.862 1.00 73.00 349 TRP A CA 1
ATOM 2797 C C . TRP A 1 349 ? -7.967 -19.562 -35.464 1.00 73.00 349 TRP A C 1
ATOM 2799 O O . TRP A 1 349 ? -8.638 -18.621 -35.058 1.00 73.00 349 TRP A O 1
ATOM 2809 N N . HIS A 1 350 ? -7.711 -20.613 -34.684 1.00 75.12 350 HIS A N 1
ATOM 2810 C CA . HIS A 1 350 ? -8.299 -20.760 -33.353 1.00 75.12 350 HIS A CA 1
ATOM 2811 C C . HIS A 1 350 ? -7.272 -21.327 -32.350 1.00 75.12 350 HIS A C 1
ATOM 2813 O O . HIS A 1 350 ? -6.519 -22.237 -32.710 1.00 75.12 350 HIS A O 1
ATOM 2819 N N . PRO A 1 351 ? -7.242 -20.867 -31.078 1.00 77.75 351 PRO A N 1
ATOM 2820 C CA . PRO A 1 351 ? -6.324 -21.373 -30.046 1.00 77.75 351 PRO A CA 1
ATOM 2821 C C . PRO A 1 351 ? -6.358 -22.898 -29.874 1.00 77.75 351 PRO A C 1
ATOM 2823 O O . PRO A 1 351 ? -5.322 -23.535 -29.704 1.00 77.75 351 PRO A O 1
ATOM 2826 N N . LYS A 1 352 ? -7.547 -23.500 -30.009 1.00 78.81 352 LYS A N 1
ATOM 2827 C CA . LYS A 1 352 ? -7.745 -24.965 -30.001 1.00 78.81 352 LYS A CA 1
ATOM 2828 C C . LYS A 1 352 ? -6.899 -25.709 -31.036 1.00 78.81 352 LYS A C 1
ATOM 2830 O O . LYS A 1 352 ? -6.421 -26.796 -30.732 1.00 78.81 352 LYS A O 1
ATOM 2835 N N . VAL A 1 353 ? -6.684 -25.134 -32.220 1.00 76.06 353 VAL A N 1
ATOM 2836 C CA . VAL A 1 353 ? -5.845 -25.771 -33.248 1.00 76.06 353 VAL A CA 1
ATOM 2837 C C . VAL A 1 353 ? -4.398 -25.823 -32.762 1.00 76.06 353 VAL A C 1
ATOM 2839 O O . VAL A 1 353 ? -3.719 -26.829 -32.938 1.00 76.06 353 VAL A O 1
ATOM 2842 N N . VAL A 1 354 ? -3.933 -24.771 -32.078 1.00 78.38 354 VAL A N 1
ATOM 2843 C CA . VAL A 1 354 ? -2.576 -24.732 -31.512 1.00 78.38 354 VAL A CA 1
ATOM 2844 C C . VAL A 1 354 ? -2.432 -25.724 -30.362 1.00 78.38 354 VAL A C 1
ATOM 2846 O O . VAL A 1 354 ? -1.411 -26.397 -30.279 1.00 78.38 354 VAL A O 1
ATOM 2849 N N . HIS A 1 355 ? -3.456 -25.884 -29.519 1.00 80.19 355 HIS A N 1
ATOM 2850 C CA . HIS A 1 355 ? -3.467 -26.939 -28.502 1.00 80.19 355 HIS A CA 1
ATOM 2851 C C . HIS A 1 355 ? -3.316 -28.334 -29.116 1.00 80.19 355 HIS A C 1
ATOM 2853 O O . HIS A 1 355 ? -2.413 -29.067 -28.725 1.00 80.19 355 HIS A O 1
ATOM 2859 N N . GLN A 1 356 ? -4.130 -28.659 -30.124 1.00 79.44 356 GLN A N 1
ATOM 2860 C CA . GLN A 1 356 ? -4.048 -29.943 -30.829 1.00 79.44 356 GLN A CA 1
ATOM 2861 C C . GLN A 1 356 ? -2.681 -30.154 -31.488 1.00 79.44 356 GLN A C 1
ATOM 2863 O O . GLN A 1 356 ? -2.138 -31.257 -31.466 1.00 79.44 356 GLN A O 1
ATOM 2868 N N . PHE A 1 357 ? -2.100 -29.091 -32.040 1.00 77.69 357 PHE A N 1
ATOM 2869 C CA . PHE A 1 357 ? -0.766 -29.134 -32.622 1.00 77.69 357 PHE A CA 1
ATOM 2870 C C . PHE A 1 357 ? 0.326 -29.395 -31.570 1.00 77.69 357 PHE A C 1
ATOM 2872 O O . PHE A 1 357 ? 1.228 -30.196 -31.810 1.00 77.69 357 PHE A O 1
ATOM 2879 N N . LEU A 1 358 ? 0.241 -28.765 -30.393 1.00 79.88 358 LEU A N 1
ATOM 2880 C CA . LEU A 1 358 ? 1.168 -29.013 -29.283 1.00 79.88 358 LEU A CA 1
ATOM 2881 C C . LEU A 1 358 ? 1.032 -30.440 -28.724 1.00 79.88 358 LEU A C 1
ATOM 2883 O O . LEU A 1 358 ? 2.030 -31.026 -28.315 1.00 79.88 358 LEU A O 1
ATOM 2887 N N . ASP A 1 359 ? -0.164 -31.028 -28.747 1.00 80.75 359 ASP A N 1
ATOM 2888 C CA . ASP A 1 359 ? -0.366 -32.422 -28.331 1.00 80.75 359 ASP A CA 1
ATOM 2889 C C . ASP A 1 359 ? 0.325 -33.428 -29.261 1.00 80.75 359 ASP A C 1
ATOM 2891 O O . ASP A 1 359 ? 0.821 -34.455 -28.797 1.00 80.75 359 ASP A O 1
ATOM 2895 N N . GLN A 1 360 ? 0.362 -33.148 -30.567 1.00 76.00 360 GLN A N 1
ATOM 2896 C CA . GLN A 1 360 ? 0.808 -34.119 -31.570 1.00 76.00 360 GLN A CA 1
ATOM 2897 C C . GLN A 1 360 ? 2.259 -33.908 -32.020 1.00 76.00 360 GLN A C 1
ATOM 2899 O O . GLN A 1 360 ? 3.028 -34.866 -32.054 1.00 76.00 360 GLN A O 1
ATOM 2904 N N . ASP A 1 361 ? 2.664 -32.665 -32.305 1.00 71.94 361 ASP A N 1
ATOM 2905 C CA . ASP A 1 361 ? 3.913 -32.369 -33.022 1.00 71.94 361 ASP A CA 1
ATOM 2906 C C . ASP A 1 361 ? 4.678 -31.158 -32.449 1.00 71.94 361 ASP A C 1
ATOM 2908 O O . ASP A 1 361 ? 5.347 -30.397 -33.157 1.00 71.94 361 ASP A O 1
ATOM 2912 N N . TYR A 1 362 ? 4.664 -31.009 -31.118 1.00 74.88 362 TYR A N 1
ATOM 2913 C CA . TYR A 1 362 ? 5.329 -29.905 -30.405 1.00 74.88 362 TYR A CA 1
ATOM 2914 C C . TYR A 1 362 ? 6.806 -29.699 -30.772 1.00 74.88 362 TYR A C 1
ATOM 2916 O O . TYR A 1 362 ? 7.302 -28.576 -30.714 1.00 74.88 362 TYR A O 1
ATOM 2924 N N . ARG A 1 363 ? 7.527 -30.753 -31.181 1.00 71.31 363 ARG A N 1
ATOM 2925 C CA . ARG A 1 363 ? 8.967 -30.706 -31.507 1.00 71.31 363 ARG A CA 1
ATOM 2926 C C . ARG A 1 363 ? 9.314 -29.769 -32.669 1.00 71.31 363 ARG A C 1
ATOM 2928 O O . ARG A 1 363 ? 10.477 -29.404 -32.822 1.00 71.31 363 ARG A O 1
ATOM 2935 N N . ILE A 1 364 ? 8.334 -29.412 -33.497 1.00 67.81 364 ILE A N 1
ATOM 2936 C CA . ILE A 1 364 ? 8.514 -28.499 -34.632 1.00 67.81 364 ILE A CA 1
ATOM 2937 C C . ILE A 1 364 ? 8.593 -27.045 -34.157 1.00 67.81 364 ILE A C 1
ATOM 2939 O O . ILE A 1 364 ? 9.343 -26.248 -34.720 1.00 67.81 364 ILE A O 1
ATOM 2943 N N . VAL A 1 365 ? 7.821 -26.711 -33.124 1.00 64.56 365 VAL A N 1
ATOM 2944 C CA . VAL A 1 365 ? 7.651 -25.343 -32.626 1.00 64.56 365 VAL A CA 1
ATOM 2945 C C . VAL A 1 365 ? 8.488 -25.102 -31.377 1.00 64.56 365 VAL A C 1
ATOM 2947 O O . VAL A 1 365 ? 8.983 -23.999 -31.204 1.00 64.56 365 VAL A O 1
ATOM 2950 N N . VAL A 1 366 ? 8.725 -26.125 -30.555 1.00 67.44 366 VAL A N 1
ATOM 2951 C CA . VAL A 1 366 ? 9.532 -26.026 -29.336 1.00 67.44 366 VAL A CA 1
ATOM 2952 C C . VAL A 1 366 ? 11.015 -26.251 -29.678 1.00 67.44 366 VAL A C 1
ATOM 2954 O O . VAL A 1 366 ? 11.424 -27.381 -29.961 1.00 67.44 366 VAL A O 1
ATOM 2957 N N . PRO A 1 367 ? 11.850 -25.199 -29.683 1.00 65.19 367 PRO A N 1
ATOM 2958 C CA . PRO A 1 367 ? 13.266 -25.275 -30.005 1.00 65.19 367 PRO A CA 1
ATOM 2959 C C . PRO A 1 367 ? 14.062 -25.953 -28.888 1.00 65.19 367 PRO A C 1
ATOM 2961 O O . PRO A 1 367 ? 13.649 -26.018 -27.732 1.00 65.19 367 PRO A O 1
ATOM 2964 N N . LYS A 1 368 ? 15.292 -26.356 -29.214 1.00 59.59 368 LYS A N 1
ATOM 2965 C CA . LYS A 1 368 ? 16.284 -26.796 -28.219 1.00 59.59 368 LYS A CA 1
ATOM 2966 C C . LYS A 1 368 ? 16.992 -25.628 -27.502 1.00 59.59 368 LYS A C 1
ATOM 2968 O O . LYS A 1 368 ? 17.747 -25.868 -26.568 1.00 59.59 368 LYS A O 1
ATOM 2973 N N . VAL A 1 369 ? 16.789 -24.384 -27.951 1.00 63.03 369 VAL A N 1
ATOM 2974 C CA . VAL A 1 369 ? 17.478 -23.159 -27.486 1.00 63.03 369 VAL A CA 1
ATOM 2975 C C . VAL A 1 369 ? 16.446 -22.035 -27.317 1.00 63.03 369 VAL A C 1
ATOM 2977 O O . VAL A 1 369 ? 15.373 -22.124 -27.900 1.00 63.03 369 VAL A O 1
ATOM 2980 N N . ARG A 1 370 ? 16.732 -20.971 -26.550 1.00 63.06 370 ARG A N 1
ATOM 2981 C CA . ARG A 1 370 ? 15.807 -19.830 -26.375 1.00 63.06 370 ARG A CA 1
ATOM 2982 C C . ARG A 1 370 ? 15.320 -19.297 -27.734 1.00 63.06 370 ARG A C 1
ATOM 2984 O O . ARG A 1 370 ? 16.133 -18.806 -28.516 1.00 63.06 370 ARG A O 1
ATOM 2991 N N . ALA A 1 371 ? 14.010 -19.378 -27.984 1.00 67.06 371 ALA A N 1
ATOM 2992 C CA . ALA A 1 371 ? 13.367 -18.779 -29.151 1.00 67.06 371 ALA A CA 1
ATOM 2993 C C . ALA A 1 371 ? 12.322 -17.742 -28.761 1.00 67.06 371 ALA A C 1
ATOM 2995 O O . ALA A 1 371 ? 11.716 -17.812 -27.690 1.00 67.06 371 ALA A O 1
ATOM 2996 N N . THR A 1 372 ? 12.093 -16.816 -29.685 1.00 70.12 372 THR A N 1
ATOM 2997 C CA . THR A 1 372 ? 11.011 -15.838 -29.605 1.00 70.12 372 THR A CA 1
ATOM 2998 C C . THR A 1 372 ? 9.905 -16.230 -30.577 1.00 70.12 372 THR A C 1
ATOM 3000 O O . THR A 1 372 ? 10.162 -16.541 -31.741 1.00 70.12 372 THR A O 1
ATOM 3003 N N . TYR A 1 373 ? 8.670 -16.216 -30.092 1.00 71.38 373 TYR A N 1
ATOM 3004 C CA . TYR A 1 373 ? 7.478 -16.601 -30.829 1.00 71.38 373 TYR A CA 1
ATOM 3005 C C . TYR A 1 373 ? 6.650 -15.365 -31.126 1.00 71.38 373 TYR A C 1
ATOM 3007 O O . TYR A 1 373 ? 6.360 -14.590 -30.222 1.00 71.38 373 TYR A O 1
ATOM 3015 N N . ALA A 1 374 ? 6.233 -15.195 -32.370 1.00 70.88 374 ALA A N 1
ATOM 3016 C CA . ALA A 1 374 ? 5.177 -14.270 -32.739 1.00 70.88 374 ALA A CA 1
ATOM 3017 C C . ALA A 1 374 ? 3.945 -15.096 -33.104 1.00 70.88 374 ALA A C 1
ATOM 3019 O O . ALA A 1 374 ? 3.978 -15.838 -34.083 1.00 70.88 374 ALA A O 1
ATOM 3020 N N . MET A 1 375 ? 2.893 -15.016 -32.294 1.00 75.44 375 MET A N 1
ATOM 3021 C CA . MET A 1 375 ? 1.646 -15.742 -32.510 1.00 75.44 375 MET A CA 1
ATOM 3022 C C . MET A 1 375 ? 0.541 -14.766 -32.892 1.00 75.44 375 MET A C 1
ATOM 3024 O O . MET A 1 375 ? 0.277 -13.814 -32.161 1.00 75.44 375 MET A O 1
ATOM 3028 N N . GLN A 1 376 ? -0.117 -15.021 -34.015 1.00 74.38 376 GLN A N 1
ATOM 3029 C CA . GLN A 1 376 ? -1.293 -14.274 -34.440 1.00 74.38 376 GLN A CA 1
ATOM 3030 C C . GLN A 1 376 ? -2.483 -15.219 -34.536 1.00 74.38 376 GLN A C 1
ATOM 3032 O O . GLN A 1 376 ? -2.402 -16.264 -35.190 1.00 74.38 376 GLN A O 1
ATOM 3037 N N . PHE A 1 377 ? -3.597 -14.812 -33.930 1.00 73.62 377 PHE A N 1
ATOM 3038 C CA . PHE A 1 377 ? -4.859 -15.532 -34.026 1.00 73.62 377 PHE A CA 1
ATOM 3039 C C . PHE A 1 377 ? -5.844 -14.782 -34.921 1.00 73.62 377 PHE A C 1
ATOM 3041 O O . PHE A 1 377 ? -5.983 -13.561 -34.818 1.00 73.62 377 PHE A O 1
ATOM 3048 N N . ILE A 1 378 ? -6.515 -15.506 -35.817 1.00 70.06 378 ILE A N 1
ATOM 3049 C CA . ILE A 1 378 ? -7.507 -14.941 -36.739 1.00 70.06 378 ILE A CA 1
ATOM 3050 C C . ILE A 1 378 ? -8.897 -15.364 -36.271 1.00 70.06 378 ILE A C 1
ATOM 3052 O O . ILE A 1 378 ? -9.410 -16.407 -36.662 1.00 70.06 378 ILE A O 1
ATOM 3056 N N . PHE A 1 379 ? -9.514 -14.546 -35.422 1.00 68.50 379 PHE A N 1
ATOM 3057 C CA . PHE A 1 379 ? -10.844 -14.840 -34.894 1.00 68.50 379 PHE A CA 1
ATOM 3058 C C . PHE A 1 379 ? -11.947 -14.477 -35.892 1.00 68.50 379 PHE A C 1
ATOM 3060 O O . PHE A 1 379 ? -11.944 -13.392 -36.477 1.00 68.50 379 PHE A O 1
ATOM 3067 N N . SER A 1 380 ? -12.938 -15.359 -36.033 1.00 54.75 380 SER A N 1
ATOM 3068 C CA . SER A 1 380 ? -14.211 -15.013 -36.663 1.00 54.75 380 SER A CA 1
ATOM 3069 C C . SER A 1 380 ? -15.046 -14.189 -35.682 1.00 54.75 380 SER A C 1
ATOM 3071 O O . SER A 1 380 ? -15.137 -14.518 -34.501 1.00 54.75 380 SER A O 1
ATOM 3073 N N . THR A 1 381 ? -15.701 -13.126 -36.154 1.00 54.34 381 THR A N 1
ATOM 3074 C CA . THR A 1 381 ? -16.505 -12.193 -35.334 1.00 54.34 381 THR A CA 1
ATOM 3075 C C . THR A 1 381 ? -17.683 -12.839 -34.591 1.00 54.34 381 THR A C 1
ATOM 3077 O O . THR A 1 381 ? -18.343 -12.171 -33.798 1.00 54.34 381 THR A O 1
ATOM 3080 N N . LYS A 1 382 ? -17.958 -14.126 -34.836 1.00 52.59 382 LYS A N 1
ATOM 3081 C CA . LYS A 1 382 ? -19.026 -14.899 -34.193 1.00 52.59 382 LYS A CA 1
ATOM 3082 C C . LYS A 1 382 ? -18.615 -15.575 -32.878 1.00 52.59 382 LYS A C 1
ATOM 3084 O O . LYS A 1 382 ? -19.504 -15.981 -32.132 1.00 52.59 382 LYS A O 1
ATOM 3089 N N . ASP A 1 383 ? -17.323 -15.675 -32.564 1.00 57.50 383 ASP A N 1
ATOM 3090 C CA . ASP A 1 383 ? -16.865 -16.335 -31.336 1.00 57.50 383 ASP A CA 1
ATOM 3091 C C . ASP A 1 383 ? -16.911 -15.386 -30.125 1.00 57.50 383 ASP A C 1
ATOM 3093 O O . ASP A 1 383 ? -16.408 -14.260 -30.158 1.00 57.50 383 ASP A O 1
ATOM 3097 N N . LEU A 1 384 ? -17.518 -15.833 -29.016 1.00 59.03 384 LEU A N 1
ATOM 3098 C CA . LEU A 1 384 ? -17.588 -15.052 -27.776 1.00 59.03 384 LEU A CA 1
ATOM 3099 C C . LEU A 1 384 ? -16.172 -14.760 -27.243 1.00 59.03 384 LEU A C 1
ATOM 3101 O O . LEU A 1 384 ? -15.465 -15.660 -26.789 1.00 59.03 384 LEU A O 1
ATOM 3105 N N . CYS A 1 385 ? -15.815 -13.475 -27.181 1.00 63.44 385 CYS A N 1
ATOM 3106 C CA . CYS A 1 385 ? -14.541 -12.954 -26.661 1.00 63.44 385 CYS A CA 1
ATOM 3107 C C . CYS A 1 385 ? -14.129 -13.543 -25.289 1.00 63.44 385 CYS A C 1
ATOM 3109 O O . CYS A 1 385 ? -12.946 -13.752 -25.022 1.00 63.44 385 CYS A O 1
ATOM 3111 N N . LYS A 1 386 ? -15.097 -13.891 -24.424 1.00 65.56 386 LYS A N 1
ATOM 3112 C CA . LYS A 1 386 ? -14.829 -14.527 -23.120 1.00 65.56 386 LYS A CA 1
ATOM 3113 C C . LYS A 1 386 ? -14.240 -15.936 -23.245 1.00 65.56 386 LYS A C 1
ATOM 3115 O O . LYS A 1 386 ? -13.306 -16.257 -22.517 1.00 65.56 386 LYS A O 1
ATOM 3120 N N . THR A 1 387 ? -14.763 -16.758 -24.153 1.00 71.44 387 THR A N 1
ATOM 3121 C CA . THR A 1 387 ? -14.292 -18.136 -24.364 1.00 71.44 387 THR A CA 1
ATOM 3122 C C . THR A 1 387 ? -12.894 -18.133 -24.968 1.00 71.44 387 THR A C 1
ATOM 3124 O O . THR A 1 387 ? -12.016 -18.850 -24.500 1.00 71.44 387 THR A O 1
ATOM 3127 N N . VAL A 1 388 ? -12.663 -17.250 -25.943 1.00 72.12 388 VAL A N 1
ATOM 3128 C CA . VAL A 1 388 ? -11.351 -17.055 -26.571 1.00 72.12 388 VAL A CA 1
ATOM 3129 C C . VAL A 1 388 ? -10.291 -16.669 -25.541 1.00 72.12 388 VAL A C 1
ATOM 3131 O O . VAL A 1 388 ? -9.203 -17.237 -25.548 1.00 72.12 388 VAL A O 1
ATOM 3134 N N . LYS A 1 389 ? -10.612 -15.750 -24.623 1.00 72.06 389 LYS A N 1
ATOM 3135 C CA . LYS A 1 389 ? -9.678 -15.318 -23.579 1.00 72.06 389 LYS A CA 1
ATOM 3136 C C . LYS A 1 389 ? -9.245 -16.473 -22.668 1.00 72.06 389 LYS A C 1
ATOM 3138 O O . LYS A 1 389 ? -8.056 -16.626 -22.423 1.00 72.06 389 LYS A O 1
ATOM 3143 N N . ILE A 1 390 ? -10.192 -17.299 -22.216 1.00 77.06 390 ILE A N 1
ATOM 3144 C CA . ILE A 1 390 ? -9.900 -18.458 -21.353 1.00 77.06 390 ILE A CA 1
ATOM 3145 C C . ILE A 1 390 ? -9.005 -19.469 -22.084 1.00 77.06 390 ILE A C 1
ATOM 3147 O O . ILE A 1 390 ? -8.033 -19.962 -21.517 1.00 77.06 390 ILE A O 1
ATOM 3151 N N . GLU A 1 391 ? -9.306 -19.756 -23.350 1.00 77.38 391 GLU A N 1
ATOM 3152 C CA . GLU A 1 391 ? -8.510 -20.677 -24.170 1.00 77.38 391 GLU A CA 1
ATOM 3153 C C . GLU A 1 391 ? -7.100 -20.128 -24.441 1.00 77.38 391 GLU A C 1
ATOM 3155 O O . GLU A 1 391 ? -6.123 -20.871 -24.393 1.00 77.38 391 GLU A O 1
ATOM 3160 N N . MET A 1 392 ? -6.957 -18.817 -24.661 1.00 76.69 392 MET A N 1
ATOM 3161 C CA . MET A 1 392 ? -5.643 -18.183 -24.799 1.00 76.69 392 MET A CA 1
ATOM 3162 C C . MET A 1 392 ? -4.827 -18.228 -23.505 1.00 76.69 392 MET A C 1
ATOM 3164 O O . MET A 1 392 ? -3.633 -18.528 -23.559 1.00 76.69 392 MET A O 1
ATOM 3168 N N . ASP A 1 393 ? -5.453 -17.972 -22.355 1.00 76.06 393 ASP A N 1
ATOM 3169 C CA . ASP A 1 393 ? -4.791 -18.060 -21.050 1.00 76.06 393 ASP A CA 1
ATOM 3170 C C . ASP A 1 393 ? -4.288 -19.492 -20.790 1.00 76.06 393 ASP A C 1
ATOM 3172 O O . ASP A 1 393 ? -3.152 -19.690 -20.347 1.00 76.06 393 ASP A O 1
ATOM 3176 N N . ASN A 1 394 ? -5.090 -20.503 -21.141 1.00 80.44 394 ASN A N 1
ATOM 3177 C CA . ASN A 1 394 ? -4.698 -21.910 -21.055 1.00 80.44 394 ASN A CA 1
ATOM 3178 C C . ASN A 1 394 ? -3.535 -22.247 -22.000 1.00 80.44 394 ASN A C 1
ATOM 3180 O O . ASN A 1 394 ? -2.589 -22.921 -21.587 1.00 80.44 394 ASN A O 1
ATOM 3184 N N . LEU A 1 395 ? -3.564 -21.756 -23.242 1.00 80.25 395 LEU A N 1
ATOM 3185 C CA . LEU A 1 395 ? -2.491 -21.954 -24.218 1.00 80.25 395 LEU A CA 1
ATOM 3186 C C . LEU A 1 395 ? -1.169 -21.337 -23.755 1.00 80.25 395 LEU A C 1
ATOM 3188 O O . LEU A 1 395 ? -0.129 -21.995 -23.807 1.00 80.25 395 LEU A O 1
ATOM 3192 N N . LEU A 1 396 ? -1.208 -20.098 -23.260 1.00 77.75 396 LEU A N 1
ATOM 3193 C CA . LEU A 1 396 ? -0.042 -19.407 -22.708 1.00 77.75 396 LEU A CA 1
ATOM 3194 C C . LEU A 1 396 ? 0.532 -20.142 -21.504 1.00 77.75 396 LEU A C 1
ATOM 3196 O O . LEU A 1 396 ? 1.739 -20.373 -21.434 1.00 77.75 396 LEU A O 1
ATOM 3200 N N . ARG A 1 397 ? -0.337 -20.547 -20.573 1.00 78.00 397 ARG A N 1
ATOM 3201 C CA . ARG A 1 397 ? 0.064 -21.315 -19.395 1.00 78.00 397 ARG A CA 1
ATOM 3202 C C . ARG A 1 397 ? 0.754 -22.613 -19.796 1.00 78.00 397 ARG A C 1
ATOM 3204 O O . ARG A 1 397 ? 1.763 -22.968 -19.195 1.00 78.00 397 ARG A O 1
ATOM 3211 N N . ARG A 1 398 ? 0.241 -23.287 -20.823 1.00 80.00 398 ARG A N 1
ATOM 3212 C CA . ARG A 1 398 ? 0.805 -24.530 -21.344 1.00 80.00 398 ARG A CA 1
ATOM 3213 C C . ARG A 1 398 ? 2.174 -24.320 -21.994 1.00 80.00 398 ARG A C 1
ATOM 3215 O O . ARG A 1 398 ? 3.131 -24.995 -21.632 1.00 80.00 398 ARG A O 1
ATOM 3222 N N . LEU A 1 399 ? 2.298 -23.334 -22.885 1.00 77.00 399 LEU A N 1
ATOM 3223 C CA . LEU A 1 399 ? 3.570 -22.946 -23.511 1.00 77.00 399 LEU A CA 1
ATOM 3224 C C . LEU A 1 399 ? 4.646 -22.591 -22.476 1.00 77.00 399 LEU A C 1
ATOM 3226 O O . LEU A 1 399 ? 5.809 -22.964 -22.636 1.00 77.00 399 LEU A O 1
ATOM 3230 N N . TRP A 1 400 ? 4.253 -21.917 -21.396 1.00 74.44 400 TRP A N 1
ATOM 3231 C CA . TRP A 1 400 ? 5.168 -21.545 -20.325 1.00 74.44 400 TRP A CA 1
ATOM 3232 C C . TRP A 1 400 ? 5.553 -22.749 -19.460 1.00 74.44 400 TRP A C 1
ATOM 3234 O O . TRP A 1 400 ? 6.739 -23.049 -19.337 1.00 74.44 400 TRP A O 1
ATOM 3244 N N . LEU A 1 401 ? 4.576 -23.435 -18.859 1.00 76.12 401 LEU A N 1
ATOM 3245 C CA . LEU A 1 401 ? 4.831 -24.464 -17.846 1.00 76.12 401 LEU A CA 1
ATOM 3246 C C . LEU A 1 401 ? 5.373 -25.767 -18.437 1.00 76.12 401 LEU A C 1
ATOM 3248 O O . LEU A 1 401 ? 6.246 -26.382 -17.833 1.00 76.12 401 LEU A O 1
ATOM 3252 N N . GLU A 1 402 ? 4.862 -26.194 -19.592 1.00 79.88 402 GLU A N 1
ATOM 3253 C CA . GLU A 1 402 ? 5.237 -27.484 -20.185 1.00 79.88 402 GLU A CA 1
ATOM 3254 C C . GLU A 1 402 ? 6.437 -27.357 -21.128 1.00 79.88 402 GLU A C 1
ATOM 3256 O O . GLU A 1 402 ? 7.246 -28.279 -21.223 1.00 79.88 402 GLU A O 1
ATOM 3261 N N . TYR A 1 403 ? 6.584 -26.212 -21.806 1.00 74.19 403 TYR A N 1
ATOM 3262 C CA . TYR A 1 403 ? 7.552 -26.052 -22.897 1.00 74.19 403 TYR A CA 1
ATOM 3263 C C . TYR A 1 403 ? 8.600 -24.949 -22.672 1.00 74.19 403 TYR A C 1
ATOM 3265 O O . TYR A 1 403 ? 9.438 -24.732 -23.547 1.00 74.19 4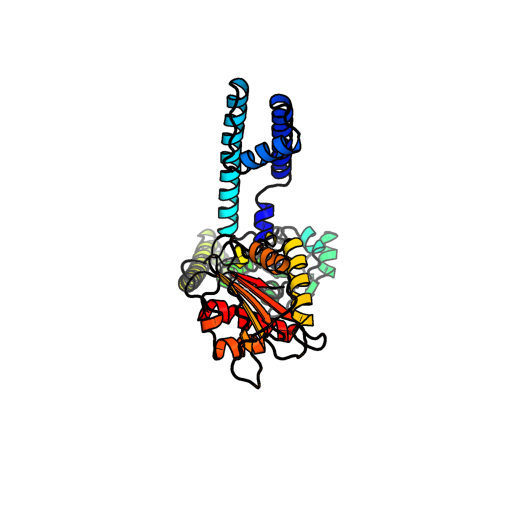03 TYR A O 1
ATOM 3273 N N . ASN A 1 404 ? 8.602 -24.275 -21.512 1.00 67.88 404 ASN A N 1
ATOM 3274 C CA . ASN A 1 404 ? 9.556 -23.211 -21.155 1.00 67.88 404 ASN A CA 1
ATOM 3275 C C . ASN A 1 404 ? 9.670 -22.093 -22.211 1.00 67.88 404 ASN A C 1
ATOM 3277 O O . ASN A 1 404 ? 10.739 -21.513 -22.428 1.00 67.88 404 ASN A O 1
ATOM 3281 N N . VAL A 1 405 ? 8.564 -21.780 -22.884 1.00 69.69 405 VAL A N 1
ATOM 3282 C CA . VAL A 1 405 ? 8.494 -20.690 -23.855 1.00 69.69 405 VAL A CA 1
ATOM 3283 C C . VAL A 1 405 ? 8.265 -19.373 -23.117 1.00 69.69 405 VAL A C 1
ATOM 3285 O O . VAL A 1 405 ? 7.200 -19.149 -22.552 1.00 69.69 405 VAL A O 1
ATOM 3288 N N . VAL A 1 406 ? 9.275 -18.499 -23.124 1.00 57.22 406 VAL A N 1
ATOM 3289 C CA . VAL A 1 406 ? 9.272 -17.257 -22.323 1.00 57.22 406 VAL A CA 1
ATOM 3290 C C . VAL A 1 406 ? 8.877 -16.024 -23.144 1.00 57.22 406 VAL A C 1
ATOM 3292 O O . VAL A 1 406 ? 8.280 -15.092 -22.616 1.00 57.22 406 VAL A O 1
ATOM 3295 N N . ASN A 1 407 ? 9.167 -16.023 -24.448 1.00 63.47 407 ASN A N 1
ATOM 3296 C CA . ASN A 1 407 ? 8.994 -14.851 -25.302 1.00 63.47 407 ASN A CA 1
ATOM 3297 C C . ASN A 1 407 ? 7.877 -15.090 -26.322 1.00 63.47 407 ASN A C 1
ATOM 3299 O O . ASN A 1 407 ? 8.143 -15.621 -27.400 1.00 63.47 407 ASN A O 1
ATOM 3303 N N . VAL A 1 408 ? 6.643 -14.695 -25.997 1.00 63.97 408 VAL A N 1
ATOM 3304 C CA . VAL A 1 408 ? 5.505 -14.740 -26.930 1.00 63.97 408 VAL A CA 1
ATOM 3305 C C . VAL A 1 408 ? 5.000 -13.323 -27.199 1.00 63.97 408 VAL A C 1
ATOM 3307 O O . VAL A 1 408 ? 4.539 -12.632 -26.295 1.00 63.97 408 VAL A O 1
ATOM 3310 N N . LEU A 1 409 ? 5.086 -12.893 -28.453 1.00 62.22 409 LEU A N 1
ATOM 3311 C CA . LEU A 1 409 ? 4.456 -11.688 -28.974 1.00 62.22 409 LEU A CA 1
ATOM 3312 C C . LEU A 1 409 ? 3.094 -12.085 -29.542 1.00 62.22 409 LEU A C 1
ATOM 3314 O O . LEU A 1 409 ? 3.036 -12.876 -30.481 1.00 62.22 409 LEU A O 1
ATOM 3318 N N . MET A 1 410 ? 2.016 -11.556 -28.967 1.00 62.88 410 MET A N 1
ATOM 3319 C CA . MET A 1 410 ? 0.649 -11.785 -29.443 1.00 62.88 410 MET A CA 1
ATOM 3320 C C . MET A 1 410 ? 0.088 -10.527 -30.097 1.00 62.88 410 MET A C 1
ATOM 3322 O O . MET A 1 410 ? 0.295 -9.421 -29.583 1.00 62.88 410 MET A O 1
ATOM 3326 N N . GLY A 1 411 ? -0.616 -10.712 -31.212 1.00 54.69 411 GLY A N 1
ATOM 3327 C CA . GLY A 1 411 ? -1.337 -9.664 -31.934 1.00 54.69 411 GLY A CA 1
ATOM 3328 C C . GLY A 1 411 ? -2.777 -10.029 -32.225 1.00 54.69 411 GLY A C 1
ATOM 3329 O O . GLY A 1 411 ? -3.130 -11.226 -32.114 1.00 54.69 411 GLY A O 1
#

Solvent-accessible surface area (backbone atoms only — not comparable to full-atom values): 23905 Å² total; per-residue (Å²): 59,24,38,37,35,39,37,44,55,73,52,56,59,70,58,46,59,66,59,63,49,55,74,66,58,52,50,50,54,52,51,52,52,52,51,53,34,52,55,47,31,71,74,62,74,48,62,61,71,63,37,43,52,52,46,51,36,40,54,71,67,46,93,70,99,72,87,69,54,86,80,47,42,63,56,51,51,53,47,44,53,53,22,53,51,52,53,51,52,49,52,52,40,48,51,47,56,74,75,42,90,51,58,48,82,62,65,46,44,66,67,52,41,60,72,69,67,50,34,34,25,40,84,62,63,90,79,55,81,68,87,43,72,67,47,48,55,49,57,75,40,50,38,79,58,55,102,58,48,66,59,35,16,49,74,67,58,67,33,27,37,57,46,50,57,69,61,53,55,51,40,34,59,51,69,40,47,43,92,87,70,46,51,32,50,35,69,27,74,54,52,83,48,86,77,86,88,74,88,87,72,67,89,88,49,83,55,54,64,58,50,50,53,51,52,49,52,41,50,76,71,41,49,58,62,52,51,51,48,56,53,53,49,52,50,30,49,54,41,49,51,54,45,54,74,69,45,68,96,64,83,75,87,48,68,79,70,68,63,60,72,75,82,65,42,71,68,58,56,53,53,50,50,53,52,46,53,58,50,50,75,70,52,87,58,86,58,44,36,44,39,40,54,44,62,73,60,78,100,59,92,70,77,62,83,50,51,45,44,42,41,96,88,48,89,70,54,73,74,91,79,83,81,82,79,50,70,65,56,56,51,53,53,48,65,74,42,68,88,32,63,31,29,38,40,37,42,31,41,47,63,67,59,54,53,56,43,52,74,75,54,36,74,82,76,52,67,99,58,75,45,27,34,40,40,38,62,54,74,62,95,84,62,60,68,69,61,54,50,54,48,44,54,53,50,52,51,44,41,35,74,79,63,69,52,79,43,74,48,76,98

pLDDT: mean 77.56, std 14.34, range [38.06, 96.75]

Sequence (411 aa):
MCIVVPKAAKLPNWVSVMNSFTGITRFVILLTSIICTMFWYWISSKPFAKASWTMFSILLGTPTKVVPRTGQYLFLAACMVFSIIILGVFQGSLFKNYTTTTYYADIDTLEELDQSGLPVAMTVWRFMKADSDLMRRLQNKTIRKYQNSIDSVAYQRNIAMCETKSYLQFLMKTKYVDNDGSPLLHVVDECLTTFLMGNLMPKGSAFLTVFNNVITKVTEAGLTVKWDNDIVDSLTLEKMINLSRNRTTTKPFTLYDVQIQVLQTGKHRSALNQFTQSAIKIMNNYDYIISIKTKEKFLTENIERRLHYYNATVRHGVLPDFGPIERKELIQMKSLISDAAEGYVIVAWHPKVVHQFLDQDYRIVVPKVRATYAMQFIFSTKDLCKTVKIEMDNLLRRLWLEYNVVNVLMG

InterPro domains:
  IPR052192 Ionotropic receptor [PTHR42643] (1-258)

Radius of gyration: 32.6 Å; Cα contacts (8 Å, |Δi|>4): 446; chains: 1; bounding box: 71×61×101 Å

Secondary structure (DSSP, 8-state):
-EEEEEPPPBPPHHHHHHTTS-HHHHHHHHHHHHHHHHHHHHHH---HHHHHHHHHHHHTT--------HHHHHHHHHHHHHHHHHHHHHHHHHHHHHHS--BPPP--SHHHHHHHTPPEE-S-GGGS---SHHHHHHHHTEE---TTHHHIIIII---EEEE-HHHHHHHHHHTSB-TTS-BSEEE-SS-S----------TT-THHHHHHHHHHHHHHTTHHHHHHHHHHHHHHHHHHHHHHHHS-S--PPPHHHH--GGG--HHHHHHHHHHHHHHHTT--STT-EEEEEEE--TTSS-----EEEEETTEEEEE-S------HHHHHHHHHHSTT-SEEEEEEES-HHHHHHHHHHHGGGTS-SS-EEEEEEE---TTS-HHHHHHHHHHHHHHHHHTT---EEEE-

Foldseek 3Di:
DFKKFFFFAWDQLLVLLVVLDDPVRVVVVVVVLVVLLVVQCVVVVDPSVVSSVVSVCLLCVHDDDDDDDPVVVVSSVVSNVVSVVVVVSSVVSSVCSVVDTDGDDDQQDLVSVLVVLAQEADACLVVADCPDPSSVSNVVSHDHHDPCVVVCRQPVSRHMYDDDPLVVVLCQLAPQADLVRHGRMDIHNDGRDDDDDDDDDPPPDPCPVVVVVVVVVCVVVVVVVVVSCVVSVVNSVVRVVVSVVVDPPDDPDDVSSVPPVVLPDVLLVVLVVVLLVVVVVVCPDAFWKWKQKAADDPPDDDRPGFTWIDGPPDPIDTDPDDDDPDPVSVVSNCVSQPPDRMEMEIEHAALVSVVVCCVPPVPVVQDPGQYAYEYEYNYDPPDDPVVRVVSVVVSVCCCCPVRVHDHYHYD

Nearest PDB structures (foldseek):
  7ocf-assembly1_D  TM=6.717E-01  e=6.937E-09  Rattus norvegicus
  6qkz-assembly1_D  TM=6.095E-01  e=1.230E-07  Rattus norvegicus
  6ruq-assembly1_B  TM=6.427E-01  e=2.592E-06  Rattus norvegicus
  8p3w-assembly1_A  TM=3.920E-01  e=4.116E-07  Rattus norvegicus

Mean predicted aligned error: 16.76 Å